Protein AF-A0A937BZB9-F1 (afdb_monomer)

Solvent-accessible surface area (backbone atoms only — not comparable to full-atom values): 21683 Å² total; per-residue (Å²): 140,68,73,68,62,57,56,52,49,56,65,70,64,60,74,70,62,80,74,76,72,48,40,34,41,39,39,38,37,58,39,87,62,35,62,79,64,48,71,71,52,51,50,50,48,69,65,36,59,75,28,31,39,36,44,34,24,38,46,79,56,82,38,82,84,80,24,12,43,66,61,92,89,57,62,92,90,54,78,70,43,73,46,70,48,76,49,77,44,46,46,87,61,46,46,75,56,87,54,32,40,34,40,72,46,57,42,41,44,94,94,38,85,59,22,35,56,35,32,38,32,41,38,31,73,39,85,63,50,94,64,34,93,54,52,52,50,74,43,80,72,38,78,71,52,74,96,69,42,29,37,31,44,75,52,76,49,76,59,85,43,34,30,35,38,38,42,41,36,39,31,35,75,87,43,72,83,70,69,46,67,57,91,72,55,75,84,50,64,43,39,70,76,52,94,96,39,73,47,65,61,64,68,50,66,66,63,51,51,59,73,75,54,69,83,84,55,88,82,68,79,55,46,77,25,41,69,46,84,80,43,65,78,96,40,59,84,48,42,76,82,42,65,38,34,35,37,34,75,56,96,95,37,46,36,34,46,35,42,36,32,34,37,35,78,46,98,86,74,40,36,38,39,39,39,39,41,36,35,26,50,73,86,38,80,41,35,44,35,38,38,32,44,60,58,65,84,97,73,66,75,83,82,84,65,52,47,50,33,38,37,39,34,41,39,94,89,68,46,76,36,36,39,39,32,22,65,94,84,49,73,77,38,51,33,40,48,77,47,75,75,34,89,79,50,82,69,96,54,51,76,74,80,53,71,64,63,56,47,53,54,51,52,46,53,53,53,50,52,53,44,19,63,62,43,45,68,132

pLDDT: mean 82.26, std 14.04, range [36.31, 97.0]

Secondary structure (DSSP, 8-state):
--HHHHHHHHHHTT--------EEEEEEEEEEEEES--HHHHHHHHH-TT-EEEEEEEESS--BTTTEE--TTSPTTPPPEE--EEEEEEGGGSEEETTEEEEEEESEETTEEEEEEEEEEEEEE---BTTB--SEEEEEEESSPPSSSEEEEEEEEE-SSEEEEEEEEEEETT--SSPEEPPPPTTSSEEEEETTEEEE-PPPHHHHHHHHS-TT-TTS--EEE---SSPPTT-TT-EEEEEEEEEEEETTEEEEEEEEEEEEE-TTS-EEEEEEEEEEETTEEEEEEEEEEEE-SS-S-TTSS---EEEEEE-TTS-EEEEEEEETTEEEEEEEHHHHT-TTS-----PPPPHHHHHHHHHHHHHHHHHHHHH---

Foldseek 3Di:
DPPPVVVVVVVVVDPPPPPPFWKKKKKKFKAFQDFDQDLVNLQCQLVDQQKKKKFKKWFQDDDDPPQWHDDPPDDPVDDTHGDIDIDIDGHPQWDDDRRMIIHMDTQADPVGRRIGGFFMKIKTQDDDDVQRNDRIDIDTDDGGDDPAAWAWEWDWDDDLGGIMIMIMIMHIPPHDDDHDYDDDDLPAQWDDQDVPDIDGNRDAPQVSVVVVDDLPDPPQPKDKFFFDPCADPPCRQKDWPDWIWIWHDDPNKIKIWTWTWIWDQDPVRKIKIKIWTFIDINLHTAKIWIWIAIDDPDPDPGQDDTDWIWIWGAHPVRHTAWIFTHDPPDTPATDGPSSVPHPVDPDPHDDDDDPVVVVVRRVVVSSRVVSRVVRDDD

Mean predicted aligned error: 10.93 Å

Sequence (378 aa):
MLPRLLTSLLIFLGFAGPVSARTLTVELEVLHVAGWLSQAELDRLLASPELRIEAHYQPTRLIVGETARREKIMPIGSKLFAIGQITTLRGAQIERQGRSLRFRIDETHSAHASYRLQWLRLAVPITSGPGRPQPDLEVKLKDPVAPQGAHESVFLHRNSAFTLGLRLRYRWDDAQGDYVLAALPCDGDIQALGKGQYRFRPEQPLLRLFGTLDFSSPGQGAKRFMLAPPYPAPLGDWQASEQQLVQLHAEGKTLESMSLRVERKGADGCSYTRNYDAWFADGKPVQLKRSGYGMHSDTCEEPAASDPTTEMRWNDDGTLGWFIESSRLSATRVWDDFRATNPACAAEESSPPSSAEVANLRDEFVRLRAAFLKGSKP

Structure (mmCIF, N/CA/C/O backbone):
data_AF-A0A937BZB9-F1
#
_entry.id   AF-A0A937BZB9-F1
#
loop_
_atom_site.group_PDB
_atom_site.id
_atom_site.type_symbol
_atom_site.label_atom_id
_atom_site.label_alt_id
_atom_site.label_comp_id
_atom_site.label_asym_id
_atom_site.label_entity_id
_atom_site.label_seq_id
_atom_site.pdbx_PDB_ins_code
_atom_site.Cartn_x
_atom_site.Cartn_y
_atom_site.Cartn_z
_atom_site.occupancy
_atom_site.B_iso_or_equiv
_atom_site.auth_seq_id
_atom_site.auth_comp_id
_atom_site.auth_asym_id
_atom_site.auth_atom_id
_atom_site.pdbx_PDB_model_num
ATOM 1 N N . MET A 1 1 ? -42.329 24.596 57.467 1.00 50.88 1 MET A N 1
ATOM 2 C CA . MET A 1 1 ? -42.241 24.887 56.013 1.00 50.88 1 MET A CA 1
ATOM 3 C C . MET A 1 1 ? -40.796 24.847 55.472 1.00 50.88 1 MET A C 1
ATOM 5 O O . MET A 1 1 ? -40.497 25.519 54.500 1.00 50.88 1 MET A O 1
ATOM 9 N N . LEU A 1 2 ? -39.906 24.010 56.029 1.00 45.16 2 LEU A N 1
ATOM 10 C CA . LEU A 1 2 ? -38.515 23.847 55.569 1.00 45.16 2 LEU A CA 1
ATOM 11 C C . LEU A 1 2 ? -38.222 22.698 54.559 1.00 45.16 2 LEU A C 1
ATOM 13 O O . LEU A 1 2 ? -37.182 22.766 53.910 1.00 45.16 2 LEU A O 1
ATOM 17 N N . PRO A 1 3 ? -39.064 21.655 54.359 1.00 54.06 3 PRO A N 1
ATOM 18 C CA . PRO A 1 3 ? -38.613 20.467 53.621 1.00 54.06 3 PRO A CA 1
ATOM 19 C C . PRO A 1 3 ? -38.667 20.591 52.089 1.00 54.06 3 PRO A C 1
ATOM 21 O O . PRO A 1 3 ? -38.009 19.808 51.416 1.00 54.06 3 PRO A O 1
ATOM 24 N N . ARG A 1 4 ? -39.401 21.565 51.522 1.00 49.56 4 ARG A N 1
ATOM 25 C CA . ARG A 1 4 ? -39.549 21.735 50.056 1.00 49.56 4 ARG A CA 1
ATOM 26 C C . ARG A 1 4 ? -38.409 22.523 49.393 1.00 49.56 4 ARG A C 1
ATOM 28 O O . ARG A 1 4 ? -38.132 22.332 48.210 1.00 49.56 4 ARG A O 1
ATOM 35 N N . LEU A 1 5 ? -37.726 23.380 50.154 1.00 50.38 5 LEU A N 1
ATOM 36 C CA . LEU A 1 5 ? -36.568 24.140 49.667 1.00 50.38 5 LEU A CA 1
ATOM 37 C C . LEU A 1 5 ? -35.313 23.260 49.570 1.00 50.38 5 LEU A C 1
ATOM 39 O O . LEU A 1 5 ? -34.557 23.394 48.615 1.00 50.38 5 LEU A O 1
ATOM 43 N N . LEU A 1 6 ? -35.142 22.292 50.480 1.00 52.06 6 LEU A N 1
ATOM 44 C CA . LEU A 1 6 ? -34.001 21.369 50.452 1.00 52.06 6 LEU A CA 1
ATOM 45 C C . LEU A 1 6 ? -34.082 20.358 49.292 1.00 52.06 6 LEU A C 1
ATOM 47 O O . LEU A 1 6 ? -33.067 20.046 48.675 1.00 52.06 6 LEU A O 1
ATOM 51 N N . THR A 1 7 ? -35.287 19.883 48.950 1.00 52.62 7 THR A N 1
ATOM 52 C CA . THR A 1 7 ? -35.499 18.972 47.806 1.00 52.62 7 THR A CA 1
ATOM 53 C C . THR A 1 7 ? -35.229 19.669 46.476 1.00 52.62 7 THR A C 1
ATOM 55 O O . THR A 1 7 ? -34.629 19.082 45.583 1.00 52.62 7 THR A O 1
ATOM 58 N N . SER A 1 8 ? -35.610 20.943 46.363 1.00 50.38 8 SER A N 1
ATOM 59 C CA . SER A 1 8 ? -35.372 21.740 45.154 1.00 50.38 8 SER A CA 1
ATOM 60 C C . SER A 1 8 ? -33.889 22.099 44.987 1.00 50.38 8 SER A C 1
ATOM 62 O O . SER A 1 8 ? -33.383 22.101 43.868 1.00 50.38 8 SER A O 1
ATOM 64 N N . LEU A 1 9 ? -33.166 22.325 46.094 1.00 47.84 9 LEU A N 1
ATOM 65 C CA . LEU A 1 9 ? -31.722 22.578 46.073 1.00 47.84 9 LEU A CA 1
ATOM 66 C C . LEU A 1 9 ? -30.914 21.321 45.698 1.00 47.84 9 LEU A C 1
ATOM 68 O O . LEU A 1 9 ? -29.925 21.435 44.985 1.00 47.84 9 LEU A O 1
ATOM 72 N N . LEU A 1 10 ? -31.350 20.122 46.108 1.00 46.19 10 LEU A N 1
ATOM 73 C CA . LEU A 1 10 ? -30.706 18.851 45.734 1.00 46.19 10 LEU A CA 1
ATOM 74 C C . LEU A 1 10 ? -30.904 18.482 44.253 1.00 46.19 10 LEU A C 1
ATOM 76 O O . LEU A 1 10 ? -30.022 17.865 43.664 1.00 46.19 10 LEU A O 1
ATOM 80 N N . ILE A 1 11 ? -32.015 18.903 43.637 1.00 53.44 11 ILE A N 1
ATOM 81 C CA . ILE A 1 11 ? -32.254 18.743 42.190 1.00 53.44 11 ILE A CA 1
ATOM 82 C C . ILE A 1 11 ? -31.419 19.757 41.382 1.00 53.44 11 ILE A C 1
ATOM 84 O O . ILE A 1 11 ? -30.908 19.418 40.317 1.00 53.44 11 ILE A O 1
ATOM 88 N N . PHE A 1 12 ? -31.205 20.971 41.908 1.00 47.12 12 PHE A N 1
ATOM 89 C CA . PHE A 1 12 ? -30.336 21.985 41.287 1.00 47.12 12 PHE A CA 1
ATOM 90 C C . PHE A 1 12 ? -28.832 21.753 41.511 1.00 47.12 12 PHE A C 1
ATOM 92 O O . PHE A 1 12 ? -28.024 22.223 40.713 1.00 47.12 12 PHE A O 1
ATOM 99 N N . LEU A 1 13 ? -28.440 21.003 42.547 1.00 43.50 13 LEU A N 1
ATOM 100 C CA . LEU A 1 13 ? -27.044 20.655 42.848 1.00 43.50 13 LEU A CA 1
ATOM 101 C C . LEU A 1 13 ? -26.468 19.536 41.971 1.00 43.50 13 LEU A C 1
ATOM 103 O O . LEU A 1 13 ? -25.376 19.052 42.255 1.00 43.50 13 LEU A O 1
ATOM 107 N N . GLY A 1 14 ? -27.147 19.159 40.884 1.00 36.97 14 GLY A N 1
ATOM 108 C CA . GLY A 1 14 ? -26.499 18.427 39.803 1.00 36.97 14 GLY A CA 1
ATOM 109 C C . GLY A 1 14 ? -25.842 17.132 40.268 1.00 36.97 14 GLY A C 1
ATOM 110 O O . GLY A 1 14 ? -24.690 16.871 39.922 1.00 36.97 14 GLY A O 1
ATOM 111 N N . PHE A 1 15 ? -26.581 16.287 40.995 1.00 39.06 15 PHE A N 1
ATOM 112 C CA . PHE A 1 15 ? -26.326 14.852 40.899 1.00 39.06 15 PHE A CA 1
ATOM 113 C C . PHE A 1 15 ? -26.655 14.446 39.460 1.00 39.06 15 PHE A C 1
ATOM 115 O O . PHE A 1 15 ? -27.727 13.930 39.154 1.00 39.06 15 PHE A O 1
ATOM 122 N N . ALA A 1 16 ? -25.718 14.730 38.553 1.00 39.31 16 ALA A N 1
ATOM 123 C CA . ALA A 1 16 ? -25.521 13.921 37.377 1.00 39.31 16 ALA A CA 1
ATOM 124 C C . ALA A 1 16 ? -25.390 12.500 37.921 1.00 39.31 16 ALA A C 1
ATOM 126 O O . ALA A 1 16 ? -24.367 12.141 38.507 1.00 39.31 16 ALA A O 1
ATOM 127 N N . GLY A 1 17 ? -26.478 11.729 37.833 1.00 36.31 17 GLY A N 1
ATOM 128 C CA . GLY A 1 17 ? -26.417 10.295 38.064 1.00 36.31 17 GLY A CA 1
ATOM 129 C C . GLY A 1 17 ? -25.246 9.734 37.255 1.00 36.31 17 GLY A C 1
ATOM 130 O O . GLY A 1 17 ? -24.874 10.348 36.248 1.00 36.31 17 GLY A O 1
ATOM 131 N N . PRO A 1 18 ? -24.625 8.629 37.702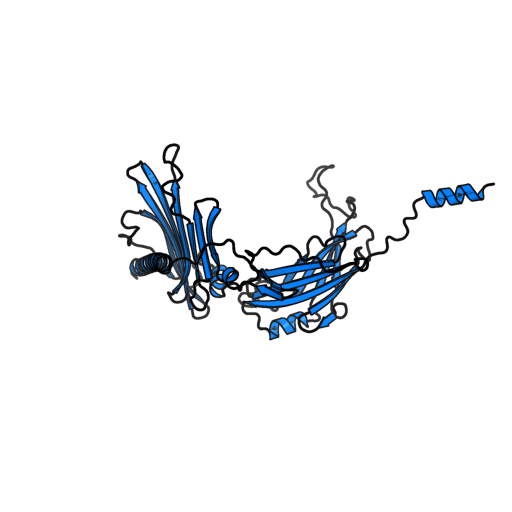 1.00 43.19 18 PRO A N 1
ATOM 132 C CA . PRO A 1 18 ? -23.502 8.039 36.990 1.00 43.19 18 PRO A CA 1
ATOM 133 C C . PRO A 1 18 ? -23.881 7.961 35.516 1.00 43.19 18 PRO A C 1
ATOM 135 O O . PRO A 1 18 ? -24.870 7.314 35.170 1.00 43.19 18 PRO A O 1
ATOM 138 N N . VAL A 1 19 ? -23.163 8.718 34.678 1.00 49.81 19 VAL A N 1
ATOM 139 C CA . VAL A 1 19 ? -23.302 8.635 33.227 1.00 49.81 19 VAL A CA 1
ATOM 140 C C . VAL A 1 19 ? -23.112 7.162 32.937 1.00 49.81 19 VAL A C 1
ATOM 142 O O . VAL A 1 19 ? -22.024 6.643 33.188 1.00 49.81 19 VAL A O 1
ATOM 145 N N . SER A 1 20 ? -24.201 6.480 32.577 1.00 53.06 20 SER A N 1
ATOM 146 C CA . SER A 1 20 ? -24.190 5.037 32.382 1.00 53.06 20 SER A CA 1
ATOM 147 C C . SER A 1 20 ? -23.059 4.758 31.404 1.00 53.06 20 SER A C 1
ATOM 149 O O . SER A 1 20 ? -23.052 5.310 30.302 1.00 53.06 20 SER A O 1
ATOM 151 N N . ALA A 1 21 ? -22.021 4.065 31.874 1.00 72.81 21 ALA A N 1
ATOM 152 C CA . ALA A 1 21 ? -20.839 3.818 31.074 1.00 72.81 21 ALA A CA 1
ATOM 153 C C . ALA A 1 21 ? -21.276 2.876 29.955 1.00 72.81 21 ALA A C 1
ATOM 155 O O . ALA A 1 21 ? -21.511 1.696 30.196 1.00 72.81 21 ALA A O 1
ATOM 156 N N . ARG A 1 22 ? -21.475 3.435 28.760 1.00 89.12 22 ARG A N 1
ATOM 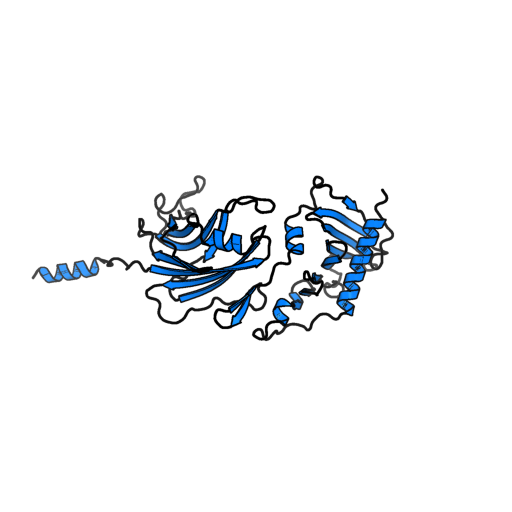157 C CA . ARG A 1 22 ? -21.884 2.680 27.579 1.00 89.12 22 ARG A CA 1
ATOM 158 C C . ARG A 1 22 ? -20.787 1.694 27.226 1.00 89.12 22 ARG A C 1
ATOM 160 O O . ARG A 1 22 ? -19.600 2.024 27.321 1.00 89.12 22 ARG A O 1
ATOM 167 N N . THR A 1 23 ? -21.168 0.515 26.766 1.00 94.25 23 THR A N 1
ATOM 168 C CA . THR A 1 23 ? -20.208 -0.482 26.299 1.00 94.25 23 THR A CA 1
ATOM 169 C C . THR A 1 23 ? -20.230 -0.575 24.777 1.00 94.25 23 THR A C 1
ATOM 171 O O . THR A 1 23 ? -21.275 -0.715 24.141 1.00 94.25 23 THR A O 1
ATOM 174 N N . LEU A 1 24 ? -19.044 -0.557 24.181 1.00 95.50 24 LEU A N 1
ATOM 175 C CA . LEU A 1 24 ? -18.806 -0.840 22.777 1.00 95.50 24 LEU A CA 1
ATOM 176 C C . LEU A 1 24 ? -18.635 -2.347 22.577 1.00 95.50 24 LEU A C 1
ATOM 178 O O . LEU A 1 24 ? -17.709 -2.953 23.116 1.00 95.50 24 LEU A O 1
ATOM 182 N N . THR A 1 25 ? -19.494 -2.949 21.759 1.00 96.38 25 THR A N 1
ATOM 183 C CA . THR A 1 25 ? -19.293 -4.310 21.247 1.00 96.38 25 THR A CA 1
ATOM 184 C C . THR A 1 25 ? -18.551 -4.233 19.923 1.00 96.38 25 THR A C 1
ATOM 186 O O . THR A 1 25 ? -18.984 -3.515 19.021 1.00 96.38 25 THR A O 1
ATOM 189 N N . VAL A 1 26 ? -17.453 -4.974 19.795 1.00 96.44 26 VAL A N 1
ATOM 190 C CA . VAL A 1 26 ? -16.592 -4.967 18.608 1.00 96.44 26 VAL A CA 1
ATOM 191 C C . VAL A 1 26 ? -16.461 -6.376 18.049 1.00 96.44 26 VAL A C 1
ATOM 193 O O . VAL A 1 26 ? -16.235 -7.327 18.793 1.00 96.44 26 VAL A O 1
ATOM 196 N N . GLU A 1 27 ? -16.571 -6.492 16.733 1.00 95.94 27 GLU A N 1
ATOM 197 C CA . GLU A 1 27 ? -16.275 -7.680 15.945 1.00 95.94 27 GLU A CA 1
ATOM 198 C C . GLU A 1 27 ? -15.243 -7.316 14.872 1.00 95.94 27 GLU A C 1
ATOM 200 O O . GLU A 1 27 ? -15.426 -6.366 14.109 1.00 95.94 27 GLU A O 1
ATOM 205 N N . LEU A 1 28 ? -14.148 -8.065 14.819 1.00 94.88 28 LEU A N 1
ATOM 206 C CA . LEU A 1 28 ? -13.074 -7.898 13.851 1.00 94.88 28 LEU A CA 1
ATOM 207 C C . LEU A 1 28 ? -12.890 -9.202 13.083 1.00 94.88 28 LEU A C 1
ATOM 209 O O . LEU A 1 28 ? -12.529 -10.215 13.672 1.00 94.88 28 LEU A O 1
ATOM 213 N N . GLU A 1 29 ? -13.095 -9.165 11.773 1.00 93.50 29 GLU A N 1
ATOM 214 C CA . GLU A 1 29 ? -12.755 -10.266 10.875 1.00 93.50 29 GLU A CA 1
ATOM 215 C C . GLU A 1 29 ? -11.422 -9.976 10.181 1.00 93.50 29 GLU A C 1
ATOM 217 O O . GLU A 1 29 ? -11.215 -8.873 9.663 1.00 93.50 29 GLU A O 1
ATOM 222 N N . VAL A 1 30 ? -10.528 -10.968 10.173 1.00 91.00 30 VAL A N 1
ATOM 223 C CA . VAL A 1 30 ? -9.177 -10.857 9.610 1.00 91.00 30 VAL A CA 1
ATOM 224 C C . VAL A 1 30 ? -8.990 -11.832 8.452 1.00 91.00 30 VAL A C 1
ATOM 226 O O . VAL A 1 30 ? -9.144 -13.042 8.597 1.00 91.00 30 VAL A O 1
ATOM 229 N N . LEU A 1 31 ? -8.613 -11.309 7.293 1.00 88.56 31 LEU A N 1
ATOM 230 C CA . LEU A 1 31 ? -8.440 -12.057 6.053 1.00 88.56 31 LEU A CA 1
ATOM 231 C C . LEU A 1 31 ? -6.986 -11.939 5.593 1.00 88.56 31 LEU A C 1
ATOM 233 O O . LEU A 1 31 ? -6.455 -10.835 5.485 1.00 88.56 31 LEU A O 1
ATOM 237 N N . HIS A 1 32 ? -6.338 -13.065 5.292 1.00 86.88 32 HIS A N 1
ATOM 238 C CA . HIS A 1 32 ? -5.052 -13.030 4.600 1.00 86.88 32 HIS A CA 1
ATOM 239 C C . HIS A 1 32 ? -5.278 -12.612 3.144 1.00 86.88 32 HIS A C 1
ATOM 241 O O . HIS A 1 32 ? -6.099 -13.220 2.456 1.00 86.88 32 HIS A O 1
ATOM 247 N N . VAL A 1 33 ? -4.563 -11.583 2.686 1.00 85.06 33 VAL A N 1
ATOM 248 C CA . VAL A 1 33 ? -4.683 -11.071 1.312 1.00 85.06 33 VAL A CA 1
ATOM 249 C C . VAL A 1 33 ? -3.464 -11.458 0.486 1.00 85.06 33 VAL A C 1
ATOM 251 O O . VAL A 1 33 ? -3.624 -11.992 -0.607 1.00 85.06 33 VAL A O 1
ATOM 254 N N . ALA A 1 34 ? -2.253 -11.204 0.990 1.00 77.88 34 ALA A N 1
ATOM 255 C CA . ALA A 1 34 ? -1.019 -11.464 0.251 1.00 77.88 34 ALA A CA 1
ATOM 256 C C . ALA A 1 34 ? 0.216 -11.544 1.162 1.00 77.88 34 ALA A C 1
ATOM 258 O O . ALA A 1 34 ? 0.209 -11.061 2.295 1.00 77.88 34 ALA A O 1
ATOM 259 N N . GLY A 1 35 ? 1.316 -12.054 0.604 1.00 74.88 35 GLY A N 1
ATOM 260 C CA . GLY A 1 35 ? 2.626 -12.151 1.247 1.00 74.88 35 GLY A CA 1
ATOM 261 C C . GLY A 1 35 ? 2.891 -13.507 1.895 1.00 74.88 35 GLY A C 1
ATOM 262 O O . GLY A 1 35 ? 2.189 -14.483 1.645 1.00 74.88 35 GLY A O 1
ATOM 263 N N . TRP A 1 36 ? 3.950 -13.582 2.699 1.00 73.25 36 TRP A N 1
ATOM 264 C CA . TRP A 1 36 ? 4.494 -14.860 3.185 1.00 73.25 36 TRP A CA 1
ATOM 265 C C . TRP A 1 36 ? 3.835 -15.387 4.456 1.00 73.25 36 TRP A C 1
ATOM 267 O O . TRP A 1 36 ? 4.375 -16.286 5.096 1.00 73.25 36 TRP A O 1
ATOM 277 N N . LEU A 1 37 ? 2.719 -14.800 4.885 1.00 77.25 37 LEU A N 1
ATOM 278 C CA . LEU A 1 37 ? 1.973 -15.325 6.017 1.00 77.25 37 LEU A CA 1
ATOM 279 C C . LEU A 1 37 ? 1.070 -16.447 5.508 1.00 77.25 37 LEU A C 1
ATOM 281 O O . LEU A 1 37 ? 0.054 -16.205 4.863 1.00 77.25 37 LEU A O 1
ATOM 285 N N . SER A 1 38 ? 1.431 -17.694 5.784 1.00 78.31 38 SER A N 1
ATOM 286 C CA . SER A 1 38 ? 0.552 -18.812 5.451 1.00 78.31 38 SER A CA 1
ATOM 287 C C . SER A 1 38 ? -0.769 -18.703 6.218 1.00 78.31 38 SER A C 1
ATOM 289 O O . SER A 1 38 ? -0.832 -18.167 7.327 1.00 78.31 38 SER A O 1
ATOM 291 N N . GLN A 1 39 ? -1.837 -19.275 5.661 1.00 81.25 39 GLN A N 1
ATOM 292 C CA . GLN A 1 39 ? -3.138 -19.283 6.330 1.00 81.25 39 GLN A CA 1
ATOM 293 C C . GLN A 1 39 ? -3.062 -19.914 7.733 1.00 81.25 39 GLN A C 1
ATOM 295 O O . GLN A 1 39 ? -3.622 -19.376 8.681 1.00 81.25 39 GLN A O 1
ATOM 300 N N . ALA A 1 40 ? -2.299 -21.002 7.881 1.00 84.00 40 ALA A N 1
ATOM 301 C CA . ALA A 1 40 ? -2.102 -21.677 9.162 1.00 84.00 40 ALA A CA 1
ATOM 302 C C . ALA A 1 40 ? -1.286 -20.848 10.170 1.00 84.00 40 ALA A C 1
ATOM 304 O O . ALA A 1 40 ? -1.432 -21.024 11.379 1.00 84.00 40 ALA A O 1
ATOM 305 N N . GLU A 1 41 ? -0.390 -19.967 9.717 1.00 84.81 41 GLU A N 1
ATOM 306 C CA . GLU A 1 41 ? 0.248 -18.991 10.606 1.00 84.81 41 GLU A CA 1
ATOM 307 C C . GLU A 1 41 ? -0.748 -17.926 11.050 1.00 84.81 41 GLU A C 1
ATOM 309 O O . GLU A 1 41 ? -0.822 -17.663 12.246 1.00 84.81 41 GLU A O 1
ATOM 314 N N . LEU A 1 42 ? -1.548 -17.365 10.137 1.00 84.94 42 LEU A N 1
ATOM 315 C CA . LEU A 1 42 ? -2.576 -16.389 10.506 1.00 84.94 42 LEU A CA 1
ATOM 316 C C . LEU A 1 42 ? -3.552 -16.968 11.539 1.00 84.94 42 LEU A C 1
ATOM 318 O O . LEU A 1 42 ? -3.807 -16.336 12.562 1.00 84.94 42 LEU A O 1
ATOM 322 N N . ASP A 1 43 ? -4.049 -18.183 11.313 1.00 87.19 43 ASP A N 1
ATOM 323 C CA . ASP A 1 43 ? -4.991 -18.830 12.229 1.00 87.19 43 ASP A CA 1
ATOM 324 C C . ASP A 1 43 ? -4.359 -19.048 13.617 1.00 87.19 43 ASP A C 1
ATOM 326 O O . ASP A 1 43 ? -4.992 -18.782 14.641 1.00 87.19 43 ASP A O 1
ATOM 330 N N . ARG A 1 44 ? -3.077 -19.444 13.674 1.00 86.62 44 ARG A N 1
ATOM 331 C CA . ARG A 1 44 ? -2.324 -19.558 14.937 1.00 86.62 44 ARG A CA 1
ATOM 332 C C . ARG A 1 44 ? -2.135 -18.211 15.635 1.00 86.62 44 ARG A C 1
ATOM 334 O O . ARG A 1 44 ? -2.253 -18.148 16.856 1.00 86.62 44 ARG A O 1
ATOM 341 N N . LEU A 1 45 ? -1.865 -17.144 14.884 1.00 86.31 45 LEU A N 1
ATOM 342 C CA . LEU A 1 45 ? -1.704 -15.791 15.423 1.00 86.31 45 LEU A CA 1
ATOM 343 C C . LEU A 1 45 ? -3.004 -15.276 16.049 1.00 86.31 45 LEU A C 1
ATOM 345 O O . LEU A 1 45 ? -2.985 -14.760 17.165 1.00 86.31 45 LEU A O 1
ATOM 349 N N . LEU A 1 46 ? -4.141 -15.469 15.378 1.00 87.69 46 LEU A N 1
ATOM 350 C CA . LEU A 1 46 ? -5.456 -15.068 15.895 1.00 87.69 46 LEU A CA 1
ATOM 351 C C . LEU A 1 46 ? -5.894 -15.924 17.092 1.00 87.69 46 LEU A C 1
ATOM 353 O O . LEU A 1 46 ? -6.517 -15.419 18.030 1.00 87.69 46 LEU A O 1
ATOM 357 N N . ALA A 1 47 ? -5.522 -17.205 17.099 1.00 87.25 47 ALA A N 1
ATOM 358 C CA . ALA A 1 47 ? -5.743 -18.107 18.225 1.00 87.25 47 ALA A CA 1
ATOM 359 C C . ALA A 1 47 ? -4.811 -17.839 19.421 1.00 87.25 47 ALA A C 1
ATOM 361 O O . ALA A 1 47 ? -5.068 -18.351 20.512 1.00 87.25 47 ALA A O 1
ATOM 362 N N . SER A 1 48 ? -3.750 -17.041 19.250 1.00 86.94 48 SER A N 1
ATOM 363 C CA . SER A 1 48 ? -2.749 -16.833 20.294 1.00 86.94 48 SER A CA 1
ATOM 364 C C . SER A 1 48 ? -3.367 -16.203 21.553 1.00 86.94 48 SER A C 1
ATOM 366 O O . SER A 1 48 ? -4.079 -15.191 21.466 1.00 86.94 48 SER A O 1
ATOM 368 N N . PRO A 1 49 ? -3.082 -16.745 22.754 1.00 85.69 49 PRO A N 1
ATOM 369 C CA . PRO A 1 49 ? -3.475 -16.109 24.010 1.00 85.69 49 PRO A CA 1
ATOM 370 C C . PRO A 1 49 ? -2.711 -14.802 24.255 1.00 85.69 49 PRO A C 1
ATOM 372 O O . PRO A 1 49 ? -3.163 -13.966 25.039 1.00 85.69 49 PRO A O 1
ATOM 375 N N . GLU A 1 50 ? -1.576 -14.617 23.577 1.00 86.31 50 GLU A N 1
ATOM 376 C CA . GLU A 1 50 ? -0.747 -13.422 23.687 1.00 86.31 50 GLU A CA 1
ATOM 377 C C . GLU A 1 50 ? -1.262 -12.252 22.848 1.00 86.31 50 GLU A C 1
ATOM 379 O O . GLU A 1 50 ? -0.782 -11.136 23.040 1.00 86.31 50 GLU A O 1
ATOM 384 N N . LEU A 1 51 ? -2.242 -12.494 21.966 1.00 90.19 51 LEU A N 1
ATOM 385 C CA . LEU A 1 51 ? -2.965 -11.458 21.236 1.00 90.19 51 LEU A CA 1
ATOM 386 C C . LEU A 1 51 ? -3.606 -10.474 22.215 1.00 90.19 51 LEU A C 1
ATOM 388 O O . LEU A 1 51 ? -4.230 -10.862 23.210 1.00 90.19 51 LEU A O 1
ATOM 392 N N . ARG A 1 52 ? -3.461 -9.186 21.909 1.00 92.50 52 ARG A N 1
ATOM 393 C CA . ARG A 1 52 ? -3.909 -8.086 22.759 1.00 92.50 52 ARG A CA 1
ATOM 394 C C . ARG A 1 52 ? -4.766 -7.132 21.951 1.00 92.50 52 ARG A C 1
ATOM 396 O O . ARG A 1 52 ? -4.398 -6.742 20.845 1.00 92.50 52 ARG A O 1
ATOM 403 N N . ILE A 1 53 ? -5.876 -6.715 22.538 1.00 93.75 53 ILE A N 1
ATOM 404 C CA . ILE A 1 53 ? -6.593 -5.528 22.082 1.00 93.75 53 ILE A CA 1
ATOM 405 C C . ILE A 1 53 ? -6.275 -4.412 23.055 1.00 93.75 53 ILE A C 1
ATOM 407 O O . ILE A 1 53 ? -6.388 -4.594 24.265 1.00 93.75 53 ILE A O 1
ATOM 411 N N . GLU A 1 54 ? -5.898 -3.256 22.536 1.00 95.56 54 GLU A N 1
ATOM 412 C CA . GLU A 1 54 ? -5.691 -2.077 23.356 1.00 95.56 54 GLU A CA 1
ATOM 413 C C . GLU A 1 54 ? -6.742 -1.024 23.058 1.00 95.56 54 GLU A C 1
ATOM 415 O O . GLU A 1 54 ? -6.948 -0.614 21.912 1.00 95.56 54 GLU A O 1
ATOM 420 N N . ALA A 1 55 ? -7.384 -0.581 24.127 1.00 96.00 55 ALA A N 1
ATOM 421 C CA . ALA A 1 55 ? -8.297 0.537 24.156 1.00 96.00 55 ALA A CA 1
ATOM 422 C C . ALA A 1 55 ? -7.531 1.758 24.657 1.00 96.00 55 ALA A C 1
ATOM 424 O O . ALA A 1 55 ? -7.069 1.781 25.802 1.00 96.00 55 ALA A O 1
ATOM 425 N N . HIS A 1 56 ? -7.374 2.756 23.796 1.00 96.50 56 HIS A N 1
ATOM 426 C CA . HIS A 1 56 ? -6.676 3.990 24.126 1.00 96.50 56 HIS A CA 1
ATOM 427 C C . HIS A 1 56 ? -7.690 5.077 24.440 1.00 96.50 56 HIS A C 1
ATOM 429 O O . HIS A 1 56 ? -8.588 5.366 23.646 1.00 96.50 56 HIS A O 1
ATOM 435 N N . TYR A 1 57 ? -7.531 5.681 25.608 1.00 95.94 57 TYR A N 1
ATOM 436 C CA . TYR A 1 57 ? -8.428 6.681 26.150 1.00 95.94 57 TYR A CA 1
ATOM 437 C C . TYR A 1 57 ? -7.742 8.038 26.210 1.00 95.94 57 TYR A C 1
ATOM 439 O O . TYR A 1 57 ? -6.581 8.152 26.615 1.00 95.94 57 TYR A O 1
ATOM 447 N N . GLN A 1 58 ? -8.493 9.079 25.871 1.00 95.00 58 GLN A N 1
ATOM 448 C CA . GLN A 1 58 ? -8.070 10.462 26.019 1.00 95.00 58 GLN A CA 1
ATOM 449 C C . GLN A 1 58 ? -8.832 11.169 27.134 1.00 95.00 58 GLN A C 1
ATOM 451 O O . GLN A 1 58 ? -10.003 10.873 27.381 1.00 95.00 58 GLN A O 1
ATOM 456 N N . PRO A 1 59 ? -8.184 12.131 27.800 1.00 94.44 59 PRO A N 1
ATOM 457 C CA . PRO A 1 59 ? -8.826 12.914 28.834 1.00 94.44 59 PRO A CA 1
ATOM 458 C C . PRO A 1 59 ? -9.872 13.862 28.241 1.00 94.44 59 PRO A C 1
ATOM 460 O O . PRO A 1 59 ? -9.626 14.552 27.253 1.00 94.44 59 PRO A O 1
ATOM 463 N N . THR A 1 60 ? -11.027 13.970 28.892 1.00 91.56 60 THR A N 1
ATOM 464 C CA . THR A 1 60 ? -12.102 14.900 28.506 1.00 91.56 60 THR A CA 1
ATOM 465 C C . THR A 1 60 ? -11.790 16.348 28.866 1.00 91.56 60 THR A C 1
ATOM 467 O O . THR A 1 60 ? -12.436 17.270 28.376 1.00 91.56 60 THR A O 1
ATOM 470 N N . ARG A 1 61 ? -10.846 16.561 29.788 1.00 91.12 61 ARG A N 1
ATOM 471 C CA . ARG A 1 61 ? -10.381 17.876 30.241 1.00 91.12 61 ARG A CA 1
ATOM 472 C C . ARG A 1 61 ? -8.873 17.828 30.431 1.00 91.12 61 ARG A C 1
ATOM 474 O O . ARG A 1 61 ? -8.358 16.826 30.917 1.00 91.12 61 ARG A O 1
ATOM 481 N N . LEU A 1 62 ? -8.177 18.907 30.084 1.00 90.75 62 LEU A N 1
ATOM 482 C CA . LEU A 1 62 ? -6.730 19.028 30.263 1.00 90.75 62 LEU A CA 1
ATOM 483 C C . LEU A 1 62 ? -6.423 19.730 31.589 1.00 90.75 62 LEU A C 1
ATOM 485 O O . LEU A 1 62 ? -6.616 20.937 31.717 1.00 90.75 62 LEU A O 1
ATOM 489 N N . ILE A 1 63 ? -5.938 18.967 32.564 1.00 88.31 63 ILE A N 1
ATOM 490 C CA . ILE A 1 63 ? -5.538 19.431 33.891 1.00 88.31 63 ILE A CA 1
ATOM 491 C C . ILE A 1 63 ? -4.045 19.145 34.031 1.00 88.31 63 ILE A C 1
ATOM 493 O O . ILE A 1 63 ? -3.604 17.999 33.912 1.00 88.31 63 ILE A O 1
ATOM 497 N N . VAL A 1 64 ? -3.256 20.202 34.226 1.00 87.50 64 VAL A N 1
ATOM 498 C CA . VAL A 1 64 ? -1.793 20.104 34.296 1.00 87.50 64 VAL A CA 1
ATOM 499 C C . VAL A 1 64 ? -1.387 19.213 35.467 1.00 87.50 64 VAL A C 1
ATOM 501 O O . VAL A 1 64 ? -1.778 19.473 36.598 1.00 87.50 64 VAL A O 1
ATOM 504 N N . GLY A 1 65 ? -0.578 18.191 35.192 1.00 85.06 65 GLY A N 1
ATOM 505 C CA . GLY A 1 65 ? -0.078 17.249 36.197 1.00 85.06 65 GLY A CA 1
ATOM 506 C C . GLY A 1 65 ? -0.993 16.049 36.456 1.00 85.06 65 GLY A C 1
ATOM 507 O O . GLY A 1 65 ? -0.520 15.065 37.012 1.00 85.06 65 GLY A O 1
ATOM 508 N N . GLU A 1 66 ? -2.249 16.086 36.003 1.00 87.94 66 GLU A N 1
ATOM 509 C CA . GLU A 1 66 ? -3.206 14.984 36.186 1.00 87.94 66 GLU A CA 1
ATOM 510 C C . GLU A 1 66 ? -3.554 14.305 34.860 1.00 87.94 66 GLU A C 1
ATOM 512 O O . GLU A 1 66 ? -3.342 13.109 34.677 1.00 87.94 66 GLU A O 1
ATOM 517 N N . THR A 1 67 ? -4.079 15.074 33.908 1.00 90.06 67 THR A N 1
ATOM 518 C CA . THR A 1 67 ? -4.550 14.560 32.615 1.00 90.06 67 THR A CA 1
ATOM 519 C C . THR A 1 67 ? -3.824 15.185 31.433 1.00 90.06 67 THR A C 1
ATOM 521 O O . THR A 1 67 ? -4.009 14.783 30.286 1.00 90.06 67 THR A O 1
ATOM 524 N N . ALA A 1 68 ? -2.973 16.175 31.686 1.00 91.00 68 ALA A N 1
ATOM 525 C CA . ALA A 1 68 ? -2.141 16.792 30.677 1.00 91.00 68 ALA A CA 1
ATOM 526 C C . ALA A 1 68 ? -0.766 17.154 31.236 1.00 91.00 68 ALA A C 1
ATOM 528 O O . ALA A 1 68 ? -0.605 17.475 32.415 1.00 91.00 68 ALA A O 1
ATOM 529 N N . ARG A 1 69 ? 0.236 17.159 30.362 1.00 90.62 69 ARG A N 1
ATOM 530 C CA . ARG A 1 69 ? 1.587 17.631 30.663 1.00 90.62 69 ARG A CA 1
ATOM 531 C C . ARG A 1 69 ? 1.928 18.853 29.824 1.00 90.62 69 ARG A C 1
ATOM 533 O O . ARG A 1 69 ? 1.440 19.019 28.707 1.00 90.62 69 ARG A O 1
ATOM 540 N N . ARG A 1 70 ? 2.810 19.689 30.360 1.00 86.31 70 ARG A N 1
ATOM 541 C CA . ARG A 1 70 ? 3.486 20.749 29.612 1.00 86.31 70 ARG A CA 1
ATOM 542 C C . ARG A 1 70 ? 4.903 20.282 29.310 1.00 86.31 70 ARG A C 1
ATOM 544 O O . ARG A 1 70 ? 5.541 19.672 30.167 1.00 86.31 70 ARG A O 1
ATOM 551 N N . GLU A 1 71 ? 5.397 20.550 28.109 1.00 84.06 71 GLU A N 1
ATOM 552 C CA . GLU A 1 71 ? 6.817 20.337 27.835 1.00 84.06 71 GLU A CA 1
ATOM 553 C C . GLU A 1 71 ? 7.653 21.290 28.689 1.00 84.06 71 GLU A C 1
ATOM 555 O O . GLU A 1 71 ? 7.318 22.466 28.830 1.00 84.06 71 GLU A O 1
ATOM 560 N N . LYS A 1 72 ? 8.738 20.777 29.283 1.00 77.50 72 LYS A N 1
ATOM 561 C CA . LYS A 1 72 ? 9.533 21.503 30.291 1.00 77.50 72 LYS A CA 1
ATOM 562 C C . LYS A 1 72 ? 10.043 22.868 29.812 1.00 77.50 72 LYS A C 1
ATOM 564 O O . LYS A 1 72 ? 10.271 23.741 30.638 1.00 77.50 72 LYS A O 1
ATOM 569 N N . ILE A 1 73 ? 10.216 23.039 28.504 1.00 81.31 73 ILE A N 1
ATOM 570 C CA . ILE A 1 73 ? 10.759 24.250 27.875 1.00 81.31 73 ILE A CA 1
ATOM 571 C C . ILE A 1 73 ? 9.690 25.282 27.482 1.00 81.31 73 ILE A C 1
ATOM 573 O O . ILE A 1 73 ? 10.033 26.350 26.986 1.00 81.31 73 ILE A O 1
ATOM 577 N N . MET A 1 74 ? 8.401 24.984 27.667 1.00 79.19 74 MET A N 1
ATOM 578 C CA . MET A 1 74 ? 7.323 25.848 27.188 1.00 79.19 74 MET A CA 1
ATOM 579 C C . MET A 1 74 ? 6.836 26.842 28.258 1.00 79.19 74 MET A C 1
ATOM 581 O O . MET A 1 74 ? 6.613 26.442 29.406 1.00 79.19 74 MET A O 1
ATOM 585 N N . PRO A 1 75 ? 6.594 28.121 27.897 1.00 80.19 75 PRO A N 1
ATOM 586 C CA . PRO A 1 75 ? 6.113 29.131 28.837 1.00 80.19 75 PRO A CA 1
ATOM 587 C C . PRO A 1 75 ? 4.722 28.805 29.399 1.00 80.19 75 PRO A C 1
ATOM 589 O O . PRO A 1 75 ? 3.939 28.039 28.825 1.00 80.19 75 PRO A O 1
ATOM 592 N N . ILE A 1 76 ? 4.388 29.415 30.538 1.00 75.81 76 ILE A N 1
ATOM 593 C CA . ILE A 1 76 ? 3.046 29.333 31.128 1.00 75.81 76 ILE A CA 1
ATOM 594 C C . ILE A 1 76 ? 2.030 29.930 30.141 1.00 75.81 76 ILE A C 1
ATOM 596 O O . ILE A 1 76 ? 2.246 31.015 29.620 1.00 75.81 76 ILE A O 1
ATOM 600 N N . GLY A 1 77 ? 0.949 29.194 29.855 1.00 74.38 77 GLY A N 1
ATOM 601 C CA . GLY A 1 77 ? -0.026 29.535 28.805 1.00 74.38 77 GLY A CA 1
ATOM 602 C C . GLY A 1 77 ? 0.166 28.777 27.483 1.00 74.38 77 GLY A C 1
ATOM 603 O O . GLY A 1 77 ? -0.698 28.841 26.615 1.00 74.38 77 GLY A O 1
ATOM 604 N N . SER A 1 78 ? 1.251 28.008 27.342 1.00 82.50 78 SER A N 1
ATOM 605 C CA . SER A 1 78 ? 1.490 27.169 26.157 1.00 82.50 78 SER A CA 1
ATOM 606 C C . SER A 1 78 ? 0.560 25.958 26.071 1.00 82.50 78 SER A C 1
ATOM 608 O O . SER A 1 78 ? -0.030 25.531 27.070 1.00 82.50 78 SER A O 1
ATOM 610 N N . LYS A 1 79 ? 0.501 25.365 24.869 1.00 86.31 79 LYS A N 1
ATOM 611 C CA . LYS A 1 79 ? -0.253 24.144 24.562 1.00 86.31 79 LYS A CA 1
ATOM 612 C C . LYS A 1 79 ? 0.028 23.043 25.590 1.00 86.31 79 LYS A C 1
ATOM 614 O O . LYS A 1 79 ? 1.175 22.744 25.917 1.00 86.31 79 LYS A O 1
ATOM 619 N N . LEU A 1 80 ? -1.046 22.434 26.081 1.00 89.56 80 LEU A N 1
ATOM 620 C CA . LEU A 1 80 ? -0.983 21.253 26.930 1.00 89.56 80 LEU A CA 1
ATOM 621 C C . LEU A 1 80 ? -1.076 19.994 26.069 1.00 89.56 80 LEU A C 1
ATOM 623 O O . LEU A 1 80 ? -1.860 19.935 25.121 1.00 89.56 80 LEU A O 1
ATOM 627 N N . PHE A 1 81 ? -0.291 18.983 26.420 1.00 90.69 81 PHE A N 1
ATOM 628 C CA . PHE A 1 81 ? -0.310 17.679 25.772 1.00 90.69 81 PHE A CA 1
ATOM 629 C C . PHE A 1 81 ? -1.096 16.712 26.643 1.00 90.69 81 PHE A C 1
ATOM 631 O O . PHE A 1 81 ? -0.735 16.493 27.800 1.00 90.69 81 PHE A O 1
ATOM 638 N N . ALA A 1 82 ? -2.166 16.144 26.094 1.00 92.00 82 ALA A N 1
ATOM 639 C CA . ALA A 1 82 ? -2.951 15.128 26.777 1.00 92.00 82 ALA A CA 1
ATOM 640 C C . ALA A 1 82 ? -2.065 13.942 27.188 1.00 92.00 82 ALA A C 1
ATOM 642 O O . ALA A 1 82 ? -1.226 13.478 26.412 1.00 92.00 82 ALA A O 1
ATOM 643 N N . ILE A 1 83 ? -2.257 13.454 28.409 1.00 93.25 83 ILE A N 1
ATOM 644 C CA . ILE A 1 83 ? -1.701 12.184 28.870 1.00 93.25 83 ILE A CA 1
ATOM 645 C C . ILE A 1 83 ? -2.777 11.144 28.571 1.00 93.25 83 ILE A C 1
ATOM 647 O O . ILE A 1 83 ? -3.868 11.265 29.105 1.00 93.25 83 ILE A O 1
ATOM 651 N N . GLY A 1 84 ? -2.522 10.189 27.677 1.00 93.44 84 GLY A N 1
ATOM 652 C CA . GLY A 1 84 ? -3.474 9.114 27.368 1.00 93.44 84 GLY A CA 1
ATOM 653 C C . GLY A 1 84 ? -3.422 7.977 28.391 1.00 93.44 84 GLY A C 1
ATOM 654 O O . GLY A 1 84 ? -2.419 7.816 29.085 1.00 93.44 84 GLY A O 1
ATOM 655 N N . GLN A 1 85 ? -4.486 7.178 28.458 1.00 95.94 85 GLN A N 1
ATOM 656 C CA . GLN A 1 85 ? -4.546 5.939 29.248 1.00 95.94 85 GLN A CA 1
ATOM 657 C C . GLN A 1 85 ? -4.814 4.750 28.333 1.00 95.94 85 GLN A C 1
ATOM 659 O O . GLN A 1 85 ? -5.461 4.899 27.297 1.00 95.94 85 GLN A O 1
ATOM 664 N N . ILE A 1 86 ? -4.330 3.569 28.710 1.00 95.00 86 ILE A N 1
ATOM 665 C CA . ILE A 1 86 ? -4.442 2.361 27.889 1.00 95.00 86 ILE A CA 1
ATOM 666 C C . ILE A 1 86 ? -5.006 1.232 28.743 1.00 95.00 86 ILE A C 1
ATOM 668 O O . ILE A 1 86 ? -4.435 0.881 29.772 1.00 95.00 86 ILE A O 1
ATOM 672 N N . THR A 1 87 ? -6.094 0.620 28.286 1.00 94.94 87 THR A N 1
ATOM 673 C CA . THR A 1 87 ? -6.573 -0.666 28.807 1.00 94.94 87 THR A CA 1
ATOM 674 C C . THR A 1 87 ? -6.232 -1.764 27.810 1.00 94.94 87 THR A C 1
ATOM 676 O O . THR A 1 87 ? -6.440 -1.603 26.611 1.00 94.94 87 THR A O 1
ATOM 679 N N . THR A 1 88 ? -5.706 -2.890 28.293 1.00 94.94 88 THR A N 1
ATOM 680 C CA . THR A 1 88 ? -5.361 -4.045 27.452 1.00 94.94 88 THR A CA 1
ATOM 681 C C . THR A 1 88 ? -6.279 -5.226 27.755 1.00 94.94 88 THR A C 1
ATOM 683 O O . THR A 1 88 ? -6.348 -5.666 28.899 1.00 94.94 88 THR A O 1
ATOM 686 N N . LEU A 1 89 ? -6.928 -5.772 26.729 1.00 92.94 89 LEU A N 1
ATOM 687 C CA . LEU A 1 89 ? -7.697 -7.016 26.781 1.00 92.94 89 LEU A CA 1
ATOM 688 C C . LEU A 1 89 ? -6.845 -8.175 26.264 1.00 92.94 89 LEU A C 1
ATOM 690 O O . LEU A 1 89 ? -6.155 -8.022 25.251 1.00 92.94 89 LEU A O 1
ATOM 694 N N . ARG A 1 90 ? -6.891 -9.332 26.935 1.00 92.44 90 ARG A N 1
ATOM 695 C CA . ARG A 1 90 ? -6.140 -10.545 26.550 1.00 92.44 90 ARG A CA 1
ATOM 696 C C . ARG A 1 90 ? -6.919 -11.822 26.852 1.00 92.44 90 ARG A C 1
ATOM 698 O O . ARG A 1 90 ? -7.901 -11.809 27.594 1.00 92.44 90 ARG A O 1
ATOM 705 N N . GLY A 1 91 ? -6.434 -12.946 26.319 1.00 87.50 91 GLY A N 1
ATOM 706 C CA . GLY A 1 91 ? -6.922 -14.277 26.688 1.00 87.50 91 GLY A CA 1
ATOM 707 C C . GLY A 1 91 ? -8.441 -14.405 26.543 1.00 87.50 91 GLY A C 1
ATOM 708 O O . GLY A 1 91 ? -8.975 -14.138 25.468 1.00 87.50 91 GLY A O 1
ATOM 709 N N . ALA A 1 92 ? -9.123 -14.786 27.626 1.00 87.75 92 ALA A N 1
ATOM 710 C CA . ALA A 1 92 ? -10.567 -15.038 27.654 1.00 87.75 92 ALA A CA 1
ATOM 711 C C . ALA A 1 92 ? -11.450 -13.791 27.453 1.00 87.75 92 ALA A C 1
ATOM 713 O O . ALA A 1 92 ? -12.638 -13.933 27.193 1.00 87.75 92 ALA A O 1
ATOM 714 N N . GLN A 1 93 ? -10.893 -12.577 27.536 1.00 91.12 93 GLN A N 1
ATOM 715 C CA . GLN A 1 93 ? -11.638 -11.337 27.258 1.00 91.12 93 GLN A CA 1
ATOM 716 C C . GLN A 1 93 ? -11.896 -11.121 25.759 1.00 91.12 93 GLN A C 1
ATOM 718 O O . GLN A 1 93 ? -12.600 -10.186 25.379 1.00 91.12 93 GLN A O 1
ATOM 723 N N . ILE A 1 94 ? -11.285 -11.952 24.912 1.00 93.31 94 ILE A N 1
ATOM 724 C CA . ILE A 1 94 ? -11.412 -11.912 23.461 1.00 93.31 94 ILE A CA 1
ATOM 725 C C . ILE A 1 94 ? -12.020 -13.243 23.028 1.00 93.31 94 ILE A C 1
ATOM 727 O O . ILE A 1 94 ? -11.370 -14.291 23.071 1.00 93.31 94 ILE A O 1
ATOM 731 N N . GLU A 1 95 ? -13.273 -13.204 22.606 1.00 94.56 95 GLU A N 1
ATOM 732 C CA . GLU A 1 95 ? -13.949 -14.338 21.992 1.00 94.56 95 GLU A CA 1
ATOM 733 C C . GLU A 1 95 ? -13.358 -14.571 20.598 1.00 94.56 95 GLU A C 1
ATOM 735 O O . GLU A 1 95 ? -13.139 -13.627 19.835 1.00 94.56 95 GLU A O 1
ATOM 740 N N . ARG A 1 96 ? -13.072 -15.831 20.265 1.00 91.75 96 ARG A N 1
ATOM 741 C CA . ARG A 1 96 ? -12.427 -16.220 19.006 1.00 91.75 96 ARG A CA 1
ATOM 742 C C . ARG A 1 96 ? -13.286 -17.252 18.297 1.00 91.75 96 ARG A C 1
ATOM 744 O O . ARG A 1 96 ? -13.619 -18.280 18.882 1.00 91.75 96 ARG A O 1
ATOM 751 N N . GLN A 1 97 ? -13.600 -17.000 17.034 1.00 87.00 97 GLN A N 1
ATOM 752 C CA . GLN A 1 97 ? -14.321 -17.938 16.182 1.00 87.00 97 GLN A CA 1
ATOM 753 C C . GLN A 1 97 ? -13.719 -17.918 14.776 1.00 87.00 97 GLN A C 1
ATOM 755 O O . GLN A 1 97 ? -14.026 -17.049 13.962 1.00 87.00 97 GLN A O 1
ATOM 760 N N . GLY A 1 98 ? -12.834 -18.877 14.490 1.00 84.69 98 GLY A N 1
ATOM 761 C CA . GLY A 1 98 ? -12.089 -18.905 13.231 1.00 84.69 98 GLY A CA 1
ATOM 762 C C . GLY A 1 98 ? -11.272 -17.624 13.047 1.00 84.69 98 GLY A C 1
ATOM 763 O O . GLY A 1 98 ? -10.350 -17.360 13.812 1.00 84.69 98 GLY A O 1
ATOM 764 N N . ARG A 1 99 ? -11.642 -16.819 12.046 1.00 87.00 99 ARG A N 1
ATOM 765 C CA . ARG A 1 99 ? -10.991 -15.542 11.694 1.00 87.00 99 ARG A CA 1
ATOM 766 C C . ARG A 1 99 ? -11.608 -14.314 12.364 1.00 87.00 99 ARG A C 1
ATOM 768 O O . ARG A 1 99 ? -11.151 -13.195 12.128 1.00 87.00 99 ARG A O 1
ATOM 775 N N . SER A 1 100 ? -12.652 -14.516 13.161 1.00 92.06 100 SER A N 1
ATOM 776 C CA . SER A 1 100 ? -13.378 -13.449 13.833 1.00 92.06 100 SER A CA 1
ATOM 777 C C . SER A 1 100 ? -12.964 -13.351 15.295 1.00 92.06 100 SER A C 1
ATOM 779 O O . SER A 1 100 ? -12.933 -14.347 16.022 1.00 92.06 100 SER A O 1
ATOM 781 N N . LEU A 1 101 ? -12.676 -12.127 15.724 1.00 94.62 101 LEU A N 1
ATOM 782 C CA . LEU A 1 101 ? -12.435 -11.747 17.108 1.00 94.62 101 LEU A CA 1
ATOM 783 C C . LEU A 1 101 ? -13.609 -10.898 17.586 1.00 94.62 101 LEU A C 1
ATOM 785 O O . LEU A 1 101 ? -14.025 -9.978 16.880 1.00 94.62 101 LEU A O 1
ATOM 789 N N . ARG A 1 102 ? -14.118 -11.162 18.787 1.00 96.25 102 ARG A N 1
ATOM 790 C CA . ARG A 1 102 ? -15.158 -10.346 19.417 1.00 96.25 102 ARG A CA 1
ATOM 791 C C . ARG A 1 102 ? -14.758 -9.967 20.834 1.00 96.25 102 ARG A C 1
ATOM 793 O O . ARG A 1 102 ? -14.201 -10.773 21.572 1.00 96.25 102 ARG A O 1
ATOM 800 N N . PHE A 1 103 ? -15.010 -8.720 21.204 1.00 96.12 103 PHE A N 1
ATOM 801 C CA . PHE A 1 103 ? -14.688 -8.200 22.530 1.00 96.12 103 PHE A CA 1
ATOM 802 C C . PHE A 1 103 ? -15.567 -6.998 22.879 1.00 96.12 103 PHE A C 1
ATOM 804 O O . PHE A 1 103 ? -16.258 -6.432 22.025 1.00 96.12 103 PHE A O 1
ATOM 811 N N . ARG A 1 104 ? -15.545 -6.619 24.158 1.00 96.12 104 ARG A N 1
ATOM 812 C CA . ARG A 1 104 ? -16.303 -5.492 24.707 1.00 96.12 104 ARG A CA 1
ATOM 813 C C . ARG A 1 104 ? -15.366 -4.506 25.390 1.00 96.12 104 ARG A C 1
ATOM 815 O O . ARG A 1 104 ? -14.435 -4.926 26.073 1.00 96.12 104 ARG A O 1
ATOM 822 N N . ILE A 1 105 ? -15.606 -3.215 25.185 1.00 95.38 105 ILE A N 1
ATOM 823 C CA . ILE A 1 105 ? -14.804 -2.117 25.739 1.00 95.38 105 ILE A CA 1
ATOM 824 C C . ILE A 1 105 ? -15.743 -1.026 26.228 1.00 95.38 105 ILE A C 1
ATOM 826 O O . ILE A 1 105 ? -16.639 -0.620 25.497 1.00 95.38 105 ILE A O 1
ATOM 830 N N . ASP A 1 106 ? -15.518 -0.517 27.431 1.00 94.06 106 ASP A N 1
ATOM 831 C CA . ASP A 1 106 ? -16.330 0.571 27.968 1.00 94.06 106 ASP A CA 1
ATOM 832 C C . ASP A 1 106 ? -15.900 1.928 27.403 1.00 94.06 106 ASP A C 1
ATOM 834 O O . ASP A 1 106 ? -14.715 2.175 27.155 1.00 94.06 106 ASP A O 1
ATOM 838 N N . GLU A 1 107 ? -16.868 2.829 27.222 1.00 93.50 107 GLU A N 1
ATOM 839 C CA . GLU A 1 107 ? -16.643 4.201 26.752 1.00 93.50 107 GLU A CA 1
ATOM 840 C C . GLU A 1 107 ? -15.690 4.966 27.677 1.00 93.50 107 GLU A C 1
ATOM 842 O O . GLU A 1 107 ? -14.899 5.793 27.224 1.00 93.50 107 GLU A O 1
ATOM 847 N N . THR A 1 108 ? -15.770 4.693 28.976 1.00 92.44 108 THR A N 1
ATOM 848 C CA . THR A 1 108 ? -15.004 5.371 30.021 1.00 92.44 108 THR A CA 1
ATOM 849 C C . THR A 1 108 ? -13.935 4.444 30.573 1.00 92.44 108 THR A C 1
ATOM 851 O O . THR A 1 108 ? -14.174 3.252 30.749 1.00 92.44 108 THR A O 1
ATOM 854 N N . HIS A 1 109 ? -12.762 4.988 30.894 1.00 92.62 109 HIS A N 1
ATOM 855 C CA . HIS A 1 109 ? -11.714 4.194 31.528 1.00 92.62 109 HIS A CA 1
ATOM 856 C C . HIS A 1 109 ? -12.150 3.731 32.928 1.00 92.62 109 HIS A C 1
ATOM 858 O O . HIS A 1 109 ? -12.579 4.544 33.748 1.00 92.62 109 HIS A O 1
ATOM 864 N N . SER A 1 110 ? -11.968 2.445 33.240 1.00 87.56 110 SER A N 1
ATOM 865 C CA . SER A 1 110 ? -12.452 1.822 34.485 1.00 87.56 110 SER A CA 1
ATOM 866 C C . SER A 1 110 ? -11.927 2.492 35.761 1.00 87.56 110 SER A C 1
ATOM 868 O O . SER A 1 110 ? -12.663 2.649 36.730 1.00 87.56 110 SER A O 1
ATOM 870 N N . ALA A 1 111 ? -10.665 2.931 35.751 1.00 87.94 111 ALA A N 1
ATOM 871 C CA . ALA A 1 111 ? -10.039 3.637 36.873 1.00 87.94 111 ALA A CA 1
ATOM 872 C C . ALA A 1 111 ? -10.153 5.174 36.805 1.00 87.94 111 ALA A C 1
ATOM 874 O O . ALA A 1 111 ? -9.808 5.855 37.770 1.00 87.94 111 ALA A O 1
ATOM 875 N N . HIS A 1 112 ? -10.591 5.744 35.674 1.00 87.75 112 HIS A N 1
ATOM 876 C CA . HIS A 1 112 ? -10.535 7.191 35.447 1.00 87.75 112 HIS A CA 1
ATOM 877 C C . HIS A 1 112 ? -11.774 7.700 34.699 1.00 87.75 112 HIS A C 1
ATOM 879 O O . HIS A 1 112 ? -11.820 7.720 33.471 1.00 87.75 112 HIS A O 1
ATOM 885 N N . ALA A 1 113 ? -12.760 8.201 35.446 1.00 85.62 113 ALA A N 1
ATOM 886 C CA . ALA A 1 113 ? -14.026 8.679 34.883 1.00 85.62 113 ALA A CA 1
ATOM 887 C C . ALA A 1 113 ? -13.886 9.863 33.899 1.00 85.62 113 ALA A C 1
ATOM 889 O O . ALA A 1 113 ? -14.767 10.102 33.078 1.00 85.62 113 ALA A O 1
ATOM 890 N N . SER A 1 114 ? -12.780 10.611 33.971 1.00 88.56 114 SER A N 1
ATOM 891 C CA . SER A 1 114 ? -12.471 11.755 33.102 1.00 88.56 114 SER A CA 1
ATOM 892 C C . SER A 1 114 ? -11.814 11.369 31.773 1.00 88.56 114 SER A C 1
ATOM 894 O O . SER A 1 114 ? -11.314 12.243 31.066 1.00 88.56 114 SER A O 1
ATOM 896 N N . TYR A 1 115 ? -11.785 10.083 31.426 1.00 93.38 115 TYR A N 1
ATOM 897 C CA . TYR A 1 115 ? -11.159 9.572 30.212 1.00 93.38 115 TYR A CA 1
ATOM 898 C C . TYR A 1 115 ? -12.174 8.847 29.341 1.00 93.38 115 TYR A C 1
ATOM 900 O O . TYR A 1 115 ? -12.932 8.013 29.832 1.00 93.38 115 TYR A O 1
ATOM 908 N N . ARG A 1 116 ? -12.160 9.141 28.040 1.00 93.50 116 ARG A N 1
ATOM 909 C CA . ARG A 1 116 ? -13.070 8.565 27.046 1.00 93.50 116 ARG A CA 1
ATOM 910 C C . ARG A 1 116 ? -12.307 7.819 25.969 1.00 93.50 116 ARG A C 1
ATOM 912 O O . ARG A 1 116 ? -11.207 8.226 25.592 1.00 93.50 116 ARG A O 1
ATOM 919 N N . LEU A 1 117 ? -12.894 6.725 25.498 1.00 94.81 117 LEU A N 1
ATOM 920 C CA . LEU A 1 117 ? -12.338 5.889 24.449 1.00 94.81 117 LEU A CA 1
ATOM 921 C C . LEU A 1 117 ? -12.107 6.735 23.197 1.00 94.81 117 LEU A C 1
ATOM 923 O O . LEU A 1 117 ? -13.030 7.364 22.684 1.00 94.81 117 LEU A O 1
ATOM 927 N N . GLN A 1 118 ? -10.873 6.739 22.707 1.00 94.19 118 GLN A N 1
ATOM 928 C CA . GLN A 1 118 ? -10.497 7.463 21.501 1.00 94.19 118 GLN A CA 1
ATOM 929 C C . GLN A 1 118 ? -10.272 6.495 20.344 1.00 94.19 118 GLN A C 1
ATOM 931 O O . GLN A 1 118 ? -10.840 6.684 19.271 1.00 94.19 118 GLN A O 1
ATOM 936 N N . TRP A 1 119 ? -9.452 5.463 20.539 1.00 94.88 119 TRP A N 1
ATOM 937 C CA . TRP A 1 119 ? -9.069 4.559 19.460 1.00 94.88 119 TRP A CA 1
ATOM 938 C C . TRP A 1 119 ? -8.776 3.142 19.938 1.00 94.88 119 TRP A C 1
ATOM 940 O O . TRP A 1 119 ? -8.583 2.883 21.127 1.00 94.88 119 TRP A O 1
ATOM 950 N N . LEU A 1 120 ? -8.771 2.219 18.977 1.00 95.69 120 LEU A N 1
ATOM 951 C CA . LEU A 1 120 ? -8.559 0.790 19.191 1.00 95.69 120 LEU A CA 1
ATOM 952 C C . LEU A 1 120 ? -7.339 0.293 18.421 1.00 95.69 120 LEU A C 1
ATOM 954 O O . LEU A 1 120 ? -7.136 0.663 17.259 1.00 95.69 120 LEU A O 1
ATOM 958 N N . ARG A 1 121 ? -6.572 -0.601 19.047 1.00 93.88 121 ARG A N 1
ATOM 959 C CA . ARG A 1 121 ? -5.420 -1.292 18.457 1.00 93.88 121 ARG A CA 1
ATOM 960 C C . ARG A 1 121 ? -5.556 -2.797 18.622 1.00 93.88 121 ARG A C 1
ATOM 962 O O . ARG A 1 121 ? -5.948 -3.262 19.687 1.00 93.88 121 ARG A O 1
ATOM 969 N N . LEU A 1 122 ? -5.166 -3.547 17.604 1.00 90.88 122 LEU A N 1
ATOM 970 C CA . LEU A 1 122 ? -4.815 -4.958 17.712 1.00 90.88 122 LEU A CA 1
ATOM 971 C C . LEU A 1 122 ? -3.288 -5.059 17.738 1.00 90.88 122 LEU A C 1
ATOM 973 O O . LEU A 1 122 ? -2.625 -4.506 16.863 1.00 90.88 122 LEU A O 1
ATOM 977 N N . ALA A 1 123 ? -2.749 -5.768 18.722 1.00 88.31 123 ALA A N 1
ATOM 978 C CA . ALA A 1 123 ? -1.338 -6.114 18.804 1.00 88.31 123 ALA A CA 1
ATOM 979 C C . ALA A 1 123 ? -1.202 -7.636 18.907 1.00 88.31 123 ALA A C 1
ATOM 981 O O . ALA A 1 123 ? -1.812 -8.265 19.778 1.00 88.31 123 ALA A O 1
ATOM 982 N N . VAL A 1 124 ? -0.415 -8.233 18.015 1.00 82.19 124 VAL A N 1
ATOM 983 C CA . VAL A 1 124 ? -0.153 -9.677 18.013 1.00 82.19 124 VAL A CA 1
ATOM 984 C C . VAL A 1 124 ? 1.350 -9.908 17.991 1.00 82.19 124 VAL A C 1
ATOM 986 O O . VAL A 1 124 ? 1.988 -9.449 17.045 1.00 82.19 124 VAL A O 1
ATOM 989 N N . PRO A 1 125 ? 1.925 -10.635 18.961 1.00 75.69 125 PRO A N 1
ATOM 990 C CA . PRO A 1 125 ? 3.326 -11.003 18.872 1.00 75.69 125 PRO A CA 1
ATOM 991 C C . PRO A 1 125 ? 3.536 -11.940 17.685 1.00 75.69 125 PRO A C 1
ATOM 993 O O . PRO A 1 125 ? 2.811 -12.922 17.497 1.00 75.69 125 PRO A O 1
ATOM 996 N N . ILE A 1 126 ? 4.529 -11.614 16.870 1.00 73.44 126 ILE A N 1
ATOM 997 C CA . ILE A 1 126 ? 4.977 -12.397 15.728 1.00 73.44 126 ILE A CA 1
ATOM 998 C C . ILE A 1 126 ? 6.455 -12.731 15.915 1.00 73.44 126 ILE A C 1
ATOM 1000 O O . ILE A 1 126 ? 7.270 -11.898 16.301 1.00 73.44 126 ILE A O 1
ATOM 1004 N N . THR A 1 127 ? 6.840 -13.973 15.632 1.00 69.31 127 THR A N 1
ATOM 1005 C CA . THR A 1 127 ? 8.261 -14.327 15.645 1.00 69.31 127 THR A CA 1
ATOM 1006 C C . THR A 1 127 ? 8.986 -13.519 14.569 1.00 69.31 127 THR A C 1
ATOM 1008 O O . THR A 1 127 ? 8.551 -13.489 13.412 1.00 69.31 127 THR A O 1
ATOM 1011 N N . SER A 1 128 ? 10.084 -12.863 14.949 1.00 66.62 128 SER A N 1
ATOM 1012 C CA . SER A 1 128 ? 10.939 -12.143 14.008 1.00 66.62 128 SER A CA 1
ATOM 1013 C C . SER A 1 128 ? 11.517 -13.099 12.961 1.00 66.62 128 SER A C 1
ATOM 1015 O O . SER A 1 128 ? 11.740 -14.284 13.214 1.00 66.62 128 SER A O 1
ATOM 1017 N N . GLY A 1 129 ? 11.747 -12.588 11.754 1.00 62.12 129 GLY A N 1
ATOM 1018 C CA . GLY A 1 129 ? 12.282 -13.377 10.648 1.00 62.12 129 GLY A CA 1
ATOM 1019 C C . GLY A 1 129 ? 12.704 -12.503 9.468 1.00 62.12 129 GLY A C 1
ATOM 1020 O O . GLY A 1 129 ? 12.483 -11.289 9.495 1.00 62.12 129 GLY A O 1
ATOM 1021 N N . PRO A 1 130 ? 13.312 -13.089 8.422 1.00 56.41 130 PRO A N 1
ATOM 1022 C CA . PRO A 1 130 ? 13.650 -12.363 7.199 1.00 56.41 130 PRO A CA 1
ATOM 1023 C C . PRO A 1 130 ? 12.417 -11.637 6.638 1.00 56.41 130 PRO A C 1
ATOM 1025 O O . PRO A 1 130 ? 11.352 -12.236 6.499 1.00 56.41 130 PRO A O 1
ATOM 1028 N N . GLY A 1 131 ? 12.531 -10.328 6.392 1.00 60.22 131 GLY A N 1
ATOM 1029 C CA . GLY A 1 131 ? 11.413 -9.482 5.945 1.00 60.22 131 GLY A CA 1
ATOM 1030 C C . GLY A 1 131 ? 10.386 -9.104 7.025 1.00 60.22 131 GLY A C 1
ATOM 1031 O O . GLY A 1 131 ? 9.430 -8.404 6.714 1.00 60.22 131 GLY A O 1
ATOM 1032 N N . ARG A 1 132 ? 10.567 -9.523 8.288 1.00 64.94 132 ARG A N 1
ATOM 1033 C CA . ARG A 1 132 ? 9.709 -9.191 9.446 1.00 64.94 132 ARG A CA 1
ATOM 1034 C C . ARG A 1 132 ? 10.550 -8.507 10.538 1.00 64.94 132 ARG A C 1
ATOM 1036 O O . ARG A 1 132 ? 10.923 -9.155 11.517 1.00 64.94 132 ARG A O 1
ATOM 1043 N N . PRO A 1 133 ? 10.893 -7.215 10.377 1.00 57.19 133 PRO A N 1
ATOM 1044 C CA . PRO A 1 133 ? 11.789 -6.517 11.297 1.00 57.19 133 PRO A CA 1
ATOM 1045 C C . PRO A 1 133 ? 11.153 -6.223 12.664 1.00 57.19 133 PRO A C 1
ATOM 1047 O O . PRO A 1 133 ? 11.876 -5.942 13.615 1.00 57.19 133 PRO A O 1
ATOM 1050 N N . GLN A 1 134 ? 9.820 -6.274 12.777 1.00 65.12 134 GLN A N 1
ATOM 1051 C CA . GLN A 1 134 ? 9.098 -5.974 14.014 1.00 65.12 134 GLN A CA 1
ATOM 1052 C C . GLN A 1 134 ? 8.609 -7.267 14.688 1.00 65.12 134 GLN A C 1
ATOM 1054 O O . GLN A 1 134 ? 8.069 -8.131 13.995 1.00 65.12 134 GLN A O 1
ATOM 1059 N N . PRO A 1 135 ? 8.783 -7.408 16.017 1.00 62.00 135 PRO A N 1
ATOM 1060 C CA . PRO A 1 135 ? 8.340 -8.581 16.773 1.00 62.00 135 PRO A CA 1
ATOM 1061 C C . PRO A 1 135 ? 6.830 -8.582 17.043 1.00 62.00 135 PRO A C 1
ATOM 1063 O O . PRO A 1 135 ? 6.303 -9.568 17.535 1.00 62.00 135 PRO A O 1
ATOM 1066 N N . ASP A 1 136 ? 6.132 -7.492 16.725 1.00 72.81 136 ASP A N 1
ATOM 1067 C CA . ASP A 1 136 ? 4.695 -7.364 16.917 1.00 72.81 136 ASP A CA 1
ATOM 1068 C C . ASP A 1 136 ? 4.040 -6.894 15.613 1.00 72.81 136 ASP A C 1
ATOM 1070 O O . ASP A 1 136 ? 4.520 -5.986 14.931 1.00 72.81 136 ASP A O 1
ATOM 1074 N N . LEU A 1 137 ? 2.912 -7.509 15.268 1.00 76.44 137 LEU A N 1
ATOM 1075 C CA . LEU A 1 137 ? 1.959 -6.974 14.310 1.00 76.44 137 LEU A CA 1
ATOM 1076 C C . LEU A 1 137 ? 1.079 -5.960 15.043 1.00 76.44 137 LEU A C 1
ATOM 1078 O O . LEU A 1 137 ? 0.214 -6.348 15.831 1.00 76.44 137 LEU A O 1
ATOM 1082 N N . GLU A 1 138 ? 1.275 -4.675 14.761 1.00 85.88 138 GLU A N 1
ATOM 1083 C CA . GLU A 1 138 ? 0.433 -3.604 15.290 1.00 85.88 138 GLU A CA 1
ATOM 1084 C C . GLU A 1 138 ? -0.535 -3.074 14.232 1.00 85.88 138 GLU A C 1
ATOM 1086 O O . GLU A 1 138 ? -0.141 -2.502 13.215 1.00 85.88 138 GLU A O 1
ATOM 1091 N N . VAL A 1 139 ? -1.829 -3.206 14.503 1.00 86.44 139 VAL A N 1
ATOM 1092 C CA . VAL A 1 139 ? -2.896 -2.748 13.619 1.00 86.44 139 VAL A CA 1
ATOM 1093 C C . VAL A 1 139 ? -3.764 -1.740 14.352 1.00 86.44 139 VAL A C 1
ATOM 1095 O O . VAL A 1 139 ? -4.479 -2.068 15.298 1.00 86.44 139 VAL A O 1
ATOM 1098 N N . LYS A 1 140 ? -3.755 -0.497 13.879 1.00 88.50 140 LYS A N 1
ATOM 1099 C CA . LYS A 1 140 ? -4.709 0.518 14.322 1.00 88.50 140 LYS A CA 1
ATOM 1100 C C . LYS A 1 140 ? -6.077 0.213 13.711 1.00 88.50 140 LYS A C 1
ATOM 1102 O O . LYS A 1 140 ? -6.225 0.253 12.495 1.00 88.50 140 LYS A O 1
ATOM 1107 N N . LEU A 1 141 ? -7.059 -0.122 14.544 1.00 86.44 141 LEU A N 1
ATOM 1108 C CA . LEU A 1 141 ? -8.370 -0.586 14.085 1.00 86.44 141 LEU A CA 1
ATOM 1109 C C . LEU A 1 141 ? -9.318 0.575 13.777 1.00 86.44 141 LEU A C 1
ATOM 1111 O O . LEU A 1 141 ? -10.046 0.542 12.788 1.00 86.44 141 LEU A O 1
ATOM 1115 N N . LYS A 1 142 ? -9.324 1.608 14.626 1.00 87.19 142 LYS A N 1
ATOM 1116 C CA . LYS A 1 142 ? -10.173 2.792 14.450 1.00 87.19 142 LYS A CA 1
ATOM 1117 C C . LYS A 1 142 ? -9.636 3.968 15.248 1.00 87.19 142 LYS A C 1
ATOM 1119 O O . LYS A 1 142 ? -9.376 3.787 16.429 1.00 87.19 142 LYS A O 1
ATOM 1124 N N . ASP A 1 143 ? -9.530 5.144 14.631 1.00 85.44 143 ASP A N 1
ATOM 1125 C CA . ASP A 1 143 ? -9.261 6.424 15.302 1.00 85.44 143 ASP A CA 1
ATOM 1126 C C . ASP A 1 143 ? -9.849 7.596 14.495 1.00 85.44 143 ASP A C 1
ATOM 1128 O O . ASP A 1 143 ? -9.465 7.761 13.334 1.00 85.44 143 ASP A O 1
ATOM 1132 N N . PRO A 1 144 ? -10.756 8.401 15.072 1.00 88.00 144 PRO A N 1
ATOM 1133 C CA . PRO A 1 144 ? -11.426 8.171 16.351 1.00 88.00 144 PRO A CA 1
ATOM 1134 C C . PRO A 1 144 ? -12.527 7.100 16.238 1.00 88.00 144 PRO A C 1
ATOM 1136 O O . PRO A 1 144 ? -13.103 6.874 15.167 1.00 88.00 144 PRO A O 1
ATOM 1139 N N . VAL A 1 145 ? -12.858 6.449 17.353 1.00 87.94 145 VAL A N 1
ATOM 1140 C CA . VAL A 1 145 ? -14.094 5.666 17.498 1.00 87.94 145 VAL A CA 1
ATOM 1141 C C . VAL A 1 145 ? -15.274 6.635 17.488 1.00 87.94 145 VAL A C 1
ATOM 1143 O O . VAL A 1 145 ? -15.284 7.625 18.217 1.00 87.94 145 VAL A O 1
ATOM 1146 N N . ALA A 1 146 ? -16.274 6.370 16.647 1.00 89.25 146 ALA A N 1
ATOM 1147 C CA . ALA A 1 146 ? -17.448 7.232 16.574 1.00 89.25 146 ALA A CA 1
ATOM 1148 C C . ALA A 1 146 ? -18.219 7.219 17.911 1.00 89.25 146 ALA A C 1
ATOM 1150 O O . ALA A 1 146 ? -18.426 6.139 18.465 1.00 89.25 146 ALA A O 1
ATOM 1151 N N . PRO A 1 147 ? -18.706 8.373 18.402 1.00 86.44 147 PRO A N 1
ATOM 1152 C CA . PRO A 1 147 ? -19.305 8.487 19.737 1.00 86.44 147 PRO A CA 1
ATOM 1153 C C . PRO A 1 147 ? -20.685 7.819 19.873 1.00 86.44 147 PRO A C 1
ATOM 1155 O O . PRO A 1 147 ? -21.211 7.698 20.975 1.00 86.44 147 PRO A O 1
ATOM 1158 N N . GLN A 1 148 ? -21.312 7.419 18.764 1.00 88.00 148 GLN A N 1
ATOM 1159 C CA . GLN A 1 148 ? -22.638 6.800 18.748 1.00 88.00 148 GLN A CA 1
ATOM 1160 C C . GLN A 1 148 ? -22.854 5.972 17.480 1.00 88.00 148 GLN A C 1
ATOM 1162 O O . GLN A 1 148 ? -22.181 6.199 16.474 1.00 88.00 148 GLN A O 1
ATOM 1167 N N . GLY A 1 149 ? -23.829 5.062 17.513 1.00 91.44 149 GLY A N 1
ATOM 1168 C CA . GLY A 1 149 ? -24.270 4.288 16.350 1.00 91.44 149 GLY A CA 1
ATOM 1169 C C . GLY A 1 149 ? -23.576 2.933 16.179 1.00 91.44 149 GLY A C 1
ATOM 1170 O O . GLY A 1 149 ? -22.719 2.535 16.971 1.00 91.44 149 GLY A O 1
ATOM 1171 N N . ALA A 1 150 ? -23.971 2.228 15.120 1.00 93.56 150 ALA A N 1
ATOM 1172 C CA . ALA A 1 150 ? -23.346 0.998 14.654 1.00 93.56 150 ALA A CA 1
ATOM 1173 C C . ALA A 1 150 ? -22.560 1.292 13.371 1.00 93.56 150 ALA A C 1
ATOM 1175 O O . ALA A 1 150 ? -23.102 1.873 12.434 1.00 93.56 150 ALA A O 1
ATOM 1176 N N . HIS A 1 151 ? -21.290 0.902 13.324 1.00 92.75 151 HIS A N 1
ATOM 1177 C CA . HIS A 1 151 ? -20.375 1.249 12.238 1.00 92.75 151 HIS A CA 1
ATOM 1178 C C . HIS A 1 151 ? -19.699 0.012 11.680 1.00 92.75 151 HIS A C 1
ATOM 1180 O O . HIS A 1 151 ? -19.297 -0.880 12.430 1.00 92.75 151 HIS A O 1
ATOM 1186 N N . GLU A 1 152 ? -19.527 -0.002 10.368 1.00 91.81 152 GLU A N 1
ATOM 1187 C CA . GLU A 1 152 ? -18.680 -0.953 9.666 1.00 91.81 152 GLU A CA 1
ATOM 1188 C C . GLU A 1 152 ? -17.552 -0.190 8.970 1.00 91.81 152 GLU A C 1
ATOM 1190 O O . GLU A 1 152 ? -17.747 0.869 8.375 1.00 91.81 152 GLU A O 1
ATOM 1195 N N . SER A 1 153 ? -16.333 -0.691 9.086 1.00 90.12 153 SER A N 1
ATOM 1196 C CA . SER A 1 153 ? -15.171 -0.173 8.377 1.00 90.12 153 SER A CA 1
ATOM 1197 C C . SER A 1 153 ? -14.391 -1.342 7.810 1.00 90.12 153 SER A C 1
ATOM 1199 O O . SER A 1 153 ? -14.236 -2.372 8.465 1.00 90.12 153 SER A O 1
ATOM 1201 N N . VAL A 1 154 ? -13.888 -1.168 6.597 1.00 90.38 154 VAL A N 1
ATOM 1202 C CA . VAL A 1 154 ? -13.019 -2.143 5.949 1.00 90.38 154 VAL A CA 1
ATOM 1203 C C . VAL A 1 154 ? -11.738 -1.440 5.566 1.00 90.38 154 VAL A C 1
ATOM 1205 O O . VAL A 1 154 ? -11.776 -0.332 5.036 1.00 90.38 154 VAL A O 1
ATOM 1208 N N . PHE A 1 155 ? -10.608 -2.051 5.885 1.00 89.25 155 PHE A N 1
ATOM 1209 C CA . PHE A 1 155 ? -9.300 -1.482 5.602 1.00 89.25 155 PHE A CA 1
ATOM 1210 C C . PHE A 1 155 ? -8.275 -2.586 5.349 1.00 89.25 155 PHE A C 1
ATOM 1212 O O . PHE A 1 155 ? -8.477 -3.750 5.700 1.00 89.25 155 PHE A O 1
ATOM 1219 N N . LEU A 1 156 ? -7.171 -2.206 4.715 1.00 88.44 156 LEU A N 1
ATOM 1220 C CA . LEU A 1 156 ? -6.016 -3.063 4.514 1.00 88.44 156 LEU A CA 1
ATOM 1221 C C . LEU A 1 156 ? -4.917 -2.658 5.477 1.00 88.44 156 LEU A C 1
ATOM 1223 O O . LEU A 1 156 ? -4.566 -1.484 5.582 1.00 88.44 156 LEU A O 1
ATOM 1227 N N . HIS A 1 157 ? -4.346 -3.646 6.148 1.00 86.38 157 HIS A N 1
ATOM 1228 C CA . HIS A 1 157 ? -3.120 -3.480 6.897 1.00 86.38 157 HIS A CA 1
ATOM 1229 C C . HIS A 1 157 ? -1.968 -4.108 6.116 1.00 86.38 157 HIS A C 1
ATOM 1231 O O . HIS A 1 157 ? -1.885 -5.331 5.971 1.00 86.38 157 HIS A O 1
ATOM 1237 N N . ARG A 1 158 ? -1.081 -3.254 5.605 1.00 82.00 158 ARG A N 1
ATOM 1238 C CA . ARG A 1 158 ? 0.144 -3.659 4.917 1.00 82.00 158 ARG A CA 1
ATOM 1239 C C . ARG A 1 158 ? 1.289 -3.648 5.919 1.00 82.00 158 ARG A C 1
ATOM 1241 O O . ARG A 1 158 ? 1.635 -2.596 6.451 1.00 82.00 158 ARG A O 1
ATOM 1248 N N . ASN A 1 159 ? 1.861 -4.816 6.177 1.00 75.06 159 ASN A N 1
ATOM 1249 C CA . ASN A 1 159 ? 3.147 -4.922 6.855 1.00 75.06 159 ASN A CA 1
ATOM 1250 C C . ASN A 1 159 ? 4.270 -4.974 5.796 1.00 75.06 159 ASN A C 1
ATOM 1252 O O . ASN A 1 159 ? 4.016 -4.820 4.608 1.00 75.06 159 ASN A O 1
ATOM 1256 N N . SER A 1 160 ? 5.515 -5.214 6.187 1.00 68.06 160 SER A N 1
ATOM 1257 C CA . SER A 1 160 ? 6.637 -5.442 5.264 1.00 68.06 160 SER A CA 1
ATOM 1258 C C . SER A 1 160 ? 6.645 -6.854 4.659 1.00 68.06 160 SER A C 1
ATOM 1260 O O . SER A 1 160 ? 6.996 -6.981 3.493 1.00 68.06 160 SER A O 1
ATOM 1262 N N . ALA A 1 161 ? 6.142 -7.886 5.359 1.00 70.69 161 ALA A N 1
ATOM 1263 C CA . ALA A 1 161 ? 6.124 -9.284 4.871 1.00 70.69 161 ALA A CA 1
ATOM 1264 C C . ALA A 1 161 ? 4.768 -9.840 4.385 1.00 70.69 161 ALA A C 1
ATOM 1266 O O . ALA A 1 161 ? 4.730 -10.733 3.539 1.00 70.69 161 ALA A O 1
ATOM 1267 N N . PHE A 1 162 ? 3.648 -9.359 4.930 1.00 78.06 162 PHE A N 1
ATOM 1268 C CA . PHE A 1 162 ? 2.298 -9.762 4.515 1.00 78.06 162 PHE A CA 1
ATOM 1269 C C . PHE A 1 162 ? 1.288 -8.604 4.516 1.00 78.06 162 PHE A C 1
ATOM 1271 O O . PHE A 1 162 ? 1.584 -7.494 4.969 1.00 78.06 162 PHE A O 1
ATOM 1278 N N . THR A 1 163 ? 0.105 -8.864 3.970 1.00 84.62 163 THR A N 1
ATOM 1279 C CA . THR A 1 163 ? -1.007 -7.923 3.836 1.00 84.62 163 THR A CA 1
ATOM 1280 C C . THR A 1 163 ? -2.286 -8.585 4.344 1.00 84.62 163 THR A C 1
ATOM 1282 O O . THR A 1 163 ? -2.617 -9.701 3.936 1.00 84.62 163 THR A O 1
ATOM 1285 N N . LEU A 1 164 ? -3.000 -7.899 5.240 1.00 87.88 164 LEU A N 1
ATOM 1286 C CA . LEU A 1 164 ? -4.249 -8.367 5.842 1.00 87.88 164 LEU A CA 1
ATOM 1287 C C . LEU A 1 164 ? -5.413 -7.455 5.461 1.00 87.88 164 LEU A C 1
ATOM 1289 O O . LEU A 1 164 ? -5.320 -6.239 5.611 1.00 87.88 164 LEU A O 1
ATOM 1293 N N . GLY A 1 165 ? -6.519 -8.050 5.029 1.00 91.06 165 GLY A N 1
ATOM 1294 C CA . GLY A 1 165 ? -7.817 -7.395 4.906 1.00 91.06 165 GLY A CA 1
ATOM 1295 C C . GLY A 1 165 ? -8.555 -7.478 6.234 1.00 91.06 165 GLY A C 1
ATOM 1296 O O . GLY A 1 165 ? -8.579 -8.530 6.871 1.00 91.06 165 GLY A O 1
ATOM 1297 N N . LEU A 1 166 ? -9.130 -6.367 6.678 1.00 91.69 166 LEU A N 1
ATOM 1298 C CA . LEU A 1 166 ? -9.755 -6.258 7.990 1.00 91.69 166 LEU A CA 1
ATOM 1299 C C . LEU A 1 166 ? -11.150 -5.676 7.837 1.00 91.69 166 LEU A C 1
ATOM 1301 O O . LEU A 1 166 ? -11.308 -4.600 7.259 1.00 91.69 166 LEU A O 1
ATOM 1305 N N . ARG A 1 167 ? -12.152 -6.367 8.383 1.00 92.94 167 ARG A N 1
ATOM 1306 C CA . ARG A 1 167 ? -13.515 -5.844 8.523 1.00 92.94 167 ARG A CA 1
ATOM 1307 C C . ARG A 1 167 ? -13.807 -5.638 9.999 1.00 92.94 167 ARG A C 1
ATOM 1309 O O . ARG A 1 167 ? -13.946 -6.598 10.752 1.00 92.94 167 ARG A O 1
ATOM 1316 N N . LEU A 1 168 ? -13.920 -4.380 10.393 1.00 94.06 168 LEU A N 1
ATOM 1317 C CA . LEU A 1 168 ? -14.269 -3.962 11.739 1.00 94.06 168 LEU A CA 1
ATOM 1318 C C . LEU A 1 168 ? -15.746 -3.576 11.787 1.00 94.06 168 LEU A C 1
ATOM 1320 O O . LEU A 1 168 ? -16.172 -2.649 11.101 1.00 94.06 168 LEU A O 1
ATOM 1324 N N . ARG A 1 169 ? -16.510 -4.239 12.647 1.00 94.50 169 ARG A N 1
ATOM 1325 C CA . ARG A 1 169 ? -17.864 -3.846 13.031 1.00 94.50 169 ARG A CA 1
ATOM 1326 C C . ARG A 1 169 ? -17.865 -3.476 14.496 1.00 94.50 169 ARG A C 1
ATOM 1328 O O . ARG A 1 169 ? -17.397 -4.247 15.325 1.00 94.50 169 ARG A O 1
ATOM 1335 N N . TYR A 1 170 ? -18.417 -2.324 14.838 1.00 95.00 170 TYR A N 1
ATOM 1336 C CA . TYR A 1 170 ? -18.621 -1.976 16.237 1.00 95.00 170 TYR A CA 1
ATOM 1337 C C . TYR A 1 170 ? -19.974 -1.318 16.453 1.00 95.00 170 TYR A C 1
ATOM 1339 O O . TYR A 1 170 ? -20.514 -0.659 15.563 1.00 95.00 170 TYR A O 1
ATOM 1347 N N . ARG A 1 171 ? -20.548 -1.536 17.632 1.00 95.56 171 ARG A N 1
ATOM 1348 C CA . ARG A 1 171 ? -21.865 -1.034 18.017 1.00 95.56 171 ARG A CA 1
ATOM 1349 C C . ARG A 1 171 ? -21.856 -0.672 19.496 1.00 95.56 171 ARG A C 1
ATOM 1351 O O . ARG A 1 171 ? -21.471 -1.495 20.324 1.00 95.56 171 ARG A O 1
ATOM 1358 N N . TRP A 1 172 ? -22.298 0.541 19.805 1.00 95.06 172 TRP A N 1
ATOM 1359 C CA . TRP A 1 172 ? -22.640 0.917 21.174 1.00 95.06 172 TRP A CA 1
ATOM 1360 C C . TRP A 1 172 ? -23.924 0.206 21.602 1.00 95.06 172 TRP A C 1
ATOM 1362 O O . TRP A 1 172 ? -24.839 0.054 20.798 1.00 95.06 172 TRP A O 1
ATOM 1372 N N . ASP A 1 173 ? -23.978 -0.259 22.841 1.00 93.62 173 ASP A N 1
ATOM 1373 C CA . ASP A 1 173 ? -25.121 -0.978 23.418 1.00 93.62 173 ASP A CA 1
ATOM 1374 C C . ASP A 1 173 ? -26.478 -0.266 23.274 1.00 93.62 173 ASP A C 1
ATOM 1376 O O . ASP A 1 173 ? -27.502 -0.922 23.088 1.00 93.62 173 ASP A O 1
ATOM 1380 N N . ASP A 1 174 ? -26.486 1.060 23.300 1.00 90.44 174 ASP A N 1
ATOM 1381 C CA . ASP A 1 174 ? -27.663 1.909 23.109 1.00 90.44 174 ASP A CA 1
ATOM 1382 C C . ASP A 1 174 ? -27.971 2.252 21.636 1.00 90.44 174 ASP A C 1
ATOM 1384 O O . ASP A 1 174 ? -28.996 2.875 21.343 1.00 90.44 174 ASP A O 1
ATOM 1388 N N . ALA A 1 175 ? -27.117 1.861 20.686 1.00 90.56 175 ALA A N 1
ATOM 1389 C CA . ALA A 1 175 ? -27.298 2.182 19.276 1.00 90.56 175 ALA A CA 1
ATOM 1390 C C . ALA A 1 175 ? -28.398 1.330 18.622 1.00 90.56 175 ALA A C 1
ATOM 1392 O O . ALA A 1 175 ? -28.328 0.098 18.572 1.00 90.56 175 ALA A O 1
ATOM 1393 N N . GLN A 1 176 ? -29.375 2.014 18.025 1.00 87.25 176 GLN A N 1
ATOM 1394 C CA . GLN A 1 176 ? -30.439 1.415 17.217 1.00 87.25 176 GLN A CA 1
ATOM 1395 C C . GLN A 1 176 ? -30.074 1.403 15.724 1.00 87.25 176 GLN A C 1
ATOM 1397 O O . GLN A 1 176 ? -29.297 2.237 15.259 1.00 87.25 176 GLN A O 1
ATOM 1402 N N . GLY A 1 177 ? -30.677 0.482 14.967 1.00 86.19 177 GLY A N 1
ATOM 1403 C CA . GLY A 1 177 ? -30.541 0.396 13.508 1.00 86.19 177 GLY A CA 1
ATOM 1404 C C . GLY A 1 177 ? -29.419 -0.520 13.007 1.00 86.19 177 GLY A C 1
ATOM 1405 O O . GLY A 1 177 ? -28.798 -1.267 13.771 1.00 86.19 177 GLY A O 1
ATOM 1406 N N . ASP A 1 178 ? -29.200 -0.486 11.693 1.00 87.69 178 ASP A N 1
ATOM 1407 C CA . ASP A 1 178 ? -28.183 -1.273 10.991 1.00 87.69 178 ASP A CA 1
ATOM 1408 C C . ASP A 1 178 ? -26.796 -0.614 11.046 1.00 87.69 178 ASP A C 1
ATOM 1410 O O . ASP A 1 178 ? -26.646 0.554 11.404 1.00 87.69 178 ASP A O 1
ATOM 1414 N N . TYR A 1 179 ? -25.760 -1.380 10.697 1.00 87.44 179 TYR A N 1
ATOM 1415 C CA . TYR A 1 179 ? -24.401 -0.855 10.581 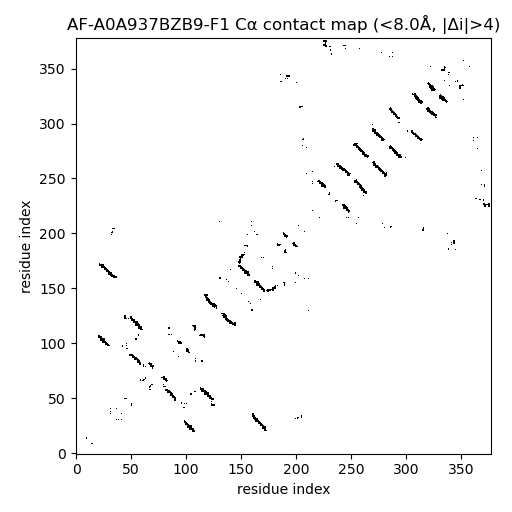1.00 87.44 179 TYR A CA 1
ATOM 1416 C C . TYR A 1 179 ? -24.293 0.145 9.426 1.00 87.44 179 TYR A C 1
ATOM 1418 O O . TYR A 1 179 ? -24.650 -0.164 8.289 1.00 87.44 179 TYR A O 1
ATOM 1426 N N . VAL A 1 180 ? -23.734 1.320 9.711 1.00 87.75 180 VAL A N 1
ATOM 1427 C CA . VAL A 1 180 ? -23.371 2.317 8.703 1.00 87.75 180 VAL A CA 1
ATOM 1428 C C . VAL A 1 180 ? -21.970 2.004 8.191 1.00 87.75 180 VAL A C 1
ATOM 1430 O O . VAL A 1 180 ? -21.003 2.020 8.955 1.00 87.75 180 VAL A O 1
ATOM 1433 N N . LEU A 1 181 ? -21.856 1.700 6.899 1.00 83.44 181 LEU A N 1
ATOM 1434 C CA . LEU A 1 181 ? -20.573 1.442 6.254 1.00 83.44 181 LEU A CA 1
ATOM 1435 C C . LEU A 1 181 ? -19.830 2.763 6.014 1.00 83.44 181 LEU A C 1
ATOM 1437 O O . LEU A 1 181 ? -20.380 3.690 5.419 1.00 83.44 181 LEU A O 1
ATOM 1441 N N . ALA A 1 182 ? -18.575 2.842 6.456 1.00 80.69 182 ALA A N 1
ATOM 1442 C CA . ALA A 1 182 ? -17.680 3.926 6.065 1.00 80.69 182 ALA A CA 1
ATOM 1443 C C . ALA A 1 182 ? -17.514 3.921 4.537 1.00 80.69 182 ALA A C 1
ATOM 1445 O O . ALA A 1 182 ? -17.316 2.858 3.954 1.00 80.69 182 ALA A O 1
ATOM 1446 N N . ALA A 1 183 ? -17.598 5.090 3.897 1.00 76.69 183 ALA A N 1
ATOM 1447 C CA . ALA A 1 183 ? -17.494 5.189 2.444 1.00 76.69 183 ALA A CA 1
ATOM 1448 C C . ALA A 1 183 ? -16.211 4.502 1.940 1.00 76.69 183 ALA A C 1
ATOM 1450 O O . ALA A 1 183 ? -15.107 4.858 2.354 1.00 76.69 183 ALA A O 1
ATOM 1451 N N . LEU A 1 184 ? -16.374 3.511 1.061 1.00 75.12 184 LEU A N 1
ATOM 1452 C CA . LEU A 1 184 ? -15.279 2.868 0.342 1.00 75.12 184 LEU A CA 1
ATOM 1453 C C . LEU A 1 184 ? -15.264 3.436 -1.078 1.00 75.12 184 LEU A C 1
ATOM 1455 O O . LEU A 1 184 ? -16.275 3.307 -1.773 1.00 75.12 184 LEU A O 1
ATOM 1459 N N . PRO A 1 185 ? -14.173 4.075 -1.521 1.00 63.50 185 PRO A N 1
ATOM 1460 C CA . PRO A 1 185 ? -14.085 4.527 -2.896 1.00 63.50 185 PRO A CA 1
ATOM 1461 C C . PRO A 1 185 ? -13.789 3.336 -3.821 1.00 63.50 185 PRO A C 1
ATOM 1463 O O . PRO A 1 185 ? -13.078 2.406 -3.443 1.00 63.50 185 PRO A O 1
ATOM 1466 N N . CYS A 1 186 ? -14.316 3.363 -5.050 1.00 67.00 186 CYS A N 1
ATOM 1467 C CA . CYS A 1 186 ? -14.039 2.321 -6.050 1.00 67.00 186 CYS A CA 1
ATOM 1468 C C . CYS A 1 186 ? -12.565 2.305 -6.505 1.00 67.00 186 CYS A C 1
ATOM 1470 O O . CYS A 1 186 ? -12.153 1.335 -7.131 1.00 67.00 186 CYS A O 1
ATOM 1472 N N . ASP A 1 187 ? -11.769 3.335 -6.194 1.00 66.31 187 ASP A N 1
ATOM 1473 C CA . ASP A 1 187 ? -10.347 3.475 -6.548 1.00 66.31 187 ASP A CA 1
ATOM 1474 C C . ASP A 1 187 ? -9.364 2.882 -5.521 1.00 66.31 187 ASP A C 1
ATOM 1476 O O . ASP A 1 187 ? -8.196 2.629 -5.848 1.00 66.31 187 ASP A O 1
ATOM 1480 N N . GLY A 1 188 ? -9.845 2.626 -4.303 1.00 72.69 188 GLY A N 1
ATOM 1481 C CA . GLY A 1 188 ? -9.039 2.148 -3.198 1.00 72.69 188 GLY A CA 1
ATOM 1482 C C . GLY A 1 188 ? -8.650 0.689 -3.379 1.00 72.69 188 GLY A C 1
ATOM 1483 O O . GLY A 1 188 ? -9.227 -0.054 -4.169 1.00 72.69 188 GLY A O 1
ATOM 1484 N N . ASP A 1 189 ? -7.705 0.226 -2.571 1.00 85.12 189 ASP A N 1
ATOM 1485 C CA . ASP A 1 189 ? -7.297 -1.182 -2.545 1.00 85.12 189 ASP A CA 1
ATOM 1486 C C . ASP A 1 189 ? -8.405 -2.134 -2.025 1.00 85.12 189 ASP A C 1
ATOM 1488 O O . ASP A 1 189 ? -8.142 -3.289 -1.695 1.00 85.12 189 ASP A O 1
ATOM 1492 N N . ILE A 1 190 ? -9.647 -1.661 -1.896 1.00 87.12 190 ILE A N 1
ATOM 1493 C CA . ILE A 1 190 ? -10.784 -2.366 -1.309 1.00 87.12 190 ILE A CA 1
ATOM 1494 C C . ILE A 1 190 ? -12.016 -2.076 -2.150 1.00 87.12 190 ILE A C 1
ATOM 1496 O O . ILE A 1 190 ? -12.364 -0.926 -2.391 1.00 87.12 190 ILE A O 1
ATOM 1500 N N . GLN A 1 191 ? -12.710 -3.134 -2.540 1.00 84.25 191 GLN A N 1
ATOM 1501 C CA . GLN A 1 191 ? -13.927 -3.080 -3.331 1.00 84.25 191 GLN A CA 1
ATOM 1502 C C . GLN A 1 191 ? -15.052 -3.802 -2.615 1.00 84.25 191 GLN A C 1
ATOM 1504 O O . GLN A 1 191 ? -14.896 -4.951 -2.209 1.00 84.25 191 GLN A O 1
ATOM 1509 N N . ALA A 1 192 ? -16.208 -3.157 -2.502 1.00 81.94 192 ALA A N 1
ATOM 1510 C CA . ALA A 1 192 ? -17.421 -3.835 -2.072 1.00 81.94 192 ALA A CA 1
ATOM 1511 C C . ALA A 1 192 ? -17.960 -4.706 -3.221 1.00 81.94 192 ALA A C 1
ATOM 1513 O O . ALA A 1 192 ? -18.125 -4.231 -4.345 1.00 81.94 192 ALA A O 1
ATOM 1514 N N . LEU A 1 193 ? -18.236 -5.978 -2.930 1.00 79.31 193 LEU A N 1
ATOM 1515 C CA . LEU A 1 193 ? -18.908 -6.916 -3.844 1.00 79.31 193 LEU A CA 1
ATOM 1516 C C . LEU A 1 193 ? -20.392 -7.106 -3.489 1.00 79.31 193 LEU A C 1
ATOM 1518 O O . LEU A 1 193 ? -21.141 -7.748 -4.216 1.00 79.31 193 LEU A O 1
ATOM 1522 N N . GLY A 1 194 ? -20.814 -6.569 -2.345 1.00 76.94 194 GLY A N 1
ATOM 1523 C CA . GLY A 1 194 ? -22.149 -6.730 -1.787 1.00 76.94 194 GLY A CA 1
ATOM 1524 C C . GLY A 1 194 ? -22.124 -6.576 -0.269 1.00 76.94 194 GLY A C 1
ATOM 1525 O O . GLY A 1 194 ? -21.102 -6.223 0.322 1.00 76.94 194 GLY A O 1
ATOM 1526 N N . LYS A 1 195 ? -23.254 -6.854 0.391 1.00 76.88 195 LYS A N 1
ATOM 1527 C CA . LYS A 1 195 ? -23.360 -6.743 1.855 1.00 76.88 195 LYS A CA 1
ATOM 1528 C C . LYS A 1 195 ? -22.350 -7.664 2.547 1.00 76.88 195 LYS A C 1
ATOM 1530 O O . LYS A 1 195 ? -22.477 -8.883 2.494 1.00 76.88 195 LYS A O 1
ATOM 1535 N N . GLY A 1 196 ? -21.371 -7.067 3.228 1.00 74.50 196 GLY A N 1
ATOM 1536 C CA . GLY A 1 196 ? -20.369 -7.783 4.019 1.00 74.50 196 GLY A CA 1
ATOM 1537 C C . GLY A 1 196 ? -19.333 -8.566 3.207 1.00 74.50 196 GLY A C 1
ATOM 1538 O O . GLY A 1 196 ? -18.549 -9.290 3.819 1.00 74.50 196 GLY A O 1
ATOM 1539 N N . GLN A 1 197 ? -19.317 -8.427 1.878 1.00 83.12 197 GLN A N 1
ATOM 1540 C CA . GLN A 1 197 ? -18.355 -9.076 0.991 1.00 83.12 197 GLN A CA 1
ATOM 1541 C C . GLN A 1 197 ? -17.461 -8.028 0.341 1.00 83.12 197 GLN A C 1
ATOM 1543 O O . GLN A 1 197 ? -17.945 -7.080 -0.281 1.00 83.12 197 GLN A O 1
ATOM 1548 N N . TYR A 1 198 ? -16.154 -8.229 0.473 1.00 84.75 198 TYR A N 1
ATOM 1549 C CA . TYR A 1 198 ? -15.148 -7.293 -0.001 1.00 84.75 198 TYR A CA 1
ATOM 1550 C C . TYR A 1 198 ? -14.071 -8.028 -0.781 1.00 84.75 198 TYR A C 1
ATOM 1552 O O . TYR A 1 198 ? -13.637 -9.115 -0.394 1.00 84.75 198 TYR A O 1
ATOM 1560 N N . ARG A 1 199 ? -13.630 -7.408 -1.869 1.00 86.06 199 ARG A N 1
ATOM 1561 C CA . ARG A 1 199 ? -12.418 -7.776 -2.584 1.00 86.06 199 ARG A CA 1
ATOM 1562 C C . ARG A 1 199 ? -11.310 -6.821 -2.185 1.00 86.06 199 ARG A C 1
ATOM 1564 O O . ARG A 1 199 ? -11.548 -5.629 -2.022 1.00 86.06 199 ARG A O 1
ATOM 1571 N N . PHE A 1 200 ? -10.103 -7.341 -2.064 1.00 86.94 200 PHE A N 1
ATOM 1572 C CA . PHE A 1 200 ? -8.924 -6.562 -1.721 1.00 86.94 200 PHE A CA 1
ATOM 1573 C C . PHE A 1 200 ? -7.955 -6.604 -2.890 1.00 86.94 200 PHE A C 1
ATOM 1575 O O . PHE A 1 200 ? -7.763 -7.676 -3.468 1.00 86.94 200 PHE A O 1
ATOM 1582 N N . ARG A 1 201 ? -7.356 -5.466 -3.246 1.00 84.50 201 ARG A N 1
ATOM 1583 C CA . ARG A 1 201 ? -6.314 -5.426 -4.267 1.00 84.50 201 ARG A CA 1
ATOM 1584 C C . ARG A 1 201 ? -5.093 -6.139 -3.689 1.00 84.50 201 ARG A C 1
ATOM 1586 O O . ARG A 1 201 ? -4.551 -5.670 -2.683 1.00 84.50 201 ARG A O 1
ATOM 1593 N N . PRO A 1 202 ? -4.662 -7.269 -4.268 1.00 73.94 202 PRO A N 1
ATOM 1594 C CA . PRO A 1 202 ? -3.434 -7.896 -3.825 1.00 73.94 202 PRO A CA 1
ATOM 1595 C C . PRO A 1 202 ? -2.276 -6.963 -4.176 1.00 73.94 202 PRO A C 1
ATOM 1597 O O . PRO A 1 202 ? -2.147 -6.495 -5.306 1.00 73.94 202 PRO A O 1
ATOM 1600 N N . GLU A 1 203 ? -1.426 -6.670 -3.197 1.00 75.50 203 GLU A N 1
ATOM 1601 C CA . GLU A 1 203 ? -0.136 -6.070 -3.502 1.00 75.50 203 GLU A CA 1
ATOM 1602 C C . GLU A 1 203 ? 0.708 -7.122 -4.218 1.00 75.50 203 GLU A C 1
ATOM 1604 O O . GLU A 1 203 ? 0.916 -8.212 -3.683 1.00 75.50 203 GLU A O 1
ATOM 1609 N N . GLN A 1 204 ? 1.153 -6.806 -5.436 1.00 78.19 204 GLN A N 1
ATOM 1610 C CA . GLN A 1 204 ? 1.926 -7.734 -6.255 1.00 78.19 204 GLN A CA 1
ATOM 1611 C C . GLN A 1 204 ? 3.219 -8.109 -5.501 1.00 78.19 204 GLN A C 1
ATOM 1613 O O . GLN A 1 204 ? 4.000 -7.210 -5.165 1.00 78.19 204 GLN A O 1
ATOM 1618 N N . PRO A 1 205 ? 3.463 -9.402 -5.208 1.00 77.31 205 PRO A N 1
ATOM 1619 C CA . PRO A 1 205 ? 4.630 -9.881 -4.468 1.00 77.31 205 PRO A CA 1
ATOM 1620 C C . PRO A 1 205 ? 5.955 -9.314 -4.974 1.00 77.31 205 PRO A C 1
ATOM 1622 O O . PRO A 1 205 ? 6.813 -8.952 -4.171 1.00 77.31 205 PRO A O 1
ATOM 1625 N N . LEU A 1 206 ? 6.107 -9.178 -6.295 1.00 83.44 206 LEU A N 1
ATOM 1626 C CA . LEU A 1 206 ? 7.304 -8.582 -6.882 1.00 83.44 206 LEU A CA 1
ATOM 1627 C C . LEU A 1 206 ? 7.443 -7.096 -6.531 1.00 83.44 206 LEU A C 1
ATOM 1629 O O . LEU A 1 206 ? 8.509 -6.706 -6.065 1.00 83.44 206 LEU A O 1
ATOM 1633 N N . LEU A 1 207 ? 6.390 -6.279 -6.672 1.00 83.88 207 LEU A N 1
ATOM 1634 C CA . LEU A 1 207 ? 6.427 -4.859 -6.273 1.00 83.88 207 LEU A CA 1
ATOM 1635 C C . LEU A 1 207 ? 6.813 -4.696 -4.799 1.00 83.88 207 LEU A C 1
ATOM 1637 O O . LEU A 1 207 ? 7.607 -3.823 -4.450 1.00 83.88 207 LEU A O 1
ATOM 1641 N N . ARG A 1 208 ? 6.285 -5.569 -3.938 1.00 80.38 208 ARG A N 1
ATOM 1642 C CA . ARG A 1 208 ? 6.622 -5.594 -2.515 1.00 80.38 208 ARG A CA 1
ATOM 1643 C C . ARG A 1 208 ? 8.100 -5.894 -2.286 1.00 80.38 208 ARG A C 1
ATOM 1645 O O . ARG A 1 208 ? 8.751 -5.179 -1.529 1.00 80.38 208 ARG A O 1
ATOM 1652 N N . LEU A 1 209 ? 8.624 -6.930 -2.943 1.00 80.69 209 LEU A N 1
ATOM 1653 C CA . LEU A 1 209 ? 10.031 -7.312 -2.846 1.00 80.69 209 LEU A CA 1
ATOM 1654 C C . LEU A 1 209 ? 10.936 -6.133 -3.229 1.00 80.69 209 LEU A C 1
ATOM 1656 O O . LEU A 1 209 ? 11.821 -5.783 -2.451 1.00 80.69 209 LEU A O 1
ATOM 1660 N N . PHE A 1 210 ? 10.643 -5.439 -4.337 1.00 85.69 210 PHE A N 1
ATOM 1661 C CA . PHE A 1 210 ? 11.359 -4.215 -4.729 1.00 85.69 210 PHE A CA 1
ATOM 1662 C C . PHE A 1 210 ? 11.347 -3.135 -3.637 1.00 85.69 210 PHE A C 1
ATOM 1664 O O . PHE A 1 210 ? 12.385 -2.532 -3.386 1.00 85.69 210 PHE A O 1
ATOM 1671 N N . GLY A 1 211 ? 10.221 -2.924 -2.949 1.00 77.19 211 GLY A N 1
ATOM 1672 C CA . GLY A 1 211 ? 10.111 -1.942 -1.862 1.00 77.19 211 GLY A CA 1
ATOM 1673 C C . GLY A 1 211 ? 10.884 -2.295 -0.583 1.00 77.19 211 GLY A C 1
ATOM 1674 O O . GLY A 1 211 ? 11.165 -1.410 0.221 1.00 77.19 211 GLY A O 1
ATOM 1675 N N . THR A 1 212 ? 11.233 -3.568 -0.378 1.00 76.94 212 THR A N 1
ATOM 1676 C CA . THR A 1 212 ? 12.012 -4.023 0.793 1.00 76.94 212 THR A CA 1
ATOM 1677 C C . THR A 1 212 ? 13.521 -4.062 0.558 1.00 76.94 212 THR A C 1
ATOM 1679 O O . THR A 1 212 ? 14.288 -4.199 1.512 1.00 76.94 212 THR A O 1
ATOM 1682 N N . LEU A 1 213 ? 13.951 -3.960 -0.699 1.00 80.19 213 LEU A N 1
ATOM 1683 C CA . LEU A 1 213 ? 15.350 -4.063 -1.091 1.00 80.19 213 LEU A CA 1
ATOM 1684 C C . LEU A 1 213 ? 15.988 -2.682 -1.200 1.00 80.19 213 LEU A C 1
ATOM 1686 O O . LEU A 1 213 ? 15.406 -1.738 -1.730 1.00 80.19 213 LEU A O 1
ATOM 1690 N N . ASP A 1 214 ? 17.234 -2.585 -0.747 1.00 79.94 214 ASP A N 1
ATOM 1691 C CA . ASP A 1 214 ? 18.023 -1.370 -0.887 1.00 79.94 214 ASP A CA 1
ATOM 1692 C C . ASP A 1 214 ? 18.941 -1.468 -2.112 1.00 79.94 214 ASP A C 1
ATOM 1694 O O . ASP A 1 214 ? 20.061 -1.977 -2.045 1.00 79.94 214 ASP A O 1
ATOM 1698 N N . PHE A 1 215 ? 18.471 -0.936 -3.240 1.00 80.19 215 PHE A N 1
ATOM 1699 C CA . PHE A 1 215 ? 19.255 -0.846 -4.477 1.00 80.19 215 PHE A CA 1
ATOM 1700 C C . PHE A 1 215 ? 20.370 0.219 -4.413 1.00 80.19 215 PHE A C 1
ATOM 1702 O O . PHE A 1 215 ? 21.238 0.262 -5.290 1.00 80.19 215 PHE A O 1
ATOM 1709 N N . SER A 1 216 ? 20.383 1.072 -3.383 1.00 72.62 216 SER A N 1
ATOM 1710 C CA . SER A 1 216 ? 21.353 2.161 -3.223 1.00 72.62 216 SER A CA 1
ATOM 1711 C C . SER A 1 216 ? 22.612 1.749 -2.450 1.00 72.62 216 SER A C 1
ATOM 1713 O O . SER A 1 216 ? 23.677 2.340 -2.660 1.00 72.62 216 SER A O 1
ATOM 1715 N N . SER A 1 217 ? 22.545 0.687 -1.643 1.00 68.50 217 SER A N 1
ATOM 1716 C CA . SER A 1 217 ? 23.672 0.216 -0.835 1.00 68.50 217 SER A CA 1
ATOM 1717 C C . SER A 1 217 ? 24.639 -0.700 -1.607 1.00 68.50 217 SER A C 1
ATOM 1719 O O . SER A 1 217 ? 24.221 -1.690 -2.208 1.00 68.50 217 SER A O 1
ATOM 1721 N N . PRO A 1 218 ? 25.962 -0.452 -1.563 1.00 58.72 218 PRO A N 1
ATOM 1722 C CA . PRO A 1 218 ? 26.966 -1.267 -2.262 1.00 58.72 218 PRO A CA 1
ATOM 1723 C C . PRO A 1 218 ? 27.205 -2.671 -1.657 1.00 58.72 218 PRO A C 1
ATOM 1725 O O . PRO A 1 218 ? 28.005 -3.434 -2.188 1.00 58.72 218 PRO A O 1
ATOM 1728 N N . GLY A 1 219 ? 26.531 -3.038 -0.560 1.00 56.16 219 GLY A N 1
ATOM 1729 C CA . GLY A 1 219 ? 26.850 -4.229 0.243 1.00 56.16 219 GLY A CA 1
ATOM 1730 C C . GLY A 1 219 ? 26.162 -5.550 -0.132 1.00 56.16 219 GLY A C 1
ATOM 1731 O O . GLY A 1 219 ? 26.486 -6.566 0.472 1.00 56.16 219 GLY A O 1
ATOM 1732 N N . GLN A 1 220 ? 25.227 -5.584 -1.090 1.00 62.38 220 GLN A N 1
ATOM 1733 C CA . GLN A 1 220 ? 24.365 -6.765 -1.320 1.00 62.38 220 GLN A CA 1
ATOM 1734 C C . GLN A 1 220 ? 24.749 -7.638 -2.532 1.00 62.38 220 GLN A C 1
ATOM 1736 O O . GLN A 1 220 ? 23.904 -8.325 -3.100 1.00 62.38 220 GLN A O 1
ATOM 1741 N N . GLY A 1 221 ? 26.005 -7.599 -2.993 1.00 73.19 221 GLY A N 1
ATOM 1742 C CA . GLY A 1 221 ? 26.392 -8.308 -4.227 1.00 73.19 221 GLY A CA 1
ATOM 1743 C C . GLY A 1 221 ? 25.686 -7.767 -5.480 1.00 73.19 221 GLY A C 1
ATOM 1744 O O . GLY A 1 221 ? 25.568 -8.465 -6.489 1.00 73.19 221 GLY A O 1
ATOM 1745 N N . ALA A 1 222 ? 25.201 -6.524 -5.403 1.00 84.75 222 ALA A N 1
ATOM 1746 C CA . ALA A 1 222 ? 24.523 -5.841 -6.488 1.00 84.75 222 ALA A CA 1
ATOM 1747 C C . ALA A 1 222 ? 25.515 -5.479 -7.602 1.00 84.75 222 ALA A C 1
ATOM 1749 O O . ALA A 1 222 ? 26.580 -4.912 -7.346 1.00 84.75 222 ALA A O 1
ATOM 1750 N N . LYS A 1 223 ? 25.152 -5.768 -8.851 1.00 89.50 223 LYS A N 1
ATOM 1751 C CA . LYS A 1 223 ? 25.892 -5.331 -10.040 1.00 89.50 223 LYS A CA 1
ATOM 1752 C C . LYS A 1 223 ? 25.288 -4.036 -10.551 1.00 89.50 223 LYS A C 1
ATOM 1754 O O . LYS A 1 223 ? 24.074 -3.941 -10.703 1.00 89.50 223 LYS A O 1
ATOM 1759 N N . ARG A 1 224 ? 26.130 -3.041 -10.815 1.00 91.44 224 ARG A N 1
ATOM 1760 C CA . ARG A 1 224 ? 25.702 -1.746 -11.348 1.00 91.44 224 ARG A CA 1
ATOM 1761 C C . ARG A 1 224 ? 26.141 -1.616 -12.790 1.00 91.44 224 ARG A C 1
ATOM 1763 O O . ARG A 1 224 ? 27.275 -1.947 -13.122 1.00 91.44 224 ARG A O 1
ATOM 1770 N N . PHE A 1 225 ? 25.239 -1.107 -13.608 1.00 92.81 225 PHE A N 1
ATOM 1771 C CA . PHE A 1 225 ? 25.448 -0.904 -15.025 1.00 92.81 225 PHE A CA 1
ATOM 1772 C C . PHE A 1 225 ? 25.202 0.559 -15.362 1.00 92.81 225 PHE A C 1
ATOM 1774 O O . PHE A 1 225 ? 24.240 1.167 -14.883 1.00 92.81 225 PHE A O 1
ATOM 1781 N N . MET A 1 226 ? 26.069 1.101 -16.209 1.00 92.62 226 MET A N 1
ATOM 1782 C CA . MET A 1 226 ? 25.969 2.463 -16.718 1.00 92.62 226 MET A CA 1
ATOM 1783 C C . MET A 1 226 ? 25.609 2.417 -18.195 1.00 92.62 226 MET A C 1
ATOM 1785 O O . MET A 1 226 ? 26.086 1.561 -18.945 1.00 92.62 226 MET A O 1
ATOM 1789 N N . LEU A 1 227 ? 24.766 3.350 -18.618 1.00 91.94 227 LEU A N 1
ATOM 1790 C CA . LEU A 1 227 ? 24.432 3.502 -20.021 1.00 91.94 227 LEU A CA 1
ATOM 1791 C C . LEU A 1 227 ? 25.573 4.252 -20.725 1.00 91.94 227 LEU A C 1
ATOM 1793 O O . LEU A 1 227 ? 26.050 5.285 -20.256 1.00 91.94 227 LEU A O 1
ATOM 1797 N N . ALA A 1 228 ? 26.033 3.711 -21.851 1.00 87.56 228 ALA A N 1
ATOM 1798 C CA . ALA A 1 228 ? 27.097 4.309 -22.650 1.00 87.56 228 ALA A CA 1
ATOM 1799 C C . ALA A 1 228 ? 26.517 4.917 -23.938 1.00 87.56 228 ALA A C 1
ATOM 1801 O O . ALA A 1 228 ? 25.644 4.293 -24.550 1.00 87.56 228 ALA A O 1
ATOM 1802 N N . PRO A 1 229 ? 26.989 6.099 -24.377 1.00 84.56 229 PRO A N 1
ATOM 1803 C CA . PRO A 1 229 ? 26.612 6.647 -25.673 1.00 84.56 229 PRO A CA 1
ATOM 1804 C C . PRO A 1 229 ? 27.190 5.799 -26.829 1.00 84.56 229 PRO A C 1
ATOM 1806 O O . PRO A 1 229 ? 28.251 5.186 -26.670 1.00 84.56 229 PRO A O 1
ATOM 1809 N N . PRO A 1 230 ? 26.545 5.782 -28.012 1.00 88.38 230 PRO A N 1
ATOM 1810 C CA . PRO A 1 230 ? 25.296 6.477 -28.341 1.00 88.38 230 PRO A CA 1
ATOM 1811 C C . PRO A 1 230 ? 24.064 5.806 -27.711 1.00 88.38 230 PRO A C 1
ATOM 1813 O O . PRO A 1 230 ? 23.961 4.579 -27.676 1.00 88.38 230 PRO A O 1
ATOM 1816 N N . TYR A 1 231 ? 23.117 6.614 -27.227 1.00 90.00 231 TYR A N 1
ATOM 1817 C CA . TYR A 1 231 ? 21.898 6.115 -26.587 1.00 90.00 231 TYR A CA 1
ATOM 1818 C C . TYR A 1 231 ? 20.889 5.578 -27.618 1.00 90.00 231 TYR A C 1
ATOM 1820 O O . TYR A 1 231 ? 20.793 6.114 -28.726 1.00 90.00 231 TYR A O 1
ATOM 1828 N N . PRO A 1 232 ? 20.122 4.519 -27.292 1.00 90.94 232 PRO A N 1
ATOM 1829 C CA . PRO A 1 232 ? 19.123 3.974 -28.208 1.00 90.94 232 PRO A CA 1
ATOM 1830 C C . PRO A 1 232 ? 17.961 4.956 -28.415 1.00 90.94 232 PRO A C 1
ATOM 1832 O O . PRO A 1 232 ? 17.642 5.764 -27.543 1.00 90.94 232 PRO A O 1
ATOM 1835 N N . ALA A 1 233 ? 17.279 4.856 -29.558 1.00 86.81 233 ALA A N 1
ATOM 1836 C CA . ALA A 1 233 ? 16.081 5.650 -29.829 1.00 86.81 233 ALA A CA 1
ATOM 1837 C C . ALA A 1 233 ? 15.004 5.453 -28.731 1.00 86.81 233 ALA A C 1
ATOM 1839 O O . ALA A 1 233 ? 14.781 4.310 -28.307 1.00 86.81 233 ALA A O 1
ATOM 1840 N N . PRO A 1 234 ? 14.307 6.526 -28.300 1.00 86.50 234 PRO A N 1
ATOM 1841 C CA . PRO A 1 234 ? 14.299 7.880 -28.876 1.00 86.50 234 PRO A CA 1
ATOM 1842 C C . PRO A 1 234 ? 15.350 8.851 -28.292 1.00 86.50 234 PRO A C 1
ATOM 1844 O O . PRO A 1 234 ? 15.220 10.055 -28.479 1.00 86.50 234 PRO A O 1
ATOM 1847 N N . LEU A 1 235 ? 16.374 8.360 -27.583 1.00 89.31 235 LEU A N 1
ATOM 1848 C CA . LEU A 1 235 ? 17.300 9.189 -26.795 1.00 89.31 235 LEU A CA 1
ATOM 1849 C C . LEU A 1 235 ? 18.611 9.562 -27.510 1.00 89.31 235 LEU A C 1
ATOM 1851 O O . LEU A 1 235 ? 19.554 10.001 -26.860 1.00 89.31 235 LEU A O 1
ATOM 1855 N N . GLY A 1 236 ? 18.701 9.380 -28.829 1.00 85.25 236 GLY A N 1
ATOM 1856 C CA . GLY A 1 236 ? 19.970 9.458 -29.570 1.00 85.25 236 GLY A CA 1
ATOM 1857 C C . GLY A 1 236 ? 20.727 10.790 -29.455 1.00 85.25 236 GLY A C 1
ATOM 1858 O O . GLY A 1 236 ? 21.953 10.791 -29.515 1.00 85.25 236 GLY A O 1
ATOM 1859 N N . ASP A 1 237 ? 20.014 11.901 -29.265 1.00 86.25 237 ASP A N 1
ATOM 1860 C CA . ASP A 1 237 ? 20.526 13.272 -29.120 1.00 86.25 237 ASP A CA 1
ATOM 1861 C C . ASP A 1 237 ? 20.440 13.819 -27.680 1.00 86.25 237 ASP A C 1
ATOM 1863 O O . ASP A 1 237 ? 20.676 15.005 -27.444 1.00 86.25 237 ASP A O 1
ATOM 1867 N N . TRP A 1 238 ? 20.098 12.972 -26.710 1.00 90.88 238 TRP A N 1
ATOM 1868 C CA . TRP A 1 238 ? 19.942 13.362 -25.310 1.00 90.88 238 TRP A CA 1
ATOM 1869 C C . TRP A 1 238 ? 21.244 13.181 -24.524 1.00 90.88 238 TRP A C 1
ATOM 1871 O O . TRP A 1 238 ? 22.136 12.432 -24.920 1.00 90.88 238 TRP A O 1
ATOM 1881 N N . GLN A 1 239 ? 21.344 13.847 -23.378 1.00 91.94 239 GLN A N 1
ATOM 1882 C CA . GLN A 1 239 ? 22.436 13.704 -22.415 1.00 91.94 239 GLN A CA 1
ATOM 1883 C C . GLN A 1 239 ? 21.896 13.114 -21.115 1.00 91.94 239 GLN A C 1
ATOM 1885 O O . GLN A 1 239 ? 20.895 13.596 -20.598 1.00 91.94 239 GLN A O 1
ATOM 1890 N N . ALA A 1 240 ? 22.534 12.078 -20.570 1.00 91.38 240 ALA A N 1
ATOM 1891 C CA . ALA A 1 240 ? 22.135 11.532 -19.274 1.00 91.38 240 ALA A CA 1
ATOM 1892 C C . ALA A 1 240 ? 22.693 12.383 -18.124 1.00 91.38 240 ALA A C 1
ATOM 1894 O O . ALA A 1 240 ? 23.904 12.597 -18.056 1.00 91.38 240 ALA A O 1
ATOM 1895 N N . SER A 1 241 ? 21.825 12.826 -17.212 1.00 89.81 241 SER A N 1
ATOM 1896 C CA . SER A 1 241 ? 22.215 13.492 -15.961 1.00 89.81 241 SER A CA 1
ATOM 1897 C C . SER A 1 241 ? 22.187 12.539 -14.763 1.00 89.81 241 SER A C 1
ATOM 1899 O O . SER A 1 241 ? 23.022 12.655 -13.869 1.00 8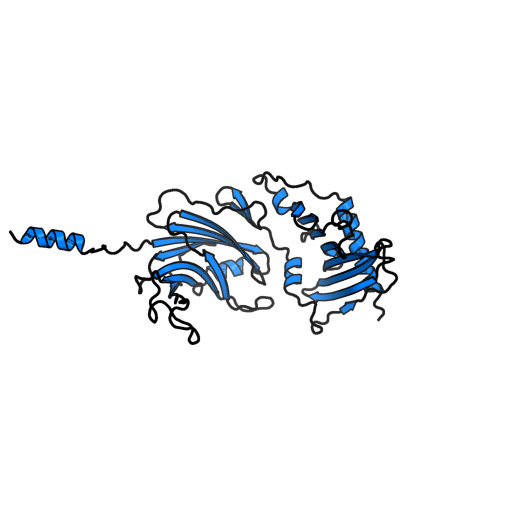9.81 241 SER A O 1
ATOM 1901 N N . GLU A 1 242 ? 21.320 11.523 -14.783 1.00 90.12 242 GLU A N 1
ATOM 1902 C CA . GLU A 1 242 ? 21.334 10.400 -13.838 1.00 90.12 242 GLU A CA 1
ATOM 1903 C C . GLU A 1 242 ? 21.134 9.102 -14.624 1.00 90.12 242 GLU A C 1
ATOM 1905 O O . GLU A 1 242 ? 20.262 9.022 -15.485 1.00 90.12 242 GLU A O 1
ATOM 1910 N N . GLN A 1 243 ? 21.940 8.074 -14.368 1.00 93.25 243 GLN A N 1
ATOM 1911 C CA . GLN A 1 243 ? 21.800 6.791 -15.055 1.00 93.25 243 GLN A CA 1
ATOM 1912 C C . GLN A 1 243 ? 22.315 5.661 -14.176 1.00 93.25 243 GLN A C 1
ATOM 1914 O O . GLN A 1 243 ? 23.454 5.690 -13.717 1.00 93.25 243 GLN A O 1
ATOM 1919 N N . GLN A 1 244 ? 21.482 4.654 -13.962 1.00 93.38 244 GLN A N 1
ATOM 1920 C CA . GLN A 1 244 ? 21.892 3.399 -13.354 1.00 93.38 244 GLN A CA 1
ATOM 1921 C C . GLN A 1 244 ? 20.897 2.293 -13.681 1.00 93.38 244 GLN A C 1
ATOM 1923 O O . GLN A 1 244 ? 19.682 2.492 -13.691 1.00 93.38 244 GLN A O 1
ATOM 1928 N N . LEU A 1 245 ? 21.429 1.096 -13.870 1.00 94.94 245 LEU A N 1
ATOM 1929 C CA . LEU A 1 245 ? 20.686 -0.144 -13.729 1.00 94.94 245 LEU A CA 1
ATOM 1930 C C . LEU A 1 245 ? 21.388 -0.955 -12.641 1.00 94.94 245 LEU A C 1
ATOM 1932 O O . LEU A 1 245 ? 22.582 -1.232 -12.741 1.00 94.94 245 LEU A O 1
ATOM 1936 N N . VAL A 1 246 ? 20.663 -1.306 -11.587 1.00 94.31 246 VAL A N 1
ATOM 1937 C CA . VAL A 1 246 ? 21.177 -2.107 -10.475 1.00 94.31 246 VAL A CA 1
ATOM 1938 C C . VAL A 1 246 ? 20.533 -3.479 -10.537 1.00 94.31 246 VAL A C 1
ATOM 1940 O O . VAL A 1 246 ? 19.313 -3.577 -10.489 1.00 94.31 246 VAL A O 1
ATOM 1943 N N . GLN A 1 247 ? 21.345 -4.526 -10.629 1.00 93.50 247 GLN A N 1
ATOM 1944 C CA . GLN A 1 247 ? 20.922 -5.921 -10.662 1.00 93.50 247 GLN A CA 1
ATOM 1945 C C . GLN A 1 247 ? 21.295 -6.612 -9.352 1.00 93.50 247 GLN A C 1
ATOM 1947 O O . GLN A 1 247 ? 22.454 -6.585 -8.934 1.00 93.50 247 GLN A O 1
ATOM 1952 N N . LEU A 1 248 ? 20.333 -7.286 -8.738 1.00 91.62 248 LEU A N 1
ATOM 1953 C CA . LEU A 1 248 ? 20.476 -8.008 -7.483 1.00 91.62 248 LEU A CA 1
ATOM 1954 C C . LEU A 1 248 ? 19.872 -9.411 -7.613 1.00 91.62 248 LEU A C 1
ATOM 1956 O O . LEU A 1 248 ? 18.930 -9.620 -8.373 1.00 91.62 248 LEU A O 1
ATOM 1960 N N . HIS A 1 249 ? 20.421 -10.379 -6.880 1.00 89.31 249 HIS A N 1
ATOM 1961 C CA . HIS A 1 249 ? 19.833 -11.712 -6.766 1.00 89.31 249 HIS A CA 1
ATOM 1962 C C . HIS A 1 249 ? 19.191 -11.858 -5.389 1.00 89.31 249 HIS A C 1
ATOM 1964 O O . HIS A 1 249 ? 19.888 -11.817 -4.377 1.00 89.31 249 HIS A O 1
ATOM 1970 N N . ALA A 1 250 ? 17.874 -12.032 -5.355 1.00 84.12 250 ALA A N 1
ATOM 1971 C CA . ALA A 1 250 ? 17.110 -12.275 -4.135 1.00 84.12 250 ALA A CA 1
ATOM 1972 C C . ALA A 1 250 ? 16.003 -13.285 -4.423 1.00 84.12 250 ALA A C 1
ATOM 1974 O O . ALA A 1 250 ? 15.414 -13.270 -5.500 1.00 84.12 250 ALA A O 1
ATOM 1975 N N . GLU A 1 251 ? 15.744 -14.178 -3.466 1.00 81.56 251 GLU A N 1
ATOM 1976 C CA . GLU A 1 251 ? 14.647 -15.160 -3.540 1.00 81.56 251 GLU A CA 1
ATOM 1977 C C . GLU A 1 251 ? 14.651 -16.010 -4.821 1.00 81.56 251 GLU A C 1
ATOM 1979 O O . GLU A 1 251 ? 13.612 -16.336 -5.388 1.00 81.56 251 GLU A O 1
ATOM 1984 N N . GLY A 1 252 ? 15.848 -16.360 -5.306 1.00 85.50 252 GLY A N 1
ATOM 1985 C CA . GLY A 1 252 ? 16.017 -17.144 -6.533 1.00 85.50 252 GLY A CA 1
ATOM 1986 C C . GLY A 1 252 ? 15.698 -16.383 -7.825 1.00 85.50 252 GLY A C 1
ATOM 1987 O O . GLY A 1 252 ? 15.687 -16.999 -8.887 1.00 85.50 252 GLY A O 1
ATOM 1988 N N . LYS A 1 253 ? 15.465 -15.068 -7.749 1.00 89.56 253 LYS A N 1
ATOM 1989 C CA . LYS A 1 253 ? 15.183 -14.188 -8.886 1.00 89.56 253 LYS A CA 1
ATOM 1990 C C . LYS A 1 253 ? 16.333 -13.241 -9.166 1.00 89.56 253 LYS A C 1
ATOM 1992 O O . LYS A 1 253 ? 17.061 -12.827 -8.259 1.00 89.56 253 LYS A O 1
ATOM 1997 N N . THR A 1 254 ? 16.444 -12.843 -10.424 1.00 93.31 254 THR A N 1
ATOM 1998 C CA . THR A 1 254 ? 17.255 -11.698 -10.832 1.00 93.31 254 THR A CA 1
ATOM 1999 C C . THR A 1 254 ? 16.367 -10.459 -10.856 1.00 93.31 254 THR A C 1
ATOM 2001 O O . THR A 1 254 ? 15.475 -10.348 -11.694 1.00 93.31 254 THR A O 1
ATOM 2004 N N . LEU A 1 255 ? 16.611 -9.525 -9.945 1.00 93.81 255 LEU A N 1
ATOM 2005 C CA . LEU A 1 255 ? 15.857 -8.282 -9.809 1.00 93.81 255 LEU A CA 1
ATOM 2006 C C . LEU A 1 255 ? 16.681 -7.115 -10.325 1.00 93.81 255 LEU A C 1
ATOM 2008 O O . LEU A 1 255 ? 17.861 -6.998 -10.002 1.00 93.81 255 LEU A O 1
ATOM 2012 N N . GLU A 1 256 ? 16.066 -6.239 -11.106 1.00 95.69 256 GLU A N 1
ATOM 2013 C CA . GLU A 1 256 ? 16.746 -5.107 -11.719 1.00 95.69 256 GLU A CA 1
ATOM 2014 C C . GLU A 1 256 ? 15.944 -3.826 -11.514 1.00 95.69 256 GLU A C 1
ATOM 2016 O O . GLU A 1 256 ? 14.768 -3.768 -11.869 1.00 95.69 256 GLU A O 1
ATOM 2021 N N . SER A 1 257 ? 16.590 -2.795 -10.972 1.00 95.69 257 SER A N 1
ATOM 2022 C CA . SER A 1 257 ? 16.036 -1.447 -10.856 1.00 95.69 257 SER A CA 1
ATOM 2023 C C . SER A 1 257 ? 16.784 -0.508 -11.792 1.00 95.69 257 SER A C 1
ATOM 2025 O O . SER A 1 257 ? 17.992 -0.313 -11.646 1.00 95.69 257 SER A O 1
ATOM 2027 N N . MET A 1 258 ? 16.072 0.067 -12.754 1.00 95.94 258 MET A N 1
ATOM 2028 C CA . MET A 1 258 ? 16.578 1.046 -13.709 1.00 95.94 258 MET A CA 1
ATOM 2029 C C . MET A 1 258 ? 16.087 2.435 -13.317 1.00 95.94 258 MET A C 1
ATOM 2031 O O . MET A 1 258 ? 14.890 2.616 -13.108 1.00 95.94 258 MET A O 1
ATOM 2035 N N . SER A 1 259 ? 16.994 3.405 -13.275 1.00 95.69 259 SER A N 1
ATOM 2036 C CA . SER A 1 259 ? 16.659 4.825 -13.201 1.00 95.69 259 SER A CA 1
ATOM 2037 C C . SER A 1 259 ? 17.521 5.589 -14.202 1.00 95.69 259 SER A C 1
ATOM 2039 O O . SER A 1 259 ? 18.744 5.420 -14.247 1.00 95.69 259 SER A O 1
ATOM 2041 N N . LEU A 1 260 ? 16.876 6.372 -15.058 1.00 95.25 260 LEU A N 1
ATOM 2042 C CA . LEU A 1 260 ? 17.518 7.157 -16.104 1.00 95.25 260 LEU A CA 1
ATOM 2043 C C . LEU A 1 260 ? 16.823 8.511 -16.215 1.00 95.25 260 LEU A C 1
ATOM 2045 O O . LEU A 1 260 ? 15.657 8.584 -16.601 1.00 95.25 260 LEU A O 1
ATOM 2049 N N . ARG A 1 261 ? 17.568 9.578 -15.944 1.00 94.38 261 ARG A N 1
ATOM 2050 C CA . ARG A 1 261 ? 17.201 10.955 -16.258 1.00 94.38 261 ARG A CA 1
ATOM 2051 C C . ARG A 1 261 ? 18.054 11.437 -17.415 1.00 94.38 261 ARG A C 1
ATOM 2053 O O . ARG A 1 261 ? 19.284 11.396 -17.360 1.00 94.38 261 ARG A O 1
ATOM 2060 N N . VAL A 1 262 ? 17.383 11.912 -18.452 1.00 92.50 262 VAL A N 1
ATOM 2061 C CA . VAL A 1 262 ? 18.014 12.480 -19.636 1.00 92.50 262 VAL A CA 1
ATOM 2062 C C . VAL A 1 262 ? 17.486 13.872 -19.916 1.00 92.50 262 VAL A C 1
ATOM 2064 O O . VAL A 1 262 ? 16.318 14.179 -19.672 1.00 92.50 262 VAL A O 1
ATOM 2067 N N . GLU A 1 263 ? 18.359 14.699 -20.466 1.00 91.06 263 GLU A N 1
ATOM 2068 C CA . GLU A 1 263 ? 18.110 16.091 -20.785 1.00 91.06 263 GLU A CA 1
ATOM 2069 C C . GLU A 1 263 ? 18.501 16.389 -22.230 1.00 91.06 263 GLU A C 1
ATOM 2071 O O . GLU A 1 263 ? 19.488 15.868 -22.756 1.00 91.06 263 GLU A O 1
ATOM 2076 N N . ARG A 1 264 ? 17.721 17.245 -22.884 1.00 88.19 264 ARG A N 1
ATOM 2077 C CA . ARG A 1 264 ? 18.015 17.751 -24.221 1.00 88.19 264 ARG A CA 1
ATOM 2078 C C . ARG A 1 264 ? 17.713 19.236 -24.284 1.00 88.19 264 ARG A C 1
ATOM 2080 O O . ARG A 1 264 ? 16.633 19.672 -23.896 1.00 88.19 264 ARG A O 1
ATOM 2087 N N . LYS A 1 265 ? 18.646 20.002 -24.846 1.00 84.88 265 LYS A N 1
ATOM 2088 C CA . LYS A 1 265 ? 18.408 21.403 -25.204 1.00 84.88 265 LYS A CA 1
ATOM 2089 C C . LYS A 1 265 ? 17.714 21.460 -26.559 1.00 84.88 265 LYS A C 1
ATOM 2091 O O . LYS A 1 265 ? 18.240 20.923 -27.533 1.00 84.88 265 LYS A O 1
ATOM 2096 N N . GLY A 1 266 ? 16.538 22.071 -26.612 1.00 76.69 266 GLY A N 1
ATOM 2097 C CA . GLY A 1 266 ? 15.850 22.336 -27.868 1.00 76.69 266 GLY A CA 1
ATOM 2098 C C . GLY A 1 266 ? 16.466 23.509 -28.625 1.00 76.69 266 GLY A C 1
ATOM 2099 O O . GLY A 1 266 ? 17.199 24.328 -28.070 1.00 76.69 266 GLY A O 1
ATOM 2100 N N . ALA A 1 267 ? 16.155 23.591 -29.920 1.00 76.06 267 ALA A N 1
ATOM 2101 C CA . ALA A 1 267 ? 16.549 24.717 -30.772 1.00 76.06 267 ALA A CA 1
ATOM 2102 C C . ALA A 1 267 ? 15.833 26.033 -30.395 1.00 76.06 267 ALA A C 1
ATOM 2104 O O . ALA A 1 267 ? 16.268 27.111 -30.782 1.00 76.06 267 ALA A O 1
ATOM 2105 N N . ASP A 1 268 ? 14.753 25.922 -29.626 1.00 72.44 268 ASP A N 1
ATOM 2106 C CA . ASP A 1 268 ? 13.949 26.987 -29.025 1.00 72.44 268 ASP A CA 1
ATOM 2107 C C . ASP A 1 268 ? 14.562 27.567 -27.736 1.00 72.44 268 ASP A C 1
ATOM 2109 O O . ASP A 1 268 ? 14.011 28.497 -27.156 1.00 72.44 268 ASP A O 1
ATOM 2113 N N . GLY A 1 269 ? 15.698 27.033 -27.274 1.00 74.31 269 GLY A N 1
ATOM 2114 C CA . GLY 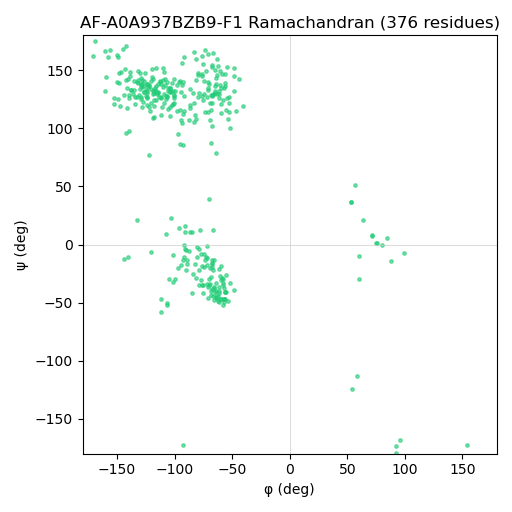A 1 269 ? 16.323 27.426 -26.010 1.00 74.31 269 GLY A CA 1
ATOM 2115 C C . GLY A 1 269 ? 15.688 26.783 -24.772 1.00 74.31 269 GLY A C 1
ATOM 2116 O O . GLY A 1 269 ? 16.183 27.005 -23.665 1.00 74.31 269 GLY A O 1
ATOM 2117 N N . CYS A 1 270 ? 14.651 25.954 -24.932 1.00 76.44 270 CYS A N 1
ATOM 2118 C CA . CYS A 1 270 ? 14.017 25.235 -23.831 1.00 76.44 270 CYS A CA 1
ATOM 2119 C C . CYS A 1 270 ? 14.842 23.988 -23.450 1.00 76.44 270 CYS A C 1
ATOM 2121 O O . CYS A 1 270 ? 15.482 23.349 -24.294 1.00 76.44 270 CYS A O 1
ATOM 2123 N N . SER A 1 271 ? 14.831 23.620 -22.163 1.00 79.88 271 SER A N 1
ATOM 2124 C CA . SER A 1 271 ? 15.414 22.359 -21.688 1.00 79.88 271 SER A CA 1
ATOM 2125 C C . SER A 1 271 ? 14.317 21.324 -21.479 1.00 79.88 271 SER A C 1
ATOM 2127 O O . SER A 1 271 ? 13.335 21.580 -20.781 1.00 79.88 271 SER A O 1
ATOM 2129 N N . TYR A 1 272 ? 14.492 20.153 -22.078 1.00 82.06 272 TYR A N 1
ATOM 2130 C CA . TYR A 1 272 ? 13.568 19.032 -21.996 1.00 82.06 272 TYR A CA 1
ATOM 2131 C C . TYR A 1 272 ? 14.169 17.949 -21.121 1.00 82.06 272 TYR A C 1
ATOM 2133 O O . TYR A 1 272 ? 15.283 17.504 -21.386 1.00 82.06 272 TYR A O 1
ATOM 2141 N N . THR A 1 273 ? 13.425 17.492 -20.119 1.00 87.06 273 THR A N 1
ATOM 2142 C CA . THR A 1 273 ? 13.822 16.384 -19.253 1.00 87.06 273 THR A CA 1
ATOM 2143 C C . THR A 1 273 ? 12.885 15.209 -19.461 1.00 87.06 273 THR A C 1
ATOM 2145 O O . THR A 1 273 ? 11.664 15.374 -19.523 1.00 87.06 273 THR A O 1
ATOM 2148 N N . ARG A 1 274 ? 13.451 14.004 -19.512 1.00 89.12 274 ARG A N 1
ATOM 2149 C CA . ARG A 1 274 ? 12.695 12.756 -19.464 1.00 89.12 274 ARG A CA 1
ATOM 2150 C C . ARG A 1 274 ? 13.289 11.832 -18.410 1.00 89.12 274 ARG A C 1
ATOM 2152 O O . ARG A 1 274 ? 14.503 11.657 -18.345 1.00 89.12 274 ARG A O 1
ATOM 2159 N N . ASN A 1 275 ? 12.424 11.251 -17.590 1.00 92.50 275 ASN A N 1
ATOM 2160 C CA . ASN A 1 275 ? 12.778 10.270 -16.576 1.00 92.50 275 ASN A CA 1
ATOM 2161 C C . ASN A 1 275 ? 12.184 8.913 -16.946 1.00 92.50 275 ASN A C 1
ATOM 2163 O O . ASN A 1 275 ? 11.041 8.821 -17.405 1.00 92.50 275 ASN A O 1
ATOM 2167 N N . TYR A 1 276 ? 12.963 7.873 -16.696 1.00 95.19 276 TYR A N 1
ATOM 2168 C CA . TYR A 1 276 ? 12.581 6.482 -16.831 1.00 95.19 276 TYR A CA 1
ATOM 2169 C C . TYR A 1 276 ? 12.919 5.772 -15.530 1.00 95.19 276 TYR A C 1
ATOM 2171 O O . TYR A 1 276 ? 14.092 5.660 -15.180 1.00 95.19 276 TYR A O 1
ATOM 2179 N N . ASP A 1 277 ? 11.903 5.239 -14.867 1.00 95.81 277 ASP A N 1
ATOM 2180 C CA . ASP A 1 277 ? 12.062 4.340 -13.733 1.00 95.81 277 ASP A CA 1
ATOM 2181 C C . ASP A 1 277 ? 11.439 2.996 -14.099 1.00 95.81 277 ASP A C 1
ATOM 2183 O O . ASP A 1 277 ? 10.314 2.936 -14.606 1.00 95.81 277 ASP A O 1
ATOM 2187 N N . ALA A 1 278 ? 12.165 1.905 -13.883 1.00 97.00 278 ALA A N 1
ATOM 2188 C CA . ALA A 1 278 ? 11.637 0.578 -14.159 1.00 97.00 278 ALA A CA 1
ATOM 2189 C C . ALA A 1 278 ? 12.169 -0.491 -13.225 1.00 97.00 278 ALA A C 1
ATOM 2191 O O . ALA A 1 278 ? 13.331 -0.474 -12.822 1.00 97.00 278 ALA A O 1
ATOM 2192 N N . TRP A 1 279 ? 11.314 -1.471 -12.972 1.00 96.56 279 TRP A N 1
ATOM 2193 C CA . TRP A 1 279 ? 11.632 -2.684 -12.242 1.00 96.56 279 TRP A CA 1
ATOM 2194 C C . TRP A 1 279 ? 11.431 -3.893 -13.142 1.00 96.56 279 TRP A C 1
ATOM 2196 O O . TRP A 1 279 ? 10.386 -4.025 -13.787 1.00 96.56 279 TRP A O 1
ATOM 2206 N N . PHE A 1 280 ? 12.422 -4.781 -13.166 1.00 95.81 280 PHE A N 1
ATOM 2207 C CA . PHE A 1 280 ? 12.370 -6.034 -13.909 1.00 95.81 280 PHE A CA 1
ATOM 2208 C C . PHE A 1 280 ? 12.684 -7.218 -13.002 1.00 95.81 280 PHE A C 1
ATOM 2210 O O . PHE A 1 280 ? 13.649 -7.185 -12.244 1.00 95.81 280 PHE A O 1
ATOM 2217 N N . ALA A 1 281 ? 11.909 -8.288 -13.132 1.00 94.12 281 ALA A N 1
ATOM 2218 C CA . ALA A 1 281 ? 12.184 -9.569 -12.497 1.00 94.12 281 ALA A CA 1
ATOM 2219 C C . ALA A 1 281 ? 12.429 -10.612 -13.585 1.00 94.12 281 ALA A C 1
ATOM 2221 O O . ALA A 1 281 ? 11.605 -10.787 -14.485 1.00 94.12 281 ALA A O 1
ATOM 2222 N N . ASP A 1 282 ? 13.578 -11.278 -13.528 1.00 94.25 282 ASP A N 1
ATOM 2223 C CA . ASP A 1 282 ? 14.003 -12.286 -14.502 1.00 94.25 282 ASP A CA 1
ATOM 2224 C C . ASP A 1 282 ? 13.949 -11.741 -15.950 1.00 94.25 282 ASP A C 1
ATOM 2226 O O . ASP A 1 282 ? 13.554 -12.420 -16.899 1.00 94.25 282 ASP A O 1
ATOM 2230 N N . GLY A 1 283 ? 14.294 -10.455 -16.109 1.00 92.81 283 GLY A N 1
ATOM 2231 C CA . GLY A 1 283 ? 14.262 -9.718 -17.376 1.00 92.81 283 GLY A CA 1
ATOM 2232 C C . GLY A 1 283 ? 12.868 -9.306 -17.872 1.00 92.81 283 GLY A C 1
ATOM 2233 O O . GLY A 1 283 ? 12.767 -8.689 -18.935 1.00 92.81 283 GLY A O 1
ATOM 2234 N N . LYS A 1 284 ? 11.792 -9.611 -17.136 1.00 93.44 284 LYS A N 1
ATOM 2235 C CA . LYS A 1 284 ? 10.418 -9.203 -17.470 1.00 93.44 284 LYS A CA 1
ATOM 2236 C C . LYS A 1 284 ? 10.023 -7.924 -16.719 1.00 93.44 284 LYS A C 1
ATOM 2238 O O . LYS A 1 284 ? 10.355 -7.816 -15.541 1.00 93.44 284 LYS A O 1
ATOM 2243 N N . PRO A 1 285 ? 9.305 -6.977 -17.354 1.00 93.69 285 PRO A N 1
ATOM 2244 C CA . PRO A 1 285 ? 8.808 -5.782 -16.674 1.00 93.69 285 PRO A CA 1
ATOM 2245 C C . PRO A 1 285 ? 7.857 -6.122 -15.525 1.00 93.69 285 PRO A C 1
ATOM 2247 O O . PRO A 1 285 ? 6.972 -6.960 -15.686 1.00 93.69 285 PRO A O 1
ATOM 2250 N N . VAL A 1 286 ? 8.027 -5.432 -14.400 1.00 94.50 286 VAL A N 1
ATOM 2251 C CA . VAL A 1 286 ? 7.127 -5.459 -13.234 1.00 94.50 286 VAL A CA 1
ATOM 2252 C C . VAL A 1 286 ? 6.437 -4.106 -13.087 1.00 94.50 286 VAL A C 1
ATOM 2254 O O . VAL A 1 286 ? 5.218 -4.029 -12.953 1.00 94.50 286 VAL A O 1
ATOM 2257 N N . GLN A 1 287 ? 7.216 -3.029 -13.187 1.00 95.69 287 GLN A N 1
ATOM 2258 C CA . GLN A 1 287 ? 6.730 -1.655 -13.209 1.00 95.69 287 GLN A CA 1
ATOM 2259 C C . GLN A 1 287 ? 7.550 -0.852 -14.207 1.00 95.69 287 GLN A C 1
ATOM 2261 O O . GLN A 1 287 ? 8.776 -0.942 -14.198 1.00 95.69 287 GLN A O 1
ATOM 2266 N N . LEU A 1 288 ? 6.881 -0.053 -15.033 1.00 96.56 288 LEU A N 1
ATOM 2267 C CA . LEU A 1 288 ? 7.506 0.912 -15.932 1.00 96.56 288 LEU A CA 1
ATOM 2268 C C . LEU A 1 288 ? 6.882 2.281 -15.676 1.00 96.56 288 LEU A C 1
ATOM 2270 O O . LEU A 1 288 ? 5.658 2.409 -15.658 1.00 96.56 288 LEU A O 1
ATOM 2274 N N . LYS A 1 289 ? 7.710 3.306 -15.512 1.00 95.50 289 LYS A N 1
ATOM 2275 C CA . LYS A 1 289 ? 7.270 4.687 -15.360 1.00 95.50 289 LYS A CA 1
ATOM 2276 C C . LYS A 1 289 ? 8.117 5.595 -16.230 1.00 95.50 289 LYS A C 1
ATOM 2278 O O . LYS A 1 289 ? 9.331 5.675 -16.062 1.00 95.50 289 LYS A O 1
ATOM 2283 N N . ARG A 1 290 ? 7.461 6.306 -17.139 1.00 93.12 290 ARG A N 1
ATOM 2284 C CA . ARG A 1 290 ? 8.067 7.358 -17.953 1.00 93.12 290 ARG A CA 1
ATOM 2285 C C . ARG A 1 290 ? 7.411 8.675 -17.586 1.00 93.12 290 ARG A C 1
ATOM 2287 O O . ARG A 1 290 ? 6.188 8.769 -17.603 1.00 93.12 290 ARG A O 1
ATOM 2294 N N . SER A 1 291 ? 8.200 9.693 -17.287 1.00 89.56 291 SER A N 1
ATOM 2295 C CA . SER A 1 291 ? 7.702 11.060 -17.133 1.00 89.56 291 SER A CA 1
ATOM 2296 C C . SER A 1 291 ? 8.553 12.014 -17.951 1.00 89.56 291 SER A C 1
ATOM 2298 O O . SER A 1 291 ? 9.750 11.790 -18.119 1.00 89.56 291 SER A O 1
ATOM 2300 N N . GLY A 1 292 ? 7.953 13.080 -18.467 1.00 78.81 292 GLY A N 1
ATOM 2301 C CA . GLY A 1 292 ? 8.702 14.139 -19.123 1.00 78.81 292 GLY A CA 1
ATOM 2302 C C . GLY A 1 292 ? 8.164 15.507 -18.753 1.00 78.81 292 GLY A C 1
ATOM 2303 O O . GLY A 1 292 ? 6.968 15.704 -18.538 1.00 78.81 292 GLY A O 1
ATOM 2304 N N . TYR A 1 293 ? 9.064 16.470 -18.647 1.00 70.56 293 TYR A N 1
ATOM 2305 C CA . TYR A 1 293 ? 8.690 17.863 -18.489 1.00 70.56 293 TYR A CA 1
ATOM 2306 C C . TYR A 1 293 ? 9.763 18.759 -19.104 1.00 70.56 293 TYR A C 1
ATOM 2308 O O . TYR A 1 293 ? 10.956 18.497 -18.980 1.00 70.56 293 TYR A O 1
ATOM 2316 N N . GLY A 1 294 ? 9.333 19.822 -19.781 1.00 57.41 294 GLY A N 1
ATOM 2317 C CA . GLY A 1 294 ? 10.210 20.946 -20.099 1.00 57.41 294 GLY A CA 1
ATOM 2318 C C . GLY A 1 294 ? 10.342 21.892 -18.903 1.00 57.41 294 GLY A C 1
ATOM 2319 O O . GLY A 1 294 ? 9.350 22.117 -18.206 1.00 57.41 294 GLY A O 1
ATOM 2320 N N . MET A 1 295 ? 11.540 22.438 -18.678 1.00 52.28 295 MET A N 1
ATOM 2321 C CA . MET A 1 295 ? 11.812 23.543 -17.745 1.00 52.28 295 MET A CA 1
ATOM 2322 C C . MET A 1 295 ? 12.506 24.695 -18.488 1.00 52.28 295 MET A C 1
ATOM 2324 O O . MET A 1 295 ? 13.615 24.480 -18.977 1.00 52.28 295 MET A O 1
ATOM 2328 N N . HIS A 1 296 ? 11.925 25.907 -18.526 1.00 55.28 296 HIS A N 1
ATOM 2329 C CA . HIS A 1 296 ? 12.679 27.175 -18.424 1.00 55.28 296 HIS A CA 1
ATOM 2330 C C . HIS A 1 296 ? 11.797 28.434 -18.265 1.00 55.28 296 HIS A C 1
ATOM 2332 O O . HIS A 1 296 ? 10.611 28.426 -18.580 1.00 55.28 296 HIS A O 1
ATOM 2338 N N . SER A 1 297 ? 12.452 29.506 -17.799 1.00 49.44 297 SER A N 1
ATOM 2339 C CA . SER A 1 297 ? 11.999 30.887 -17.567 1.00 49.44 297 SER A CA 1
ATOM 2340 C C . SER A 1 297 ? 11.065 31.471 -18.638 1.00 49.44 297 SER A C 1
ATOM 2342 O O . SER A 1 297 ? 11.453 31.673 -19.790 1.00 49.44 297 SER A O 1
ATOM 2344 N N . ASP A 1 298 ? 9.865 31.819 -18.190 1.00 52.16 298 ASP A N 1
ATOM 2345 C CA . ASP A 1 298 ? 8.978 32.897 -18.642 1.00 52.16 298 ASP A CA 1
ATOM 2346 C C . ASP A 1 298 ? 8.471 32.907 -20.104 1.00 52.16 298 ASP A C 1
ATOM 2348 O O . ASP A 1 298 ? 7.577 33.693 -20.405 1.00 52.16 298 ASP A O 1
ATOM 2352 N N . THR A 1 299 ? 8.974 32.065 -21.021 1.00 57.16 299 THR A N 1
ATOM 2353 C CA . THR A 1 299 ? 8.643 32.159 -22.469 1.00 57.16 299 THR A CA 1
ATOM 2354 C C . THR A 1 299 ? 8.427 30.838 -23.220 1.00 57.16 299 THR A C 1
ATOM 2356 O O . THR A 1 299 ? 7.923 30.867 -24.341 1.00 57.16 299 THR A O 1
ATOM 2359 N N . CYS A 1 300 ? 8.740 29.677 -22.637 1.00 59.12 300 CYS A N 1
ATOM 2360 C CA . CYS A 1 300 ? 8.377 28.382 -23.222 1.00 59.12 300 CYS A CA 1
ATOM 2361 C C . CYS A 1 300 ? 6.917 28.072 -22.834 1.00 59.12 300 CYS A C 1
ATOM 2363 O O . CYS A 1 300 ? 6.646 27.858 -21.654 1.00 59.12 300 CYS A O 1
ATOM 2365 N N . GLU A 1 301 ? 5.966 28.073 -23.777 1.00 50.97 301 GLU A N 1
ATOM 2366 C CA . GLU A 1 301 ? 4.554 27.781 -23.474 1.00 50.97 301 GLU A CA 1
ATOM 2367 C C . GLU A 1 301 ? 4.399 26.414 -22.772 1.00 50.97 301 GLU A C 1
ATOM 2369 O O . GLU A 1 301 ? 4.686 25.351 -23.324 1.00 50.97 301 GLU A O 1
ATOM 2374 N N . GLU A 1 302 ? 3.928 26.454 -21.524 1.00 50.19 302 GLU A N 1
ATOM 2375 C CA . GLU A 1 302 ? 3.793 25.314 -20.612 1.00 50.19 302 GLU A CA 1
ATOM 2376 C C . GLU A 1 302 ? 2.895 24.120 -21.041 1.00 50.19 302 GLU A C 1
ATOM 2378 O O . GLU A 1 302 ? 3.100 23.056 -20.449 1.00 50.19 302 GLU A O 1
ATOM 2383 N N . PRO A 1 303 ? 1.949 24.166 -22.012 1.00 46.12 303 PRO A N 1
ATOM 2384 C CA . PRO A 1 303 ? 1.072 23.010 -22.273 1.00 46.12 303 PRO A CA 1
ATOM 2385 C C . PRO A 1 303 ? 1.490 22.078 -23.427 1.00 46.12 303 PRO A C 1
ATOM 2387 O O . PRO A 1 303 ? 1.024 20.942 -23.468 1.00 4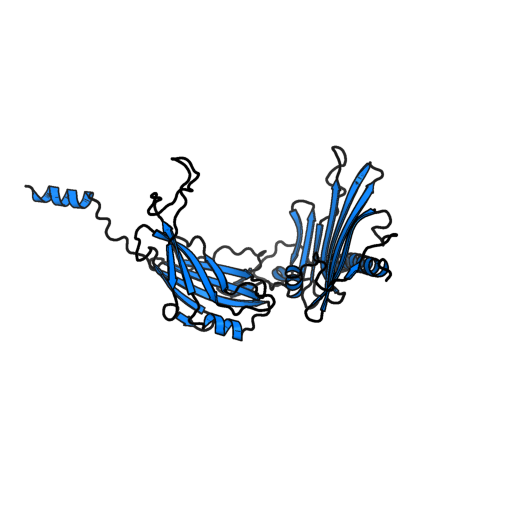6.12 303 PRO A O 1
ATOM 2390 N N . ALA A 1 304 ? 2.325 22.509 -24.380 1.00 42.09 304 ALA A N 1
ATOM 2391 C CA . ALA A 1 304 ? 2.466 21.790 -25.659 1.00 42.09 304 ALA A CA 1
ATOM 2392 C C . ALA A 1 304 ? 3.545 20.686 -25.688 1.00 42.09 304 ALA A C 1
ATOM 2394 O O . ALA A 1 304 ? 3.554 19.872 -26.609 1.00 42.09 304 ALA A O 1
ATOM 2395 N N . ALA A 1 305 ? 4.446 20.629 -24.701 1.00 47.53 305 ALA A N 1
ATOM 2396 C CA . ALA A 1 305 ? 5.623 19.751 -24.760 1.00 47.53 305 ALA A CA 1
ATOM 2397 C C . ALA A 1 305 ? 5.887 18.928 -23.486 1.00 47.53 305 ALA A C 1
ATOM 2399 O O . ALA A 1 305 ? 7.010 18.473 -23.251 1.00 47.53 305 ALA A O 1
ATOM 2400 N N . SER A 1 306 ? 4.877 18.728 -22.634 1.00 61.56 306 SER A N 1
ATOM 2401 C CA . SER A 1 306 ? 4.995 17.777 -21.529 1.00 61.56 306 SER A CA 1
ATOM 2402 C C . SER A 1 306 ? 4.582 16.387 -21.988 1.00 61.56 306 SER A C 1
ATOM 2404 O O . SER A 1 306 ? 3.389 16.139 -22.157 1.00 61.56 306 SER A O 1
ATOM 2406 N N . ASP A 1 307 ? 5.546 15.480 -22.164 1.00 69.31 307 ASP A N 1
ATOM 2407 C CA . ASP A 1 307 ? 5.212 14.059 -22.274 1.00 69.31 307 ASP A CA 1
ATOM 2408 C C . ASP A 1 307 ? 4.391 13.670 -21.035 1.00 69.31 307 ASP A C 1
ATOM 2410 O O . ASP A 1 307 ? 4.843 13.916 -19.907 1.00 69.31 307 ASP A O 1
ATOM 2414 N N . PRO A 1 308 ? 3.192 13.085 -21.202 1.00 79.38 308 PRO A N 1
ATOM 2415 C CA . PRO A 1 308 ? 2.406 12.683 -20.056 1.00 79.38 308 PRO A CA 1
ATOM 2416 C C . PRO A 1 308 ? 3.204 11.687 -19.216 1.00 79.38 308 PRO A C 1
ATOM 2418 O O . PRO A 1 308 ? 3.996 10.885 -19.726 1.00 79.38 308 PRO A O 1
ATOM 2421 N N . THR A 1 309 ? 3.000 11.738 -17.903 1.00 88.06 309 THR A N 1
ATOM 2422 C CA . THR A 1 309 ? 3.535 10.692 -17.038 1.00 88.06 309 THR A CA 1
ATOM 2423 C C . THR A 1 309 ? 2.733 9.432 -17.296 1.00 88.06 309 THR A C 1
ATOM 2425 O O . THR A 1 309 ? 1.541 9.401 -17.000 1.00 88.06 309 THR A O 1
ATOM 2428 N N . THR A 1 310 ? 3.389 8.415 -17.842 1.00 92.31 310 THR A N 1
ATOM 2429 C CA . THR A 1 310 ? 2.809 7.097 -18.076 1.00 92.31 310 THR A CA 1
ATOM 2430 C C . THR A 1 310 ? 3.388 6.120 -17.066 1.00 92.31 310 THR A C 1
ATOM 2432 O O . THR A 1 310 ? 4.609 5.979 -16.959 1.00 92.31 310 THR A O 1
ATOM 2435 N N . GLU A 1 311 ? 2.523 5.419 -16.346 1.00 93.69 311 GLU A N 1
ATOM 2436 C CA . GLU A 1 311 ? 2.899 4.362 -15.416 1.00 93.69 311 GLU A CA 1
ATOM 2437 C C . GLU A 1 311 ? 2.129 3.084 -15.738 1.00 93.69 311 GLU A C 1
ATOM 2439 O O . GLU A 1 311 ? 0.910 3.107 -15.894 1.00 93.69 311 GLU A O 1
ATOM 2444 N N . MET A 1 312 ? 2.848 1.967 -15.817 1.00 94.94 312 MET A N 1
ATOM 2445 C CA . MET A 1 312 ? 2.299 0.636 -16.046 1.00 94.94 312 MET A CA 1
ATOM 2446 C C . MET A 1 312 ? 2.806 -0.329 -14.981 1.00 94.94 312 MET A C 1
ATOM 2448 O O . MET A 1 312 ? 3.995 -0.321 -14.647 1.00 94.94 312 MET A O 1
ATOM 2452 N N . ARG A 1 313 ? 1.917 -1.191 -14.483 1.00 93.75 313 ARG A N 1
ATOM 2453 C CA . ARG A 1 313 ? 2.263 -2.286 -13.564 1.00 93.75 313 ARG A CA 1
ATOM 2454 C C . ARG A 1 313 ? 1.636 -3.585 -14.045 1.00 93.75 313 ARG A C 1
ATOM 2456 O O . ARG A 1 313 ? 0.496 -3.581 -14.514 1.00 93.75 313 ARG A O 1
ATOM 2463 N N . TRP A 1 314 ? 2.367 -4.686 -13.905 1.00 91.44 314 TRP A N 1
ATOM 2464 C CA . TRP A 1 314 ? 1.945 -6.013 -14.358 1.00 91.44 314 TRP A CA 1
ATOM 2465 C C . TRP A 1 314 ? 1.687 -6.946 -13.186 1.00 91.44 314 TRP A C 1
ATOM 2467 O O . TRP A 1 314 ? 2.466 -6.980 -12.243 1.00 91.44 314 TRP A O 1
ATOM 2477 N N . ASN A 1 315 ? 0.615 -7.727 -13.276 1.00 86.06 315 ASN A N 1
ATOM 2478 C CA . ASN A 1 315 ? 0.324 -8.813 -12.349 1.00 86.06 315 ASN A CA 1
ATOM 2479 C C . ASN A 1 315 ? 1.361 -9.941 -12.478 1.00 86.06 315 ASN A C 1
ATOM 2481 O O . ASN A 1 315 ? 2.089 -10.031 -13.469 1.00 86.06 315 ASN A O 1
ATOM 2485 N N . ASP A 1 316 ? 1.399 -10.840 -11.492 1.00 79.81 316 ASP A N 1
ATOM 2486 C CA . ASP A 1 316 ? 2.348 -11.964 -11.462 1.00 79.81 316 ASP A CA 1
ATOM 2487 C C . ASP A 1 316 ? 2.199 -12.922 -12.658 1.00 79.81 316 ASP A C 1
ATOM 2489 O O . ASP A 1 316 ? 3.164 -13.567 -13.072 1.00 79.81 316 ASP A O 1
ATOM 2493 N N . ASP A 1 317 ? 0.999 -13.004 -13.236 1.00 84.75 317 ASP A N 1
ATOM 2494 C CA . ASP A 1 317 ? 0.709 -13.785 -14.443 1.00 84.75 317 ASP A CA 1
ATOM 2495 C C . ASP A 1 317 ? 1.156 -13.087 -15.746 1.00 84.75 317 ASP A C 1
ATOM 2497 O O . ASP A 1 317 ? 1.083 -13.670 -16.829 1.00 84.75 317 ASP A O 1
ATOM 2501 N N . GLY A 1 318 ? 1.666 -11.855 -15.650 1.00 85.75 318 GLY A N 1
ATOM 2502 C CA . GLY A 1 318 ? 2.125 -11.042 -16.771 1.00 85.75 318 GLY A CA 1
ATOM 2503 C C . GLY A 1 318 ? 1.024 -10.247 -17.473 1.00 85.75 318 GLY A C 1
ATOM 2504 O O . GLY A 1 318 ? 1.312 -9.603 -18.487 1.00 85.75 318 GLY A O 1
ATOM 2505 N N . THR A 1 319 ? -0.211 -10.259 -16.966 1.00 89.12 319 THR A N 1
ATOM 2506 C CA . THR A 1 319 ? -1.277 -9.359 -17.431 1.00 89.12 319 THR A CA 1
ATOM 2507 C C . THR A 1 319 ? -1.023 -7.930 -16.949 1.00 89.12 319 THR A C 1
ATOM 2509 O O . THR A 1 319 ? -0.392 -7.710 -15.914 1.00 89.12 319 THR A O 1
ATOM 2512 N N . LEU A 1 320 ? -1.461 -6.927 -17.716 1.00 90.50 320 LEU A N 1
ATOM 2513 C CA . LEU A 1 320 ? -1.410 -5.541 -17.246 1.00 90.50 320 LEU A CA 1
ATOM 2514 C C . LEU A 1 320 ? -2.403 -5.415 -16.086 1.00 90.50 320 LEU A C 1
ATOM 2516 O O . LEU A 1 320 ? -3.549 -5.803 -16.243 1.00 90.50 320 LEU A O 1
ATOM 2520 N N . GLY A 1 321 ? -1.972 -4.905 -14.937 1.00 88.56 321 GLY A N 1
ATOM 2521 C CA . GLY A 1 321 ? -2.851 -4.694 -13.783 1.00 88.56 321 GLY A CA 1
ATOM 2522 C C . GLY A 1 321 ? -3.273 -3.237 -13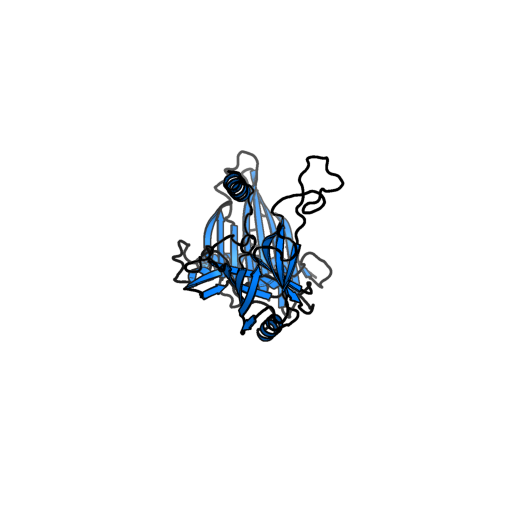.628 1.00 88.56 321 GLY A C 1
ATOM 2523 O O . GLY A 1 321 ? -4.375 -2.951 -13.178 1.00 88.56 321 GLY A O 1
ATOM 2524 N N . TRP A 1 322 ? -2.399 -2.308 -14.018 1.00 89.69 322 TRP A N 1
ATOM 2525 C CA . TRP A 1 322 ? -2.597 -0.882 -13.786 1.00 89.69 322 TRP A CA 1
ATOM 2526 C C . TRP A 1 322 ? -1.965 -0.054 -14.897 1.00 89.69 322 TRP A C 1
ATOM 2528 O O . TRP A 1 322 ? -0.843 -0.336 -15.330 1.00 89.69 322 TRP A O 1
ATOM 2538 N N . PHE A 1 323 ? -2.670 0.989 -15.316 1.00 92.19 323 PHE A N 1
ATOM 2539 C CA . PHE A 1 323 ? -2.203 2.001 -16.248 1.00 92.19 323 PHE A CA 1
ATOM 2540 C C . PHE A 1 323 ? -2.683 3.379 -15.785 1.00 92.19 323 PHE A C 1
ATOM 2542 O O . PHE A 1 323 ? -3.880 3.603 -15.611 1.00 92.19 323 PHE A O 1
ATOM 2549 N N . ILE A 1 324 ? -1.753 4.318 -15.632 1.00 90.50 324 ILE A N 1
ATOM 2550 C CA . ILE A 1 324 ? -2.068 5.743 -15.504 1.00 90.50 324 ILE A CA 1
ATOM 2551 C C . ILE A 1 324 ? -1.350 6.494 -16.606 1.00 90.50 324 ILE A C 1
ATOM 2553 O O . ILE A 1 324 ? -0.153 6.308 -16.818 1.00 90.50 324 ILE A O 1
ATOM 2557 N N . GLU A 1 325 ? -2.071 7.424 -17.210 1.00 89.81 325 GLU A N 1
ATOM 2558 C CA . GLU A 1 325 ? -1.512 8.551 -17.927 1.00 89.81 325 GLU A CA 1
ATOM 2559 C C . GLU A 1 325 ? -1.952 9.853 -17.245 1.00 89.81 325 GLU A C 1
ATOM 2561 O O . GLU A 1 325 ? -3.118 10.015 -16.878 1.00 89.81 325 GLU A O 1
ATOM 2566 N N . SER A 1 326 ? -1.010 10.767 -17.018 1.00 84.12 326 SER A N 1
ATOM 2567 C CA . SER A 1 326 ? -1.255 12.028 -16.313 1.00 84.12 326 SER A CA 1
ATOM 2568 C C . SER A 1 326 ? -0.581 13.206 -17.005 1.00 84.12 326 SER A C 1
ATOM 2570 O O . SER A 1 326 ? 0.630 13.186 -17.255 1.00 84.12 326 SER A O 1
ATOM 2572 N N . SER A 1 327 ? -1.351 14.267 -17.252 1.00 72.56 327 SER A N 1
ATOM 2573 C CA . SER A 1 327 ? -0.847 15.562 -17.708 1.00 72.56 327 SER A CA 1
ATOM 2574 C C . SER A 1 327 ? -0.643 16.483 -16.496 1.00 72.56 327 SER A C 1
ATOM 2576 O O . SER A 1 327 ? -1.530 17.239 -16.105 1.00 72.56 327 SER A O 1
ATOM 2578 N N . ARG A 1 328 ? 0.534 16.381 -15.870 1.00 61.06 328 ARG A N 1
ATOM 2579 C CA . ARG A 1 328 ? 1.123 17.275 -14.844 1.00 61.06 328 ARG A CA 1
ATOM 2580 C C . ARG A 1 328 ? 0.386 17.500 -13.509 1.00 61.06 328 ARG A C 1
ATOM 2582 O O . ARG A 1 328 ? 1.087 17.697 -12.523 1.00 61.06 328 ARG A O 1
ATOM 2589 N N . LEU A 1 329 ? -0.944 17.444 -13.412 1.00 54.59 329 LEU A N 1
ATOM 2590 C CA . LEU A 1 329 ? -1.680 17.688 -12.151 1.00 54.59 329 LEU A CA 1
ATOM 2591 C C . LEU A 1 329 ? -2.934 16.821 -11.949 1.00 54.59 329 LEU A C 1
ATOM 2593 O O . LEU A 1 329 ? -3.460 16.759 -10.841 1.00 54.59 329 LEU A O 1
ATOM 2597 N N . SER A 1 330 ? -3.410 16.132 -12.986 1.00 64.88 330 SER A N 1
ATOM 2598 C CA . SER A 1 330 ? -4.534 15.197 -12.889 1.00 64.88 330 SER A CA 1
ATOM 2599 C C . SER A 1 330 ? -4.333 14.038 -13.858 1.00 64.88 330 SER A C 1
ATOM 2601 O O . SER A 1 330 ? -3.695 14.191 -14.903 1.00 64.88 330 SER A O 1
ATOM 2603 N N . ALA A 1 331 ? -4.830 12.860 -13.483 1.00 74.19 331 ALA A N 1
ATOM 2604 C CA . ALA A 1 331 ? -4.806 11.717 -14.377 1.00 74.19 331 ALA A CA 1
ATOM 2605 C C . ALA A 1 331 ? -5.750 11.985 -15.558 1.00 74.19 331 ALA A C 1
ATOM 2607 O O . ALA A 1 331 ? -6.937 12.231 -15.357 1.00 74.19 331 ALA A O 1
ATOM 2608 N N . THR A 1 332 ? -5.218 11.949 -16.779 1.00 81.69 332 THR A N 1
ATOM 2609 C CA . THR A 1 332 ? -5.994 12.079 -18.023 1.00 81.69 332 THR A CA 1
ATOM 2610 C C . THR A 1 332 ? -6.639 10.760 -18.406 1.00 81.69 332 THR A C 1
ATOM 2612 O O . THR A 1 332 ? -7.693 10.740 -19.038 1.00 81.69 332 THR A O 1
ATOM 2615 N N . ARG A 1 333 ? -6.006 9.651 -18.018 1.00 87.00 333 ARG A N 1
ATOM 2616 C CA . ARG A 1 333 ? -6.493 8.304 -18.274 1.00 87.00 333 ARG A CA 1
A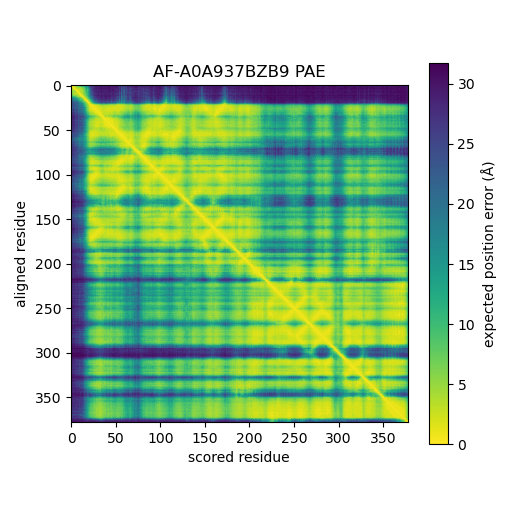TOM 2617 C C . ARG A 1 333 ? -6.052 7.388 -17.146 1.00 87.00 333 ARG A C 1
ATOM 2619 O O . ARG A 1 333 ? -4.862 7.276 -16.866 1.00 87.00 333 ARG A O 1
ATOM 2626 N N . VAL A 1 334 ? -7.000 6.697 -16.528 1.00 87.00 334 VAL A N 1
ATOM 2627 C CA . VAL A 1 334 ? -6.704 5.620 -15.579 1.00 87.00 334 VAL A CA 1
ATOM 2628 C C . VAL A 1 334 ? -7.421 4.365 -16.028 1.00 87.00 334 VAL A C 1
ATOM 2630 O O . VAL A 1 334 ? -8.600 4.411 -16.376 1.00 87.00 334 VAL A O 1
ATOM 2633 N N . TRP A 1 335 ? -6.687 3.261 -16.027 1.00 87.81 335 TRP A N 1
ATOM 2634 C CA . TRP A 1 335 ? -7.225 1.922 -16.142 1.00 87.81 335 TRP A CA 1
ATOM 2635 C C . TRP A 1 335 ? -6.619 1.043 -15.055 1.00 87.81 335 TRP A C 1
ATOM 2637 O O . TRP A 1 335 ? -5.427 1.111 -14.757 1.00 87.81 335 TRP A O 1
ATOM 2647 N N . ASP A 1 336 ? -7.457 0.205 -14.471 1.00 86.75 336 ASP A N 1
ATOM 2648 C CA . ASP A 1 336 ? -7.087 -0.684 -13.386 1.00 86.75 336 ASP A CA 1
ATOM 2649 C C . ASP A 1 336 ? -7.917 -1.958 -13.496 1.00 86.75 336 ASP A C 1
ATOM 2651 O O . ASP A 1 336 ? -9.149 -1.920 -13.405 1.00 86.75 336 ASP A O 1
ATOM 2655 N N . ASP A 1 337 ? -7.237 -3.086 -13.674 1.00 83.44 337 ASP A N 1
ATOM 2656 C CA . ASP A 1 337 ? -7.862 -4.403 -13.776 1.00 83.44 337 ASP A CA 1
ATOM 2657 C C . ASP A 1 337 ? -8.662 -4.742 -12.512 1.00 83.44 337 ASP A C 1
ATOM 2659 O O . ASP A 1 337 ? -9.724 -5.378 -12.565 1.00 83.44 337 ASP A O 1
ATOM 2663 N N . PHE A 1 338 ? -8.216 -4.228 -11.358 1.00 83.31 338 PHE A N 1
ATOM 2664 C CA . PHE A 1 338 ? -8.956 -4.377 -10.118 1.00 83.31 338 PHE A CA 1
ATOM 2665 C C . PHE A 1 338 ? -10.339 -3.716 -10.232 1.00 83.31 338 PHE A C 1
ATOM 2667 O O . PHE A 1 338 ? -11.332 -4.302 -9.819 1.00 83.31 338 PHE A O 1
ATOM 2674 N N . ARG A 1 339 ? -10.485 -2.534 -10.830 1.00 79.88 339 ARG A N 1
ATOM 2675 C CA . ARG A 1 339 ? -11.806 -1.898 -11.026 1.00 79.88 339 ARG A CA 1
ATOM 2676 C C . ARG A 1 339 ? -12.626 -2.529 -12.136 1.00 79.88 339 ARG A C 1
ATOM 2678 O O . ARG A 1 339 ? -13.816 -2.769 -11.938 1.00 79.88 339 ARG A O 1
ATOM 2685 N N . ALA A 1 340 ? -11.990 -2.854 -13.256 1.00 77.12 340 ALA A N 1
ATOM 2686 C CA . ALA A 1 340 ? -12.665 -3.403 -14.431 1.00 77.12 340 ALA A CA 1
ATOM 2687 C C . ALA A 1 340 ? -13.405 -4.722 -14.148 1.00 77.12 340 ALA A C 1
ATOM 2689 O O . ALA A 1 340 ? -14.414 -5.028 -14.778 1.00 77.12 340 ALA A O 1
ATOM 2690 N N . THR A 1 341 ? -12.927 -5.501 -13.179 1.00 76.62 341 THR A N 1
ATOM 2691 C CA . THR A 1 341 ? -13.484 -6.816 -12.843 1.00 76.62 341 THR A CA 1
ATOM 2692 C C . THR A 1 341 ? -14.573 -6.782 -11.758 1.00 76.62 341 THR A C 1
ATOM 2694 O O . THR A 1 341 ? -14.972 -7.847 -11.282 1.00 76.62 341 THR A O 1
ATOM 2697 N N . ASN A 1 342 ? -15.087 -5.604 -11.363 1.00 71.69 342 ASN A N 1
ATOM 2698 C CA . ASN A 1 342 ? -16.189 -5.483 -10.398 1.00 71.69 342 ASN A CA 1
ATOM 2699 C C . ASN A 1 342 ? -17.443 -4.806 -10.999 1.00 71.69 342 ASN A C 1
ATOM 2701 O O . ASN A 1 342 ? -17.453 -3.586 -11.159 1.00 71.69 342 ASN A O 1
ATOM 2705 N N . PRO A 1 343 ? -18.547 -5.547 -11.227 1.00 64.94 343 PRO A N 1
ATOM 2706 C CA . PRO A 1 343 ? -19.776 -4.990 -11.797 1.00 64.94 343 PRO A CA 1
ATOM 2707 C C . PRO A 1 343 ? -20.505 -4.003 -10.869 1.00 64.94 343 PRO A C 1
ATOM 2709 O O . PRO A 1 343 ? -21.372 -3.269 -11.335 1.00 64.94 343 PRO A O 1
ATOM 2712 N N . ALA A 1 344 ? -20.183 -3.974 -9.568 1.00 67.19 344 ALA A N 1
ATOM 2713 C CA . ALA A 1 344 ? -20.761 -3.017 -8.621 1.00 67.19 344 ALA A CA 1
ATOM 2714 C C . ALA A 1 344 ? -20.160 -1.607 -8.752 1.00 67.19 344 ALA A C 1
ATOM 2716 O O . ALA A 1 344 ? -20.768 -0.638 -8.298 1.00 67.19 344 ALA A O 1
ATOM 2717 N N . CYS A 1 345 ? -18.990 -1.482 -9.381 1.00 68.19 345 CYS A N 1
ATOM 2718 C CA . CYS A 1 345 ? -18.430 -0.195 -9.760 1.00 68.19 345 CYS A CA 1
ATOM 2719 C C . CYS A 1 345 ? -18.864 0.100 -11.202 1.00 68.19 345 CYS A C 1
ATOM 2721 O O . CYS A 1 345 ? -18.332 -0.472 -12.151 1.00 68.19 345 CYS A O 1
ATOM 2723 N N . ALA A 1 346 ? -19.833 1.002 -11.377 1.00 58.31 346 ALA A N 1
ATOM 2724 C CA . ALA A 1 346 ? -20.081 1.626 -12.673 1.00 58.31 346 ALA A CA 1
ATOM 2725 C C . ALA A 1 346 ? -18.883 2.540 -12.967 1.00 58.31 346 ALA A C 1
ATOM 2727 O O . ALA A 1 346 ? -18.843 3.685 -12.528 1.00 58.31 346 ALA A O 1
ATOM 2728 N N . ALA A 1 347 ? -17.834 1.991 -13.574 1.00 55.19 347 ALA A N 1
ATOM 2729 C CA . ALA A 1 347 ? -16.593 2.719 -13.772 1.00 55.19 347 ALA A CA 1
ATOM 2730 C C . ALA A 1 347 ? -16.803 3.833 -14.812 1.00 55.19 347 ALA A C 1
ATOM 2732 O O . ALA A 1 347 ? -16.881 3.560 -16.007 1.00 55.19 347 ALA A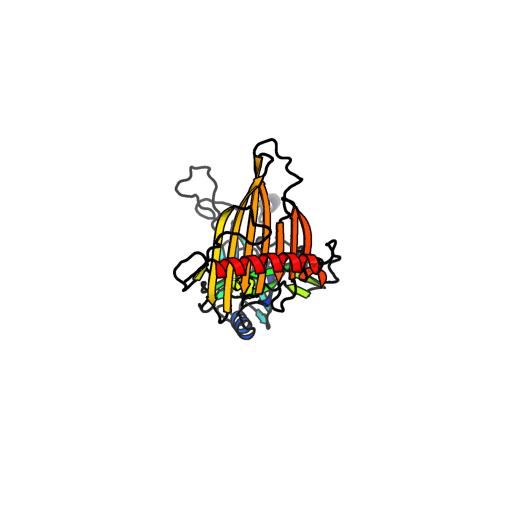 O 1
ATOM 2733 N N . GLU A 1 348 ? -16.834 5.093 -14.369 1.00 55.03 348 GLU A N 1
ATOM 2734 C CA . GLU A 1 348 ? -16.565 6.276 -15.208 1.00 55.03 348 GLU A CA 1
ATOM 2735 C C . GLU A 1 348 ? -15.074 6.345 -15.600 1.00 55.03 348 GLU A C 1
ATOM 2737 O O . GLU A 1 348 ? -14.452 7.405 -15.605 1.00 55.03 348 GLU A O 1
ATOM 2742 N N . GLU A 1 349 ? -14.460 5.202 -15.904 1.00 65.06 349 GLU A N 1
ATOM 2743 C CA . GLU A 1 349 ? -13.042 5.119 -16.209 1.00 65.06 349 GLU A CA 1
ATOM 2744 C C . GLU A 1 349 ? -12.780 4.597 -17.605 1.00 65.06 349 GLU A C 1
ATOM 2746 O O . GLU A 1 349 ? -13.458 3.719 -18.137 1.00 65.06 349 GLU A O 1
ATOM 2751 N N . SER A 1 350 ? -11.756 5.201 -18.187 1.00 69.00 350 SER A N 1
ATOM 2752 C CA . SER A 1 350 ? -11.239 4.957 -19.521 1.00 69.00 350 SER A CA 1
ATOM 2753 C C . SER A 1 350 ? -11.133 3.470 -19.862 1.00 69.00 350 SER A C 1
ATOM 2755 O O . SER A 1 350 ? -10.695 2.650 -19.055 1.00 69.00 350 SER A O 1
ATOM 2757 N N . SER A 1 351 ? -11.433 3.132 -21.117 1.00 77.50 351 SER A N 1
ATOM 2758 C CA . SER A 1 351 ? -11.171 1.797 -21.656 1.00 77.50 351 SER A CA 1
ATOM 2759 C C . SER A 1 351 ? -9.696 1.390 -21.472 1.00 77.50 351 SER A C 1
ATOM 2761 O O . SER A 1 351 ? -8.825 2.276 -21.462 1.00 77.50 351 SER A O 1
ATOM 2763 N N . PRO A 1 352 ? -9.397 0.076 -21.388 1.00 82.88 352 PRO A N 1
ATOM 2764 C CA . PRO A 1 352 ? -8.026 -0.425 -21.296 1.00 82.88 352 PRO A CA 1
ATOM 2765 C C . PRO A 1 352 ? -7.100 0.210 -22.346 1.00 82.88 352 PRO A C 1
ATOM 2767 O O . PRO A 1 352 ? -7.561 0.482 -23.462 1.00 82.88 352 PRO A O 1
ATOM 2770 N N . PRO A 1 353 ? -5.815 0.464 -22.029 1.00 88.69 353 PRO A N 1
ATOM 2771 C CA . PRO A 1 353 ? -4.844 0.921 -23.022 1.00 88.69 353 PRO A CA 1
ATOM 2772 C C . PRO A 1 353 ? -4.775 -0.063 -24.189 1.00 88.69 353 PRO A C 1
ATOM 2774 O O . PRO A 1 353 ? -4.950 -1.272 -24.021 1.00 88.69 353 PRO A O 1
ATOM 2777 N N . SER A 1 354 ? -4.538 0.454 -25.390 1.00 89.69 354 SER A N 1
ATOM 2778 C CA . SER A 1 354 ? -4.398 -0.396 -26.568 1.00 89.69 354 SER A CA 1
ATOM 2779 C C . SER A 1 354 ? -3.153 -1.280 -26.443 1.00 89.69 354 SER A C 1
ATOM 2781 O O . SER A 1 354 ? -2.143 -0.898 -25.845 1.00 89.69 354 SER A O 1
ATOM 2783 N N . SER A 1 355 ? -3.191 -2.464 -27.053 1.00 89.38 355 SER A N 1
ATOM 2784 C CA . SER A 1 355 ? -2.045 -3.382 -27.065 1.00 89.38 355 SER A CA 1
ATOM 2785 C C . SER A 1 355 ? -0.788 -2.749 -27.673 1.00 89.38 355 SER A C 1
ATOM 2787 O O . SER A 1 355 ? 0.316 -3.030 -27.211 1.00 89.38 355 SER A O 1
ATOM 2789 N N . ALA A 1 356 ? -0.949 -1.860 -28.658 1.00 91.75 356 ALA A N 1
ATOM 2790 C CA . ALA A 1 356 ? 0.146 -1.128 -29.286 1.00 91.75 356 ALA A CA 1
ATOM 2791 C C . ALA A 1 356 ? 0.801 -0.114 -28.333 1.00 91.75 356 ALA A C 1
ATOM 2793 O O . ALA A 1 356 ? 2.026 -0.051 -28.273 1.00 91.75 356 ALA A O 1
ATOM 2794 N N . GLU A 1 357 ? 0.020 0.645 -27.556 1.00 88.94 357 GLU A N 1
ATOM 2795 C CA . GLU A 1 357 ? 0.551 1.582 -26.549 1.00 88.94 357 GLU A CA 1
ATOM 2796 C C . GLU A 1 357 ? 1.388 0.845 -25.495 1.00 88.94 357 GLU A C 1
ATOM 2798 O O . GLU A 1 357 ? 2.517 1.244 -25.197 1.00 88.94 357 GLU A O 1
ATOM 2803 N N . VAL A 1 358 ? 0.861 -0.270 -24.980 1.00 92.75 358 VAL A N 1
ATOM 2804 C CA . VAL A 1 358 ? 1.553 -1.115 -23.997 1.00 92.75 358 VAL A CA 1
ATOM 2805 C C . VAL A 1 358 ? 2.832 -1.714 -24.590 1.00 92.75 358 VAL A C 1
ATOM 2807 O O . VAL A 1 358 ? 3.884 -1.672 -23.949 1.00 92.75 358 VAL A O 1
ATOM 2810 N N . ALA A 1 359 ? 2.766 -2.246 -25.815 1.00 93.62 359 ALA A N 1
ATOM 2811 C CA . ALA A 1 359 ? 3.916 -2.841 -26.494 1.00 93.62 359 ALA A CA 1
ATOM 2812 C C . ALA A 1 359 ? 5.019 -1.811 -26.773 1.00 93.62 359 ALA A C 1
ATOM 2814 O O . ALA A 1 359 ? 6.177 -2.057 -26.449 1.00 93.62 359 ALA A O 1
ATOM 2815 N N . ASN A 1 360 ? 4.663 -0.630 -27.284 1.00 91.94 360 ASN A N 1
ATOM 2816 C CA . ASN A 1 360 ? 5.622 0.424 -27.612 1.00 91.94 360 ASN A CA 1
ATOM 2817 C C . ASN A 1 360 ? 6.426 0.876 -26.389 1.00 91.94 360 ASN A C 1
ATOM 2819 O O . ASN A 1 360 ? 7.654 0.976 -26.464 1.00 91.94 360 ASN A O 1
ATOM 2823 N N . LEU A 1 361 ? 5.749 1.122 -25.258 1.00 92.50 361 LEU A N 1
ATOM 2824 C CA . LEU A 1 361 ? 6.431 1.525 -24.028 1.00 92.50 361 LEU A CA 1
ATOM 2825 C C . LEU A 1 361 ? 7.304 0.385 -23.498 1.00 92.50 361 LEU A C 1
ATOM 2827 O O . LEU A 1 361 ? 8.466 0.597 -23.157 1.00 92.50 361 LEU A O 1
ATOM 2831 N N . ARG A 1 362 ? 6.787 -0.846 -23.486 1.00 94.94 362 ARG A N 1
ATOM 2832 C CA . ARG A 1 362 ? 7.560 -2.020 -23.071 1.00 94.94 362 ARG A CA 1
ATOM 2833 C C . ARG A 1 362 ? 8.836 -2.186 -23.896 1.00 94.94 362 ARG A C 1
ATOM 2835 O O . ARG A 1 362 ? 9.905 -2.374 -23.318 1.00 94.94 362 ARG A O 1
ATOM 2842 N N . ASP A 1 363 ? 8.740 -2.084 -25.216 1.00 95.00 363 ASP A N 1
ATOM 2843 C CA . ASP A 1 363 ? 9.880 -2.237 -26.117 1.00 95.00 363 ASP A CA 1
ATOM 2844 C C . ASP A 1 363 ? 10.912 -1.122 -25.923 1.00 95.00 363 ASP A C 1
ATOM 2846 O O . ASP A 1 363 ? 12.115 -1.377 -25.988 1.00 95.00 363 ASP A O 1
ATOM 2850 N N . GLU A 1 364 ? 10.470 0.107 -25.642 1.00 94.81 364 GLU A N 1
ATOM 2851 C CA . GLU A 1 364 ? 11.352 1.223 -25.283 1.00 94.81 364 GLU A CA 1
ATOM 2852 C C . GLU A 1 364 ? 12.193 0.897 -24.040 1.00 94.81 364 GLU A C 1
ATOM 2854 O O . GLU A 1 364 ? 13.425 0.956 -24.092 1.00 94.81 364 GLU A O 1
ATOM 2859 N N . PHE A 1 365 ? 11.555 0.461 -22.954 1.00 96.50 365 PHE A N 1
ATOM 2860 C CA . PHE A 1 365 ? 12.248 0.091 -21.718 1.00 96.50 365 PHE A CA 1
ATOM 2861 C C . PHE A 1 365 ? 13.149 -1.139 -21.877 1.00 96.50 365 PHE A C 1
ATOM 2863 O O . PHE A 1 365 ? 14.253 -1.169 -21.331 1.00 96.50 365 PHE A O 1
ATOM 2870 N N . VAL A 1 366 ? 12.730 -2.142 -22.655 1.00 95.44 366 VAL A N 1
ATOM 2871 C CA . VAL A 1 366 ? 13.552 -3.328 -22.948 1.00 95.44 366 VAL A CA 1
ATOM 2872 C C . VAL A 1 366 ? 14.802 -2.948 -23.748 1.00 95.44 366 VAL A C 1
ATOM 2874 O O . VAL A 1 366 ? 15.893 -3.437 -23.439 1.00 95.44 366 VAL A O 1
ATOM 2877 N N . ARG A 1 367 ? 14.685 -2.042 -24.731 1.00 95.50 367 ARG A N 1
ATOM 2878 C CA . ARG A 1 367 ? 15.846 -1.513 -25.470 1.00 95.50 367 ARG A CA 1
ATOM 2879 C C . ARG A 1 367 ? 16.805 -0.758 -24.552 1.00 95.50 367 ARG A C 1
ATOM 2881 O O . ARG A 1 367 ? 18.013 -0.980 -24.642 1.00 95.50 367 ARG A O 1
ATOM 2888 N N . LEU A 1 368 ? 16.289 0.092 -23.662 1.00 95.94 368 LEU A N 1
ATOM 2889 C CA . LEU A 1 368 ? 17.107 0.824 -22.688 1.00 95.94 368 LEU A CA 1
ATOM 2890 C C . LEU A 1 368 ? 17.846 -0.132 -21.748 1.00 95.94 368 LEU A C 1
ATOM 2892 O O . LEU A 1 368 ? 19.068 -0.047 -21.628 1.00 95.94 368 LEU A O 1
ATOM 2896 N N . ARG A 1 369 ? 17.139 -1.106 -21.166 1.00 96.38 369 ARG A N 1
ATOM 2897 C CA . ARG A 1 369 ? 17.731 -2.157 -20.329 1.00 96.38 369 ARG A CA 1
ATOM 2898 C C . ARG A 1 369 ? 18.869 -2.885 -21.050 1.00 96.38 369 ARG A C 1
ATOM 2900 O O . ARG A 1 369 ? 19.953 -3.042 -20.492 1.00 96.38 369 ARG A O 1
ATOM 2907 N N . ALA A 1 370 ? 18.651 -3.315 -22.293 1.00 95.06 370 ALA A N 1
ATOM 2908 C CA . ALA A 1 370 ? 19.682 -3.991 -23.081 1.00 95.06 370 ALA A CA 1
ATOM 2909 C C . ALA A 1 370 ? 20.914 -3.098 -23.324 1.00 95.06 370 ALA A C 1
ATOM 2911 O O . ALA A 1 370 ? 22.046 -3.584 -23.290 1.00 95.06 370 ALA A O 1
ATOM 2912 N N . ALA A 1 371 ? 20.711 -1.794 -23.526 1.00 94.75 371 ALA A N 1
ATOM 2913 C CA . ALA A 1 371 ? 21.798 -0.836 -23.701 1.00 94.75 371 ALA A CA 1
ATOM 2914 C C . ALA A 1 371 ? 22.616 -0.624 -22.412 1.00 94.75 371 ALA A C 1
ATOM 2916 O O . ALA A 1 371 ? 23.844 -0.604 -22.491 1.00 94.75 371 ALA A O 1
ATOM 2917 N N . PHE A 1 372 ? 21.980 -0.561 -21.235 1.00 95.19 372 PHE A N 1
ATOM 2918 C CA . PHE A 1 372 ? 22.679 -0.549 -19.938 1.00 95.19 372 PHE A CA 1
ATOM 2919 C C . PHE A 1 372 ? 23.579 -1.781 -19.765 1.00 95.19 372 PHE A C 1
ATOM 2921 O O . PHE A 1 372 ? 24.768 -1.660 -19.458 1.00 95.19 372 PHE A O 1
ATOM 2928 N N . LEU A 1 373 ? 23.027 -2.971 -20.020 1.00 93.56 373 LEU A N 1
ATOM 2929 C CA . LEU A 1 373 ? 23.758 -4.234 -19.885 1.00 93.56 373 LEU A CA 1
ATOM 2930 C C . LEU A 1 373 ? 24.939 -4.340 -20.866 1.00 93.56 373 LEU A C 1
ATOM 2932 O O . LEU A 1 373 ? 25.962 -4.923 -20.525 1.00 93.56 373 LEU A O 1
ATOM 2936 N N . LYS A 1 374 ? 24.826 -3.754 -22.067 1.00 90.94 374 LYS A N 1
ATOM 2937 C CA . LYS A 1 374 ? 25.903 -3.729 -23.073 1.00 90.94 374 LYS A CA 1
ATOM 2938 C C . LYS A 1 374 ? 26.974 -2.668 -22.790 1.00 90.94 374 LYS A C 1
ATOM 2940 O O . LYS A 1 374 ? 28.140 -2.889 -23.113 1.00 90.94 374 LYS A O 1
ATOM 2945 N N . GLY A 1 375 ? 26.585 -1.516 -22.240 1.00 78.00 375 GLY A N 1
ATOM 2946 C CA . GLY A 1 375 ? 27.481 -0.387 -21.957 1.00 78.00 375 GLY A CA 1
ATOM 2947 C C . GLY A 1 375 ? 28.512 -0.681 -20.867 1.00 78.00 375 GLY A C 1
ATOM 2948 O O . GLY A 1 375 ? 29.580 -0.073 -20.840 1.00 78.00 375 GLY A O 1
ATOM 2949 N N . SER A 1 376 ? 28.231 -1.668 -20.020 1.00 64.94 376 SER A N 1
ATOM 2950 C CA . SER A 1 376 ? 29.134 -2.119 -18.964 1.00 64.94 376 SER A CA 1
ATOM 2951 C C . SER A 1 376 ? 29.983 -3.274 -19.495 1.00 64.94 376 SER A C 1
ATOM 2953 O O . SER A 1 376 ? 29.617 -4.442 -19.375 1.00 64.94 376 SER A O 1
ATOM 2955 N N . LYS A 1 377 ? 31.102 -2.956 -20.157 1.00 52.84 377 LYS A N 1
ATOM 2956 C CA . LYS A 1 377 ? 32.147 -3.964 -20.397 1.00 52.84 377 LYS A CA 1
ATOM 2957 C C . LYS A 1 377 ? 32.705 -4.435 -19.038 1.00 52.84 377 LYS A C 1
ATOM 2959 O O . LYS A 1 377 ? 32.728 -3.616 -18.120 1.00 52.84 377 LYS A O 1
ATOM 2964 N N . PRO A 1 378 ? 33.102 -5.716 -18.898 1.00 47.56 378 PRO A N 1
ATOM 2965 C CA . PRO A 1 378 ? 33.778 -6.202 -17.695 1.00 47.56 378 PRO A CA 1
ATOM 2966 C C . PRO A 1 378 ? 35.060 -5.425 -17.388 1.00 47.56 378 PRO A C 1
ATOM 2968 O O . PRO A 1 378 ? 35.692 -4.925 -18.352 1.00 47.56 378 PRO A O 1
#

Radius of gyration: 28.49 Å; Cα contacts (8 Å, |Δi|>4): 715; chains: 1; bounding box: 76×55×87 Å